Protein AF-A0A7I8WAC3-F1 (afdb_monomer_lite)

Organism: NCBI:txid2664684

Secondary structure (DSSP, 8-state):
-EEEE---TT----TT--SSHHHHHHHHHHHHHHHHHHHHHHHHHHHHTTS---S-------TTSPP-EEEEEE-TTEEE-TTS-EEEE--SSS-EEEEEEEEE-SS-EEEEEEEE-SSSEEEEEEE-TTS-SSTTSSTTEEEEETTTEEEETTEEEE-S----TT-EEEEEEETTTTEEEEEETTEEEEEEEEPPGGGTTSPEEEEEEEESEEEEEESSSS--SS---TT-EEGGGS-TTSEEE-S--S---S---S--S--SEEEE-SSHHHHHHHHHHHHHHHTT--SSPP-EEEE-TTS-HHHHHHHHHH--SEEEE-HHHHHHHHHTTSS--TT--EEEESSHHHHHHTT-HHHHHHHHHHS-SB-TTSPBPEEEEEES-TTSHHHHHHHHHH-SSPEEEETTS---

Radius of gyration: 24.22 Å; chains: 1; bounding box: 54×56×74 Å

Sequence (412 aa):
MAFLSILPTNAFFPEQAAETGSGKTGAFCLPIIQIVQETLRNVRENKGNKGGGGSGASGGTSKNSKWKMNPFDRGDKLAIDSDGTLCQSRDAKIWQGTRSNKGVVGKGKYYYEAKVTDEGLCRVGWSTAKASLDLGTDKEGYGFGGTGKKSFGRQFDTYGEAFGINDVIGCYLDLDSYSVKWSKNGVDFGKAYDIPAHLQNETFYAAVCLKNAEMKFNFGHQKFAYEPKENFKGLNTADSSNIVVSKISGGSTGPVTKRPNAPYSIIIEPSRELAEQTYNQIIKFKKYLKDPKIRELLIIGGASAKEQVDALNSGIDIVVGTPGRLEDLISSNKLELSACRFFVLDEADGLLSAGYGHLIERLHRSIPKVTSDGNKLQMVVCSATLHSFDVKKMAEKLMHFPTWIDLKGQVT

pLDDT: mean 82.81, std 19.4, range [26.38, 98.88]

Structure (mmCIF, N/CA/C/O backbone):
data_AF-A0A7I8WAC3-F1
#
_entry.id   AF-A0A7I8WAC3-F1
#
loop_
_atom_site.group_PDB
_atom_site.id
_atom_site.type_symbol
_atom_site.label_atom_id
_atom_site.label_alt_id
_atom_site.label_comp_id
_atom_site.label_asym_id
_atom_site.label_entity_id
_atom_site.label_seq_id
_atom_site.pdbx_PDB_ins_code
_atom_site.Cartn_x
_atom_site.Cartn_y
_atom_site.Cartn_z
_atom_site.occupancy
_atom_site.B_iso_or_equiv
_atom_site.auth_seq_id
_atom_site.auth_comp_id
_atom_site.auth_asym_id
_atom_site.auth_atom_id
_atom_site.pdbx_PDB_model_num
ATOM 1 N N . MET A 1 1 ? 3.184 -3.767 -36.374 1.00 44.12 1 MET A N 1
ATOM 2 C CA . MET A 1 1 ? 3.886 -3.425 -35.118 1.00 44.12 1 MET A CA 1
ATOM 3 C C . MET A 1 1 ? 2.773 -3.206 -34.156 1.00 44.12 1 MET A C 1
ATOM 5 O O . MET A 1 1 ? 1.962 -2.344 -34.457 1.00 44.12 1 MET A O 1
ATOM 9 N N . ALA A 1 2 ? 2.682 -4.003 -33.101 1.00 42.44 2 ALA A N 1
ATOM 10 C CA . ALA A 1 2 ? 1.568 -3.845 -32.195 1.00 42.44 2 ALA A CA 1
ATOM 11 C C . ALA A 1 2 ? 1.872 -2.872 -31.036 1.00 42.44 2 ALA A C 1
ATOM 13 O O . ALA A 1 2 ? 3.031 -2.667 -30.673 1.00 42.44 2 ALA A O 1
ATOM 14 N N . PHE A 1 3 ? 0.847 -2.246 -30.474 1.00 49.88 3 PHE A N 1
ATOM 15 C CA . PHE A 1 3 ? 0.928 -1.645 -29.147 1.00 49.88 3 PHE A CA 1
ATOM 16 C C . PHE A 1 3 ? 0.112 -2.484 -28.193 1.00 49.88 3 PHE A C 1
ATOM 18 O O . PHE A 1 3 ? -0.950 -2.992 -28.555 1.00 49.88 3 PHE A O 1
ATOM 25 N N . LEU A 1 4 ? 0.605 -2.599 -26.971 1.00 42.38 4 LEU A N 1
ATOM 26 C CA . LEU A 1 4 ? -0.161 -3.155 -25.882 1.00 42.38 4 LEU A CA 1
ATOM 27 C C . LEU A 1 4 ? -0.390 -2.055 -24.857 1.00 42.38 4 LEU A C 1
ATOM 29 O O . LEU A 1 4 ? 0.563 -1.608 -24.223 1.00 42.38 4 LEU A O 1
ATOM 33 N N . SER A 1 5 ? -1.628 -1.576 -24.741 1.00 45.94 5 SER A N 1
ATOM 34 C CA . SER A 1 5 ? -1.971 -0.500 -23.810 1.00 45.94 5 SER A CA 1
ATOM 35 C C . SER A 1 5 ? -3.219 -0.825 -23.001 1.00 45.94 5 SER A C 1
ATOM 37 O O . SER A 1 5 ? -4.127 -1.532 -23.445 1.00 45.94 5 SER A O 1
ATOM 39 N N . ILE A 1 6 ? -3.249 -0.291 -21.789 1.00 44.34 6 ILE A N 1
ATOM 40 C CA . ILE A 1 6 ? -4.483 0.040 -21.093 1.00 44.34 6 ILE A CA 1
ATOM 41 C C . ILE A 1 6 ? -4.517 1.566 -21.197 1.00 44.34 6 ILE A C 1
ATOM 43 O O . ILE A 1 6 ? -3.543 2.229 -20.854 1.00 44.34 6 ILE A O 1
ATOM 47 N N . LEU A 1 7 ? -5.563 2.144 -21.770 1.00 40.56 7 LEU A N 1
ATOM 48 C CA . LEU A 1 7 ? -5.724 3.594 -21.795 1.00 40.56 7 LEU A CA 1
ATOM 49 C C . LEU A 1 7 ? -7.056 3.959 -21.150 1.00 40.56 7 LEU A C 1
ATOM 51 O O . LEU A 1 7 ? -8.034 3.228 -21.320 1.00 40.56 7 LEU A O 1
ATOM 55 N N . PRO A 1 8 ? -7.144 5.100 -20.447 1.00 36.25 8 PRO A N 1
ATOM 56 C CA . PRO A 1 8 ? -8.430 5.750 -20.270 1.00 36.25 8 PRO A CA 1
ATOM 57 C C . PRO A 1 8 ? -8.980 6.139 -21.651 1.00 36.25 8 PRO A C 1
ATOM 59 O O . PRO A 1 8 ? -8.226 6.529 -22.541 1.00 36.25 8 PRO A O 1
ATOM 62 N N . THR A 1 9 ? -10.299 6.067 -21.815 1.00 37.53 9 THR A N 1
ATOM 63 C CA . THR A 1 9 ? -11.064 6.229 -23.071 1.00 37.53 9 THR A CA 1
ATOM 64 C C . THR A 1 9 ? -10.827 7.524 -23.870 1.00 37.53 9 THR A C 1
ATOM 66 O O . THR A 1 9 ? -11.389 7.663 -24.949 1.00 37.53 9 THR A O 1
ATOM 69 N N . ASN A 1 10 ? -9.993 8.454 -23.390 1.00 33.34 10 ASN A N 1
ATOM 70 C CA . ASN A 1 10 ? -9.753 9.768 -23.999 1.00 33.34 10 ASN A CA 1
ATOM 71 C C . ASN A 1 10 ? -8.315 9.991 -24.515 1.00 33.34 10 ASN A C 1
ATOM 73 O O . ASN A 1 10 ? -8.010 11.091 -24.974 1.00 33.34 10 ASN A O 1
ATOM 77 N N . ALA A 1 11 ? -7.412 9.008 -24.437 1.00 39.34 11 ALA A N 1
ATOM 78 C CA . ALA A 1 11 ? -6.061 9.163 -24.981 1.00 39.34 11 ALA A CA 1
ATOM 79 C C . ALA A 1 11 ? -6.060 8.914 -26.502 1.00 39.34 11 ALA A C 1
ATOM 81 O O . ALA A 1 11 ? -6.256 7.793 -26.965 1.00 39.34 11 ALA A O 1
ATOM 82 N N . PHE A 1 12 ? -5.863 9.984 -27.275 1.00 35.91 12 PHE A N 1
ATOM 83 C CA . PHE A 1 12 ? -5.842 9.950 -28.736 1.00 35.91 12 PHE A CA 1
ATOM 84 C C . PHE A 1 12 ? -4.487 9.416 -29.226 1.00 35.91 12 PHE A C 1
ATOM 86 O O . PHE A 1 12 ? -3.458 10.069 -29.046 1.00 35.91 12 PHE A O 1
ATOM 93 N N . PHE A 1 13 ? -4.475 8.239 -29.853 1.00 40.34 13 PHE A N 1
ATOM 94 C CA . PHE A 1 13 ? -3.329 7.783 -30.639 1.00 40.34 13 PHE A CA 1
ATOM 95 C C . PHE A 1 13 ? -3.500 8.277 -32.082 1.00 40.34 13 PHE A C 1
ATOM 97 O O . PHE A 1 13 ? -4.518 7.974 -32.702 1.00 40.34 13 PHE A O 1
ATOM 104 N N . PRO A 1 14 ? -2.545 9.030 -32.653 1.00 39.00 14 PRO A N 1
ATOM 105 C CA . PRO A 1 14 ? -2.593 9.348 -34.072 1.00 39.00 14 PRO A CA 1
ATOM 106 C C . PRO A 1 14 ? -2.353 8.066 -34.889 1.00 39.00 14 PRO A C 1
ATOM 108 O O . PRO A 1 14 ? -1.245 7.537 -34.912 1.00 39.00 14 PRO A O 1
ATOM 111 N N . GLU A 1 15 ? -3.388 7.593 -35.588 1.00 35.97 15 GLU A N 1
ATOM 112 C CA . GLU A 1 15 ? -3.393 6.400 -36.462 1.00 35.97 15 GLU A CA 1
ATOM 113 C C . GLU A 1 15 ? -2.407 6.460 -37.653 1.00 35.97 15 GLU A C 1
ATOM 115 O O . GLU A 1 15 ? -2.282 5.494 -38.398 1.00 35.97 15 GLU A O 1
ATOM 120 N N . GLN A 1 16 ? -1.672 7.562 -37.847 1.00 32.56 16 GLN A N 1
ATOM 121 C CA . GLN A 1 16 ? -0.852 7.809 -39.046 1.00 32.56 16 GLN A CA 1
ATOM 122 C C . GLN A 1 16 ? 0.670 7.902 -38.823 1.00 32.56 16 GLN A C 1
ATOM 124 O O . GLN A 1 16 ? 1.386 8.422 -39.678 1.00 32.56 16 GLN A O 1
ATOM 129 N N . ALA A 1 17 ? 1.225 7.387 -37.724 1.00 39.06 17 ALA A N 1
ATOM 130 C CA . ALA A 1 17 ? 2.684 7.369 -37.541 1.00 39.06 17 ALA A CA 1
ATOM 131 C C . ALA A 1 17 ? 3.345 6.159 -38.242 1.00 39.06 17 ALA A C 1
ATOM 133 O O . ALA A 1 17 ? 3.842 5.242 -37.589 1.00 39.06 17 ALA A O 1
ATOM 134 N N . ALA A 1 18 ? 3.331 6.143 -39.579 1.00 41.06 18 ALA A N 1
ATOM 135 C CA . ALA A 1 18 ? 3.897 5.068 -40.396 1.00 41.06 18 ALA A CA 1
ATOM 136 C C . ALA A 1 18 ? 5.367 5.307 -40.832 1.00 41.06 18 ALA A C 1
ATOM 138 O O . ALA A 1 18 ? 5.811 6.430 -41.063 1.00 41.06 18 ALA A O 1
ATOM 139 N N . GLU A 1 19 ? 6.084 4.183 -40.964 1.00 37.03 19 GLU A N 1
ATOM 140 C CA . GLU A 1 19 ? 7.254 3.893 -41.823 1.00 37.03 19 GLU A CA 1
ATOM 141 C C . GLU A 1 19 ? 8.699 4.251 -41.434 1.00 37.03 19 GLU A C 1
ATOM 143 O O . GLU A 1 19 ? 9.611 3.672 -42.021 1.00 37.03 19 GLU A O 1
ATOM 148 N N . THR A 1 20 ? 8.993 5.050 -40.406 1.00 39.91 20 THR A N 1
ATOM 149 C CA . THR A 1 20 ? 10.404 5.279 -40.001 1.00 39.91 20 THR A CA 1
ATOM 150 C C . THR A 1 20 ? 10.643 5.059 -38.511 1.00 39.91 20 THR A C 1
ATOM 152 O O . THR A 1 20 ? 9.737 5.221 -37.693 1.00 39.91 20 THR A O 1
ATOM 155 N N . GLY A 1 21 ? 11.876 4.688 -38.134 1.00 47.28 21 GLY A N 1
ATOM 156 C CA . GLY A 1 21 ? 12.291 4.473 -36.738 1.00 47.28 21 GLY A CA 1
ATOM 157 C C . GLY A 1 21 ? 11.861 5.595 -35.782 1.00 47.28 21 GLY A C 1
ATOM 158 O O . GLY A 1 21 ? 11.479 5.319 -34.652 1.00 47.28 21 GLY A O 1
ATOM 159 N N . SER A 1 22 ? 11.802 6.838 -36.275 1.00 50.19 22 SER A N 1
ATOM 160 C CA . SER A 1 22 ? 11.351 8.025 -35.540 1.00 50.19 22 SER A CA 1
ATOM 161 C C . SER A 1 22 ? 9.841 8.115 -35.282 1.00 50.19 22 SER A C 1
ATOM 163 O O . SER A 1 22 ? 9.444 8.766 -34.316 1.00 50.19 22 SER A O 1
ATOM 165 N N . GLY A 1 23 ? 8.994 7.493 -36.110 1.00 53.75 23 GLY A N 1
ATOM 166 C CA . GLY A 1 23 ? 7.534 7.496 -35.932 1.00 53.75 23 GLY A CA 1
ATOM 167 C C . GLY A 1 23 ? 7.079 6.625 -34.756 1.00 53.75 23 GLY A C 1
ATOM 168 O O . GLY A 1 23 ? 6.188 7.014 -34.002 1.00 53.75 23 GLY A O 1
ATOM 169 N N . LYS A 1 24 ? 7.776 5.500 -34.537 1.00 59.94 24 LYS A N 1
ATOM 170 C CA . LYS A 1 24 ? 7.530 4.535 -33.449 1.00 59.94 24 LYS A CA 1
ATOM 171 C C . LYS A 1 24 ? 7.713 5.168 -32.070 1.00 59.94 24 LYS A C 1
ATOM 173 O O . LYS A 1 24 ? 6.815 5.130 -31.235 1.00 59.94 24 LYS A O 1
ATOM 178 N N . THR A 1 25 ? 8.849 5.834 -31.881 1.00 63.81 25 THR A N 1
ATOM 179 C CA . THR A 1 25 ? 9.189 6.536 -30.641 1.00 63.81 25 THR A CA 1
ATOM 180 C C . THR A 1 25 ? 8.257 7.722 -30.379 1.00 63.81 25 THR A C 1
ATOM 182 O O . THR A 1 25 ? 7.932 8.018 -29.233 1.00 63.81 25 THR A O 1
ATOM 185 N N . GLY A 1 26 ? 7.775 8.396 -31.430 1.00 63.94 26 GLY A N 1
ATOM 186 C CA . GLY A 1 26 ? 6.786 9.471 -31.307 1.00 63.94 26 GLY A CA 1
ATOM 187 C C . GLY A 1 26 ? 5.434 9.005 -30.763 1.00 63.94 26 GLY A C 1
ATOM 188 O O . GLY A 1 26 ? 4.838 9.708 -29.944 1.00 63.94 26 GLY A O 1
ATOM 189 N N . ALA A 1 27 ? 4.987 7.813 -31.171 1.00 66.56 27 ALA A N 1
ATOM 190 C CA . ALA A 1 27 ? 3.672 7.277 -30.833 1.00 66.56 27 ALA A CA 1
ATOM 191 C C . ALA A 1 27 ? 3.475 7.063 -29.326 1.00 66.56 27 ALA A C 1
ATOM 193 O O . ALA A 1 27 ? 2.394 7.352 -28.825 1.00 66.56 27 ALA A O 1
ATOM 194 N N . PHE A 1 28 ? 4.502 6.623 -28.589 1.00 73.44 28 PHE A N 1
ATOM 195 C CA . PHE A 1 28 ? 4.402 6.470 -27.132 1.00 73.44 28 PHE A CA 1
ATOM 196 C C . PHE A 1 28 ? 4.953 7.672 -26.352 1.00 73.44 28 PHE A C 1
ATOM 198 O O . PHE A 1 28 ? 4.414 8.001 -25.294 1.00 73.44 28 PHE A O 1
ATOM 205 N N . CYS A 1 29 ? 5.977 8.375 -26.858 1.00 81.62 29 CYS A N 1
ATOM 206 C CA . CYS A 1 29 ? 6.545 9.523 -26.147 1.00 81.62 29 CYS A CA 1
ATOM 207 C C . CYS A 1 29 ? 5.523 10.644 -25.944 1.00 81.62 29 CYS A C 1
ATOM 209 O O . CYS A 1 29 ? 5.451 11.193 -24.848 1.00 81.62 29 CYS A O 1
ATOM 211 N N . LEU A 1 30 ? 4.726 10.992 -26.959 1.00 81.94 30 LEU A N 1
ATOM 212 C CA . LEU A 1 30 ? 3.749 12.081 -26.845 1.00 81.94 30 LEU A CA 1
ATOM 213 C C . LEU A 1 30 ? 2.684 11.810 -25.762 1.00 81.94 30 LEU A C 1
ATOM 215 O O . LEU A 1 30 ? 2.567 12.647 -24.862 1.00 81.94 30 LEU A O 1
ATOM 219 N N . PRO A 1 31 ? 1.983 10.655 -25.758 1.00 77.12 31 PRO A N 1
ATOM 220 C CA . PRO A 1 31 ? 1.054 10.308 -24.685 1.00 77.12 31 PRO A CA 1
ATOM 221 C C . PRO A 1 31 ? 1.700 10.308 -23.298 1.00 77.12 31 PRO A C 1
ATOM 223 O O . PRO A 1 31 ? 1.147 10.889 -22.370 1.00 77.12 31 PRO A O 1
ATOM 226 N N . ILE A 1 32 ? 2.892 9.720 -23.136 1.00 82.62 32 ILE A N 1
ATOM 227 C CA . ILE A 1 32 ? 3.576 9.684 -21.831 1.00 82.62 32 ILE A CA 1
ATOM 228 C C . ILE A 1 32 ? 3.873 11.094 -21.338 1.00 82.62 32 ILE A C 1
ATOM 230 O O . ILE A 1 32 ? 3.601 11.424 -20.186 1.00 82.62 32 ILE A O 1
ATOM 234 N N . ILE A 1 33 ? 4.441 11.933 -22.201 1.00 86.25 33 ILE A N 1
ATOM 235 C CA . ILE A 1 33 ? 4.808 13.302 -21.851 1.00 86.25 33 ILE A CA 1
ATOM 236 C C . ILE A 1 33 ? 3.548 14.091 -21.476 1.00 86.25 33 ILE A C 1
ATOM 238 O O . ILE A 1 33 ? 3.560 14.780 -20.453 1.00 86.25 33 ILE A O 1
ATOM 242 N N . GLN A 1 34 ? 2.470 13.972 -22.256 1.00 82.50 34 GLN A N 1
ATOM 243 C CA . GLN A 1 34 ? 1.196 14.622 -21.958 1.00 82.50 34 GLN A CA 1
ATOM 244 C C . GLN A 1 34 ? 0.658 14.179 -20.595 1.00 82.50 34 GLN A C 1
ATOM 246 O O . GLN A 1 34 ? 0.370 15.021 -19.746 1.00 82.50 34 GLN A O 1
ATOM 251 N N . ILE A 1 35 ? 0.587 12.873 -20.339 1.00 75.88 35 ILE A N 1
ATOM 252 C CA . ILE A 1 35 ? -0.011 12.375 -19.100 1.00 75.88 35 ILE A CA 1
ATOM 253 C C . ILE A 1 35 ? 0.865 12.708 -17.885 1.00 75.88 35 ILE A C 1
ATOM 255 O O . ILE A 1 35 ? 0.351 13.071 -16.825 1.00 75.88 35 ILE A O 1
ATOM 259 N N . VAL A 1 36 ? 2.195 12.654 -18.012 1.00 84.62 36 VAL A N 1
ATOM 260 C CA . VAL A 1 36 ? 3.106 13.109 -16.948 1.00 84.62 36 VAL A CA 1
ATOM 261 C C . VAL A 1 36 ? 2.919 14.605 -16.688 1.00 84.62 36 VAL A C 1
ATOM 263 O O . VAL A 1 36 ? 2.900 15.026 -15.529 1.00 84.62 36 VAL A O 1
ATOM 266 N N . GLN A 1 37 ? 2.725 15.418 -17.729 1.00 85.44 37 GLN A N 1
ATOM 267 C CA . GLN A 1 37 ? 2.434 16.841 -17.573 1.00 85.44 37 GLN A CA 1
ATOM 268 C C . GLN A 1 37 ? 1.107 17.079 -16.845 1.00 85.44 37 GLN A C 1
ATOM 270 O O . GLN A 1 37 ? 1.066 17.880 -15.911 1.00 85.44 37 GLN A O 1
ATOM 275 N N . GLU A 1 38 ? 0.039 16.393 -17.246 1.00 80.81 38 GLU A N 1
ATOM 276 C CA . GLU A 1 38 ? -1.278 16.469 -16.607 1.00 80.81 38 GLU A CA 1
ATOM 277 C C . GLU A 1 38 ? -1.203 16.013 -15.148 1.00 80.81 38 GLU A C 1
ATOM 279 O O . GLU A 1 38 ? -1.700 16.695 -14.256 1.00 80.81 38 GLU A O 1
ATOM 284 N N . THR A 1 39 ? -0.469 14.935 -14.868 1.00 77.56 39 THR A N 1
ATOM 285 C CA . THR A 1 39 ? -0.206 14.465 -13.500 1.00 77.56 39 THR A CA 1
ATOM 286 C C . THR A 1 39 ? 0.489 15.550 -12.676 1.00 77.56 39 THR A C 1
ATOM 288 O O . THR A 1 39 ? 0.077 15.856 -11.555 1.00 77.56 39 THR A O 1
ATOM 291 N N . LEU A 1 40 ? 1.515 16.198 -13.234 1.00 82.12 40 LEU A N 1
ATOM 292 C CA . LEU A 1 40 ? 2.202 17.314 -12.584 1.00 82.12 40 LEU A CA 1
ATOM 293 C C . LEU A 1 40 ? 1.286 18.538 -12.392 1.00 82.12 40 LEU A C 1
ATOM 295 O O . LEU A 1 40 ? 1.416 19.211 -11.365 1.00 82.12 40 LEU A O 1
ATOM 299 N N . ARG A 1 41 ? 0.373 18.834 -13.334 1.00 82.44 41 ARG A N 1
ATOM 300 C CA . ARG A 1 41 ? -0.646 19.894 -13.191 1.00 82.44 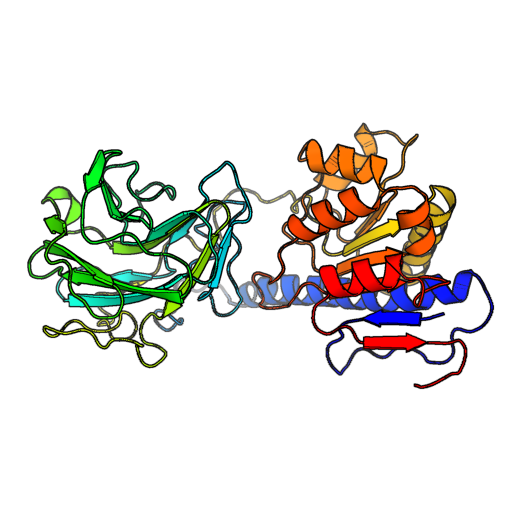41 ARG A CA 1
ATOM 301 C C . ARG A 1 41 ? -1.588 19.575 -12.050 1.00 82.44 41 ARG A C 1
ATOM 303 O O . ARG A 1 41 ? -1.678 20.378 -11.134 1.00 82.44 41 ARG A O 1
ATOM 310 N N . ASN A 1 42 ? -2.155 18.375 -12.021 1.00 73.38 42 ASN A N 1
ATOM 311 C CA . ASN A 1 42 ? -3.070 17.932 -10.971 1.00 73.38 42 ASN A CA 1
ATOM 312 C C . ASN A 1 42 ? -2.408 17.990 -9.585 1.00 73.38 42 ASN A C 1
ATOM 314 O O . ASN A 1 42 ? -3.008 18.446 -8.612 1.00 73.38 42 ASN A O 1
ATOM 318 N N . VAL A 1 43 ? -1.133 17.594 -9.476 1.00 70.19 43 VAL A N 1
ATOM 319 C CA . VAL A 1 43 ? -0.359 17.715 -8.226 1.00 70.19 43 VAL A CA 1
ATOM 320 C C . VAL A 1 43 ? -0.134 19.181 -7.833 1.00 70.19 43 VAL A C 1
ATOM 322 O O . VAL A 1 43 ? -0.134 19.498 -6.641 1.00 70.19 43 VAL A O 1
ATOM 325 N N . ARG A 1 44 ? 0.066 20.086 -8.799 1.00 72.19 44 ARG A N 1
ATOM 326 C CA . ARG A 1 44 ? 0.201 21.530 -8.547 1.00 72.19 44 ARG A CA 1
ATOM 327 C C . ARG A 1 44 ? -1.126 22.194 -8.209 1.00 72.19 44 ARG A C 1
ATOM 329 O O . ARG A 1 44 ? -1.146 22.974 -7.270 1.00 72.19 44 ARG A O 1
ATOM 336 N N . GLU A 1 45 ? -2.213 21.882 -8.897 1.00 66.38 45 GLU A N 1
ATOM 337 C CA . GLU A 1 45 ? -3.552 22.430 -8.651 1.00 66.38 45 GLU A CA 1
ATOM 338 C C . GLU A 1 45 ? -4.086 21.982 -7.289 1.00 66.38 45 GLU A C 1
ATOM 340 O O . GLU A 1 45 ? -4.544 22.811 -6.505 1.00 66.38 45 GLU A O 1
ATOM 345 N N . ASN A 1 46 ? -3.868 20.719 -6.912 1.00 54.75 46 ASN A N 1
ATOM 346 C CA . ASN A 1 46 ? -4.152 20.231 -5.559 1.00 54.75 46 ASN A CA 1
ATOM 347 C C . ASN A 1 46 ? -3.298 20.915 -4.470 1.00 54.75 46 ASN A C 1
ATOM 349 O O . ASN A 1 46 ? -3.681 20.925 -3.297 1.00 54.75 46 ASN A O 1
ATOM 353 N N . LYS A 1 47 ? -2.148 21.504 -4.832 1.00 49.84 47 LYS A N 1
ATOM 354 C CA . LYS A 1 47 ? -1.351 22.379 -3.952 1.00 49.84 47 LYS A CA 1
ATOM 355 C C . LYS A 1 47 ? -1.791 23.850 -4.026 1.00 49.84 47 LYS A C 1
ATOM 357 O O . LYS A 1 47 ? -1.738 24.530 -3.008 1.00 49.84 47 LYS A O 1
ATOM 362 N N . GLY A 1 48 ? -2.238 24.332 -5.185 1.00 37.03 48 GLY A N 1
ATOM 363 C CA . GLY A 1 48 ? -2.666 25.710 -5.456 1.00 37.03 48 GLY A CA 1
ATOM 364 C C . GLY A 1 48 ? -4.043 26.049 -4.885 1.00 37.03 48 GLY A C 1
ATOM 365 O O . GLY A 1 48 ? -4.241 27.159 -4.401 1.00 37.03 48 GLY A O 1
ATOM 366 N N . ASN A 1 49 ? -4.944 25.069 -4.783 1.00 38.19 49 ASN A N 1
ATOM 367 C CA . ASN A 1 49 ? -6.227 25.216 -4.083 1.00 38.19 49 ASN A CA 1
ATOM 368 C C . ASN A 1 49 ? -6.078 25.378 -2.553 1.00 38.19 49 ASN A C 1
ATOM 370 O O . ASN A 1 49 ? -7.064 25.566 -1.847 1.00 38.19 49 ASN A O 1
ATOM 374 N N . LYS A 1 50 ? -4.845 25.318 -2.025 1.00 41.00 50 LYS A N 1
ATOM 375 C CA . LYS A 1 50 ? -4.492 25.702 -0.646 1.00 41.00 50 LYS A CA 1
ATOM 376 C C . LYS A 1 50 ? -3.913 27.125 -0.536 1.00 41.00 50 LYS A C 1
ATOM 378 O O . LYS A 1 50 ? -3.539 27.522 0.561 1.00 41.00 50 LYS A O 1
ATOM 383 N N . GLY A 1 51 ? -3.799 27.870 -1.641 1.00 31.61 51 GLY A N 1
ATOM 384 C CA . GLY A 1 51 ? -3.069 29.145 -1.717 1.00 31.61 51 GLY A CA 1
ATOM 385 C C . GLY A 1 51 ? -3.914 30.409 -1.920 1.00 31.61 51 GLY A C 1
ATOM 386 O O . GLY A 1 51 ? -3.343 31.489 -2.012 1.00 31.61 51 GLY A O 1
ATOM 387 N N . GLY A 1 52 ? -5.244 30.306 -1.988 1.00 30.89 52 GLY A N 1
ATOM 388 C CA . GLY A 1 52 ? -6.146 31.444 -2.201 1.00 30.89 52 GLY A CA 1
ATOM 389 C C . GLY A 1 52 ? -7.130 31.630 -1.051 1.00 30.89 52 GLY A C 1
ATOM 390 O O . GLY A 1 52 ? -8.299 31.293 -1.180 1.00 30.89 52 GLY A O 1
ATOM 391 N N . GLY A 1 53 ? -6.660 32.145 0.082 1.00 28.97 53 GLY A N 1
ATOM 392 C CA . GLY A 1 53 ? -7.506 32.510 1.215 1.00 28.97 53 GLY A CA 1
ATOM 393 C C . GLY A 1 53 ? -6.767 33.512 2.083 1.00 28.97 53 GLY A C 1
ATOM 394 O O . GLY A 1 53 ? -5.781 33.161 2.724 1.00 28.97 53 GLY A O 1
ATOM 395 N N . GLY A 1 54 ? -7.204 34.770 2.026 1.00 28.17 54 GLY A N 1
ATOM 396 C CA . GLY A 1 54 ? -6.609 35.871 2.767 1.00 28.17 54 GLY A CA 1
ATOM 397 C C . GLY A 1 54 ? -6.542 35.604 4.268 1.00 28.17 54 GLY A C 1
ATOM 398 O O . GLY A 1 54 ? -7.327 34.846 4.833 1.00 28.17 54 GLY A O 1
ATOM 399 N N . SER A 1 55 ? -5.571 36.266 4.886 1.00 30.83 55 SER A N 1
ATOM 400 C CA . SER A 1 55 ? -5.382 36.461 6.321 1.00 30.83 55 SER A CA 1
ATOM 401 C C . SER A 1 55 ? -6.702 36.535 7.098 1.00 30.83 55 SER A C 1
ATOM 403 O O . SER A 1 55 ? -7.333 37.583 7.201 1.00 30.83 55 SER A O 1
ATOM 405 N N . GLY A 1 56 ? -7.082 35.393 7.658 1.00 26.38 56 GLY A N 1
ATOM 406 C CA . GLY A 1 56 ? -8.192 35.203 8.576 1.00 26.38 56 GLY A CA 1
ATOM 407 C C . GLY A 1 56 ? -7.985 33.860 9.259 1.00 26.38 56 GLY A C 1
ATOM 408 O O . GLY A 1 56 ? -8.164 32.805 8.657 1.00 26.38 56 GLY A O 1
ATOM 409 N N . ALA A 1 57 ? -7.515 33.893 10.500 1.00 38.44 57 ALA A N 1
ATOM 410 C CA . ALA A 1 57 ? -7.276 32.705 11.299 1.00 38.44 57 ALA A CA 1
ATOM 411 C C . ALA A 1 57 ? -8.559 31.860 11.428 1.00 38.44 57 ALA A C 1
ATOM 413 O O . ALA A 1 57 ? -9.506 32.273 12.086 1.00 38.44 57 ALA A O 1
ATOM 414 N N . SER A 1 58 ? -8.586 30.667 10.825 1.00 28.31 58 SER A N 1
ATOM 415 C CA . SER A 1 58 ? -9.389 29.527 11.296 1.00 28.31 58 SER A CA 1
ATOM 416 C C . SER A 1 58 ? -8.922 28.220 10.636 1.00 28.31 58 SER A C 1
ATOM 418 O O . SER A 1 58 ? -9.204 27.921 9.479 1.00 28.31 58 SER A O 1
ATOM 420 N N . GLY A 1 59 ? -8.162 27.417 11.384 1.00 34.12 59 GLY A N 1
ATOM 421 C CA . GLY A 1 59 ? -7.819 26.049 10.999 1.00 34.12 59 GLY A CA 1
ATOM 422 C C . GLY A 1 59 ? -9.045 25.143 11.102 1.00 34.12 59 GLY A C 1
ATOM 423 O O . GLY A 1 59 ? -9.348 24.634 12.177 1.00 34.12 59 GLY A O 1
ATOM 424 N N . GLY A 1 60 ? -9.752 24.945 9.991 1.00 28.56 60 GLY A N 1
ATOM 425 C CA . GLY A 1 60 ? -10.889 24.032 9.889 1.00 28.56 60 GLY A CA 1
ATOM 426 C C . GLY A 1 60 ? -10.546 22.771 9.097 1.00 28.56 60 GLY A C 1
ATOM 427 O O . GLY A 1 60 ? -10.865 22.675 7.915 1.00 28.56 60 GLY A O 1
ATOM 428 N N . THR A 1 61 ? -9.922 21.773 9.726 1.00 38.25 61 THR A N 1
ATOM 429 C CA . THR A 1 61 ? -9.836 20.423 9.146 1.00 38.25 61 THR A CA 1
ATOM 430 C C . THR A 1 61 ? -11.247 19.836 9.129 1.00 38.25 61 THR A C 1
ATOM 432 O O . THR A 1 61 ? -11.805 19.533 10.182 1.00 38.25 61 THR A O 1
ATOM 435 N N . SER A 1 62 ? -11.860 19.718 7.948 1.00 36.28 62 SER A N 1
ATOM 436 C CA . SER A 1 62 ? -13.245 19.254 7.807 1.00 36.28 62 SER A CA 1
ATOM 437 C C . SER A 1 62 ? -13.456 17.891 8.483 1.00 36.28 62 SER A C 1
ATOM 439 O O . SER A 1 62 ? -12.978 16.851 8.012 1.00 36.28 62 SER A O 1
ATOM 441 N N . LYS A 1 63 ? -14.240 17.892 9.572 1.00 48.34 63 LYS A N 1
ATOM 442 C CA . LYS A 1 63 ? -14.751 16.689 10.255 1.00 48.34 63 LYS A CA 1
ATOM 443 C C . LYS A 1 63 ? -15.554 15.770 9.313 1.00 48.34 63 LYS A C 1
ATOM 445 O O . LYS A 1 63 ? -15.765 14.605 9.650 1.00 48.34 63 LYS A O 1
ATOM 450 N N . ASN A 1 64 ? -15.924 16.248 8.120 1.00 51.12 64 ASN A N 1
ATOM 451 C CA . ASN A 1 64 ? -16.814 15.586 7.165 1.00 51.12 64 ASN A CA 1
ATOM 452 C C . ASN A 1 64 ? -16.107 14.716 6.100 1.00 51.12 64 ASN A C 1
ATOM 454 O O . ASN A 1 64 ? -16.738 14.241 5.162 1.00 51.12 64 ASN A O 1
ATOM 458 N N . SER A 1 65 ? -14.790 14.498 6.200 1.00 70.94 65 SER A N 1
ATOM 459 C CA . SER A 1 65 ? -14.075 13.605 5.269 1.00 70.94 65 SER A CA 1
ATOM 460 C C . SER A 1 65 ? -14.445 12.126 5.479 1.00 70.94 65 SER A C 1
ATOM 462 O O . SER A 1 65 ? -14.663 11.691 6.607 1.00 70.94 65 SER A O 1
ATOM 464 N N . LYS A 1 66 ? -14.514 11.319 4.415 1.00 89.88 66 LYS A N 1
ATOM 465 C CA . LYS A 1 66 ? -14.806 9.871 4.501 1.00 89.88 66 LYS A CA 1
ATOM 466 C C . LYS A 1 66 ? -13.775 9.140 5.388 1.00 89.88 66 LYS A C 1
ATOM 468 O O . LYS A 1 66 ? -12.605 9.528 5.422 1.00 89.88 66 LYS A O 1
ATOM 473 N N . TRP A 1 67 ? -14.202 8.089 6.095 1.00 95.25 67 TRP A N 1
ATOM 474 C CA . TRP A 1 67 ? -13.282 7.180 6.799 1.00 95.25 67 TRP A CA 1
ATOM 475 C C . TRP A 1 67 ? -12.465 6.379 5.792 1.00 95.25 67 TRP A C 1
ATOM 477 O O . TRP A 1 67 ? -13.041 5.796 4.872 1.00 95.25 67 TRP A O 1
ATOM 487 N N . LYS A 1 68 ? -11.146 6.365 5.975 1.00 95.94 68 LYS A N 1
ATOM 488 C CA . LYS A 1 68 ? -10.202 5.649 5.118 1.00 95.94 68 LYS A CA 1
ATOM 489 C C . LYS A 1 68 ? -8.866 5.409 5.821 1.00 95.94 68 LYS A C 1
ATOM 491 O O . LYS A 1 68 ? -8.578 6.051 6.830 1.00 95.94 68 LYS A O 1
ATOM 496 N N . MET A 1 69 ? -8.027 4.542 5.271 1.00 97.12 69 MET A N 1
ATOM 497 C CA . MET A 1 69 ? -6.624 4.417 5.668 1.00 97.12 69 MET A CA 1
ATOM 498 C C . MET A 1 69 ? -5.847 5.677 5.275 1.00 97.12 69 MET A C 1
ATOM 500 O O . MET A 1 69 ? -6.153 6.330 4.271 1.00 97.12 69 MET A O 1
ATOM 504 N N . ASN A 1 70 ? -4.898 6.087 6.114 1.00 91.75 70 ASN A N 1
ATOM 505 C CA . ASN A 1 70 ? -4.230 7.373 5.993 1.00 91.75 70 ASN A CA 1
ATOM 506 C C . ASN A 1 70 ? -2.958 7.258 5.135 1.00 91.75 70 ASN A C 1
ATOM 508 O O . ASN A 1 70 ? -1.957 6.713 5.601 1.00 91.75 70 ASN A O 1
ATOM 512 N N . PRO A 1 71 ? -2.926 7.835 3.919 1.00 80.75 71 PRO A N 1
ATOM 513 C CA . PRO A 1 71 ? -1.758 7.752 3.039 1.00 80.75 71 PRO A CA 1
ATOM 514 C C . PRO A 1 71 ? -0.526 8.495 3.569 1.00 80.75 71 PRO A C 1
ATOM 516 O O . PRO A 1 71 ? 0.558 8.316 3.016 1.00 80.75 71 PRO A O 1
ATOM 519 N N . PHE A 1 72 ? -0.689 9.324 4.605 1.00 83.00 72 PHE A N 1
ATOM 520 C CA . PHE A 1 72 ? 0.387 10.086 5.241 1.00 83.00 72 PHE A CA 1
ATOM 521 C C . PHE A 1 72 ? 0.938 9.418 6.504 1.00 83.00 72 PHE A C 1
ATOM 523 O O . PHE A 1 72 ? 1.981 9.828 6.995 1.00 83.00 72 PHE A O 1
ATOM 530 N N . ASP A 1 73 ? 0.247 8.406 7.026 1.00 88.94 73 ASP A N 1
ATOM 531 C CA . ASP A 1 73 ? 0.623 7.680 8.237 1.00 88.94 73 ASP A CA 1
ATOM 532 C C . ASP A 1 73 ? 0.785 6.202 7.891 1.00 88.94 73 ASP A C 1
ATOM 534 O O . ASP A 1 73 ? -0.068 5.362 8.193 1.00 88.94 73 ASP A O 1
ATOM 538 N N . ARG A 1 74 ? 1.840 5.915 7.127 1.00 91.06 74 ARG A N 1
ATOM 539 C CA . ARG A 1 74 ? 2.124 4.592 6.580 1.00 91.06 74 ARG A CA 1
ATOM 540 C C . ARG A 1 74 ? 3.622 4.337 6.478 1.00 91.06 74 ARG A C 1
ATOM 542 O O . ARG A 1 74 ? 4.402 5.277 6.373 1.00 91.06 74 ARG A O 1
ATOM 549 N N . GLY A 1 75 ? 4.003 3.066 6.432 1.00 76.00 75 GLY A N 1
ATOM 550 C CA . GLY A 1 75 ? 5.344 2.660 6.027 1.00 76.00 75 GLY A CA 1
ATOM 551 C C . GLY A 1 75 ? 5.612 3.003 4.559 1.00 76.00 75 GLY A C 1
ATOM 552 O O . GLY A 1 75 ? 4.703 2.962 3.721 1.00 76.00 75 GLY A O 1
ATOM 553 N N . ASP A 1 76 ? 6.867 3.320 4.241 1.00 75.19 76 ASP A N 1
ATOM 554 C CA . ASP A 1 76 ? 7.283 3.837 2.930 1.00 75.19 76 ASP A CA 1
ATOM 555 C C . ASP A 1 76 ? 6.863 2.927 1.769 1.00 75.19 76 ASP A C 1
ATOM 557 O O . ASP A 1 76 ? 6.441 3.405 0.711 1.00 75.19 76 ASP A O 1
ATOM 561 N N . LYS A 1 77 ? 6.898 1.607 1.997 1.00 75.62 77 LYS A N 1
ATOM 562 C CA . LYS A 1 77 ? 6.574 0.578 0.996 1.00 75.62 77 LYS A CA 1
ATOM 563 C C . LYS A 1 77 ? 5.140 0.050 1.078 1.00 75.62 77 LYS A C 1
ATOM 565 O O . LYS A 1 77 ? 4.815 -0.926 0.403 1.00 75.62 77 LYS A O 1
ATOM 570 N N . LEU A 1 78 ? 4.284 0.661 1.896 1.00 83.25 78 LEU A N 1
ATOM 571 C CA . LEU A 1 78 ? 2.861 0.339 1.929 1.00 83.25 78 LEU A CA 1
ATOM 572 C C . LEU A 1 78 ? 2.097 1.170 0.891 1.00 83.25 78 LEU A C 1
ATOM 574 O O . LEU A 1 78 ? 2.100 2.392 0.963 1.00 83.25 78 LEU A O 1
ATOM 578 N N . ALA A 1 79 ? 1.392 0.541 -0.037 1.00 76.81 79 ALA A N 1
ATOM 579 C CA . ALA A 1 79 ? 0.465 1.218 -0.936 1.00 76.81 79 ALA A CA 1
ATOM 580 C C . ALA A 1 79 ? -0.954 1.245 -0.346 1.00 76.81 79 ALA A C 1
ATOM 582 O O . ALA A 1 79 ? -1.366 0.313 0.345 1.00 76.81 79 ALA A O 1
ATOM 583 N N . ILE A 1 80 ? -1.692 2.317 -0.642 1.00 80.00 80 ILE A N 1
ATOM 584 C CA . ILE A 1 80 ? -3.109 2.495 -0.308 1.00 80.00 80 ILE A CA 1
ATOM 585 C C . ILE A 1 80 ? -3.823 2.966 -1.583 1.00 80.00 80 ILE A C 1
ATOM 587 O O . ILE A 1 80 ? -3.302 3.856 -2.261 1.00 80.00 80 ILE A O 1
ATOM 591 N N . ASP A 1 81 ? -4.972 2.376 -1.919 1.00 76.88 81 ASP A N 1
ATOM 592 C CA . ASP A 1 81 ? -5.783 2.780 -3.080 1.00 76.88 81 ASP A CA 1
ATOM 593 C C . ASP A 1 81 ? -6.437 4.172 -2.916 1.00 76.88 81 ASP A C 1
ATOM 595 O O . ASP A 1 81 ? -6.401 4.778 -1.843 1.00 76.88 81 ASP A O 1
ATOM 599 N N . SER A 1 82 ? -7.059 4.703 -3.979 1.00 69.19 82 SER A N 1
ATOM 600 C CA . SER A 1 82 ? -7.753 6.010 -3.942 1.00 69.19 82 SER A CA 1
ATOM 601 C C . SER A 1 82 ? -8.850 6.084 -2.901 1.00 69.19 82 SER A C 1
ATOM 603 O O . SER A 1 82 ? -9.017 7.110 -2.233 1.00 69.19 82 SER A O 1
ATOM 605 N N . ASP A 1 83 ? -9.630 5.010 -2.800 1.00 77.25 83 ASP A N 1
ATOM 606 C CA . ASP A 1 83 ? -10.751 4.931 -1.872 1.00 77.25 83 ASP A CA 1
ATOM 607 C C . ASP A 1 83 ? -10.253 4.918 -0.423 1.00 77.25 83 ASP A C 1
ATOM 609 O O . ASP A 1 83 ? -11.006 5.234 0.505 1.00 77.25 83 ASP A O 1
ATOM 613 N N . GLY A 1 84 ? -8.970 4.600 -0.241 1.00 82.62 84 GLY A N 1
ATOM 614 C CA . GLY A 1 84 ? -8.303 4.393 1.026 1.00 82.62 84 GLY A CA 1
ATOM 615 C C . GLY A 1 84 ? -8.897 3.219 1.790 1.00 82.62 84 GLY A C 1
ATOM 616 O O . GLY A 1 84 ? -8.997 3.249 3.016 1.00 82.62 84 GLY A O 1
ATOM 617 N N . THR A 1 85 ? -9.329 2.201 1.056 1.00 93.69 85 THR A N 1
ATOM 618 C CA . THR A 1 85 ? -9.912 0.975 1.593 1.00 93.69 85 THR A CA 1
ATOM 619 C C . THR A 1 85 ? -9.084 -0.253 1.271 1.00 93.69 85 THR A C 1
ATOM 621 O O . THR A 1 85 ? -9.289 -1.258 1.924 1.00 93.69 85 THR A O 1
ATOM 624 N N . LEU A 1 86 ? -8.137 -0.217 0.338 1.00 93.38 86 LEU A N 1
ATOM 625 C CA . LEU A 1 86 ? -7.240 -1.337 0.058 1.00 93.38 86 LEU A CA 1
ATOM 626 C C . LEU A 1 86 ? -5.813 -0.958 0.447 1.00 93.38 86 LEU A C 1
ATOM 628 O O . LEU A 1 86 ? -5.278 0.024 -0.065 1.00 93.38 86 LEU A O 1
ATOM 632 N N . CYS A 1 87 ? -5.193 -1.746 1.322 1.00 93.31 87 CYS A N 1
ATOM 633 C CA . CYS A 1 87 ? -3.789 -1.605 1.699 1.00 93.31 87 CYS A CA 1
ATOM 634 C C . CYS A 1 87 ? -2.986 -2.794 1.184 1.00 93.31 87 CYS A C 1
ATOM 636 O O . CYS A 1 87 ? -3.410 -3.939 1.335 1.00 93.31 87 CYS A O 1
ATOM 638 N N . GLN A 1 88 ? -1.795 -2.528 0.656 1.00 93.75 88 GLN A N 1
ATOM 639 C CA . GLN A 1 88 ? -0.915 -3.542 0.086 1.00 93.75 88 GLN A CA 1
ATOM 640 C C . GLN A 1 88 ? 0.536 -3.286 0.494 1.00 93.75 88 GLN A C 1
ATOM 642 O O . GLN A 1 88 ? 1.021 -2.161 0.430 1.00 93.75 88 GLN A O 1
ATOM 647 N N . SER A 1 89 ? 1.263 -4.337 0.854 1.00 88.50 89 SER A N 1
ATOM 648 C CA . SER A 1 89 ? 2.724 -4.314 0.950 1.00 88.50 89 SER A CA 1
ATOM 649 C C . SER A 1 89 ? 3.277 -5.475 0.147 1.00 88.50 89 SER A C 1
ATOM 651 O O . SER A 1 89 ? 2.853 -6.608 0.348 1.00 88.50 89 SER A O 1
ATOM 653 N N . ARG A 1 90 ? 4.250 -5.214 -0.728 1.00 84.75 90 ARG A N 1
ATOM 654 C CA . ARG A 1 90 ? 4.968 -6.247 -1.498 1.00 84.75 90 ARG A CA 1
ATOM 655 C C . ARG A 1 90 ? 6.357 -6.554 -0.934 1.00 84.75 90 ARG A C 1
ATOM 657 O O . ARG A 1 90 ? 7.132 -7.289 -1.540 1.00 84.75 90 ARG A O 1
ATOM 664 N N . ASP A 1 91 ? 6.691 -6.000 0.234 1.00 79.75 91 ASP A N 1
ATOM 665 C CA . ASP A 1 91 ? 7.952 -6.305 0.908 1.00 79.75 91 ASP A CA 1
ATOM 666 C C . ASP A 1 91 ? 7.845 -7.650 1.646 1.00 79.75 91 ASP A C 1
ATOM 668 O O . ASP A 1 91 ? 7.087 -7.801 2.605 1.00 79.75 91 ASP A O 1
ATOM 672 N N . ALA A 1 92 ? 8.612 -8.641 1.187 1.00 81.31 92 ALA A N 1
ATOM 673 C CA . ALA A 1 92 ? 8.647 -9.985 1.766 1.00 81.31 92 ALA A CA 1
ATOM 674 C C . ALA A 1 92 ? 9.502 -10.101 3.034 1.00 81.31 92 ALA A C 1
ATOM 676 O O . ALA A 1 92 ? 9.491 -11.145 3.687 1.00 81.31 92 ALA A O 1
ATOM 677 N N . LYS A 1 93 ? 10.251 -9.060 3.410 1.00 80.56 93 LYS A N 1
ATOM 678 C CA . LYS A 1 93 ? 11.168 -9.082 4.559 1.00 80.56 93 LYS A CA 1
ATOM 679 C C . LYS A 1 93 ? 10.669 -8.200 5.698 1.00 80.56 93 LYS A C 1
ATOM 681 O O . LYS A 1 93 ? 10.716 -8.639 6.850 1.00 80.56 93 LYS A O 1
ATOM 686 N N . ILE A 1 94 ? 10.154 -7.018 5.379 1.00 84.06 94 ILE A N 1
ATOM 687 C CA . ILE A 1 94 ? 9.845 -5.958 6.342 1.00 84.06 94 ILE A CA 1
ATOM 688 C C . ILE A 1 94 ? 8.330 -5.769 6.465 1.00 84.06 94 ILE A C 1
ATOM 690 O O . ILE A 1 94 ? 7.622 -5.683 5.465 1.00 84.06 94 ILE A O 1
ATOM 694 N N . TRP A 1 95 ? 7.844 -5.664 7.701 1.00 93.00 95 TRP A N 1
ATOM 695 C CA . TRP A 1 95 ? 6.462 -5.285 7.988 1.00 93.00 95 TRP A CA 1
ATOM 696 C C . TRP A 1 95 ? 6.231 -3.812 7.660 1.00 93.00 95 TRP A C 1
ATOM 698 O O . TRP A 1 95 ? 7.003 -2.946 8.064 1.00 93.00 95 TRP A O 1
ATOM 708 N N . GLN A 1 96 ? 5.157 -3.524 6.936 1.00 94.44 96 GLN A N 1
ATOM 709 C CA . GLN A 1 96 ? 4.745 -2.169 6.588 1.00 94.44 96 GLN A CA 1
ATOM 710 C C . GLN A 1 96 ? 3.342 -1.947 7.137 1.00 94.44 96 GLN A C 1
ATOM 712 O O . GLN A 1 96 ? 2.459 -2.756 6.863 1.00 94.44 96 GLN A O 1
ATOM 717 N N . GLY A 1 97 ? 3.120 -0.887 7.909 1.00 95.94 97 GLY A N 1
ATOM 718 C CA . GLY A 1 97 ? 1.810 -0.622 8.505 1.00 95.94 97 GLY A CA 1
ATOM 719 C C . GLY A 1 97 ? 1.249 0.746 8.186 1.00 95.94 97 GLY A C 1
ATOM 720 O O . GLY A 1 97 ? 1.926 1.573 7.585 1.00 95.94 97 GLY A O 1
ATOM 721 N N . THR A 1 98 ? -0.005 0.963 8.559 1.00 98.06 98 THR A N 1
ATOM 722 C CA . THR A 1 98 ? -0.701 2.252 8.470 1.00 98.06 98 THR A CA 1
ATOM 723 C C . THR A 1 98 ? -1.868 2.296 9.452 1.00 98.06 98 THR A C 1
ATOM 725 O O . THR A 1 98 ? -2.322 1.256 9.943 1.00 98.06 98 THR A O 1
ATOM 728 N N . ARG A 1 99 ? -2.357 3.506 9.732 1.00 98.56 99 ARG A N 1
ATOM 729 C CA . ARG A 1 99 ? -3.550 3.780 10.541 1.00 98.56 99 ARG A CA 1
ATOM 730 C C . ARG A 1 99 ? -4.620 4.500 9.723 1.00 98.56 99 ARG A C 1
ATOM 732 O O . ARG A 1 99 ? -4.340 5.074 8.673 1.00 98.56 99 ARG A O 1
ATOM 739 N N . SER A 1 100 ? -5.859 4.497 10.201 1.00 98.31 100 SER A N 1
ATOM 740 C CA . SER A 1 100 ? -6.955 5.269 9.613 1.00 98.31 100 SER A CA 1
ATOM 741 C C . SER A 1 100 ? -6.758 6.784 9.751 1.00 98.31 100 SER A C 1
ATOM 743 O O . SER A 1 100 ? -6.066 7.284 10.635 1.00 98.31 100 SER A O 1
ATOM 745 N N . ASN A 1 101 ? -7.392 7.557 8.868 1.00 95.25 101 ASN A N 1
ATOM 746 C CA . ASN A 1 101 ? -7.353 9.026 8.873 1.00 95.25 101 ASN A CA 1
ATOM 747 C C . ASN A 1 101 ? -8.118 9.657 10.046 1.00 95.25 101 ASN A C 1
ATOM 749 O O . ASN A 1 101 ? -8.008 10.859 10.291 1.00 95.25 101 ASN A O 1
ATOM 753 N N . LYS A 1 102 ? -8.914 8.854 10.743 1.00 97.12 102 LYS A N 1
ATOM 754 C CA . LYS A 1 102 ? -9.700 9.213 11.915 1.00 97.12 102 LYS A CA 1
ATOM 755 C C . LYS A 1 102 ? -9.572 8.107 12.948 1.00 97.12 102 LYS A C 1
ATOM 757 O O . LYS A 1 102 ? -9.362 6.950 12.585 1.00 97.12 102 LYS A O 1
ATOM 762 N N . GLY A 1 103 ? -9.710 8.469 14.207 1.00 97.69 103 GLY A N 1
ATOM 763 C CA . GLY A 1 103 ? -9.821 7.544 15.318 1.00 97.69 103 GLY A CA 1
ATOM 764 C C . GLY A 1 103 ? -11.035 7.879 16.169 1.00 97.69 103 GLY A C 1
ATOM 765 O O . GLY A 1 103 ? -11.662 8.929 15.992 1.00 97.69 103 GLY A O 1
ATOM 766 N N . VAL A 1 104 ? -11.364 6.969 17.074 1.00 98.12 104 VAL A N 1
ATOM 767 C CA . VAL A 1 104 ? -12.441 7.122 18.051 1.00 98.12 104 VAL A CA 1
ATOM 768 C C . VAL A 1 104 ? -11.880 7.355 19.448 1.00 98.12 104 VAL A C 1
ATOM 770 O O . VAL A 1 104 ? -10.815 6.841 19.794 1.00 98.12 104 VAL A O 1
ATOM 773 N N . VAL A 1 105 ? -12.587 8.156 20.238 1.00 97.00 105 VAL A N 1
ATOM 774 C CA . VAL A 1 105 ? -12.259 8.503 21.626 1.00 97.00 105 VAL A CA 1
ATOM 775 C C . VAL A 1 105 ? -13.547 8.656 22.436 1.00 97.00 105 VAL A C 1
ATOM 777 O O . VAL A 1 105 ? -14.624 8.837 21.868 1.00 97.00 105 VAL A O 1
ATOM 780 N N . GLY A 1 106 ? -13.444 8.626 23.764 1.00 94.06 106 GLY A N 1
ATOM 781 C CA . GLY A 1 106 ? -14.601 8.741 24.650 1.00 94.06 106 GLY A CA 1
ATOM 782 C C . GLY A 1 106 ? -15.397 7.439 24.713 1.00 94.06 106 GLY A C 1
ATOM 783 O O . GLY A 1 106 ? -14.851 6.366 24.493 1.00 94.06 106 GLY A O 1
ATOM 784 N N . LYS A 1 107 ? -16.685 7.525 25.050 1.00 95.44 107 LYS A N 1
ATOM 785 C CA . LYS A 1 107 ? -17.558 6.353 25.215 1.00 95.44 107 LYS A CA 1
ATOM 786 C C . LYS A 1 107 ? -18.085 5.824 23.875 1.00 95.44 107 LYS A C 1
ATOM 788 O O . LYS A 1 107 ? -18.135 6.554 22.884 1.00 95.44 107 LYS A O 1
ATOM 793 N N . GLY A 1 108 ? -18.466 4.551 23.838 1.00 96.88 108 GLY A N 1
ATOM 794 C CA . GLY A 1 108 ? -19.077 3.891 22.685 1.00 96.88 108 GLY A CA 1
ATOM 795 C C . GLY A 1 108 ? -18.410 2.583 22.257 1.00 96.88 108 GLY A C 1
ATOM 796 O O . GLY A 1 108 ? -17.287 2.258 22.644 1.00 96.88 108 GLY A O 1
ATOM 797 N N . LYS A 1 109 ? -19.128 1.850 21.401 1.00 98.50 109 LYS A N 1
ATOM 798 C CA . LYS A 1 109 ? -18.750 0.533 20.876 1.00 98.50 109 LYS A CA 1
ATOM 799 C C . LYS A 1 109 ? -18.607 0.580 19.363 1.00 98.50 109 LYS A C 1
ATOM 801 O O . LYS A 1 109 ? -19.584 0.824 18.657 1.00 98.50 109 LYS A O 1
ATOM 806 N N . TYR A 1 110 ? -17.403 0.350 18.860 1.00 98.62 110 TYR A N 1
ATOM 807 C CA . TYR A 1 110 ? -17.041 0.613 17.470 1.00 98.62 110 TYR A CA 1
ATOM 808 C C . TYR A 1 110 ? -16.581 -0.641 16.739 1.00 98.62 110 TYR A C 1
ATOM 810 O O . TYR A 1 110 ? -15.938 -1.519 17.317 1.00 98.62 110 TYR A O 1
ATOM 818 N N . TYR A 1 111 ? -16.900 -0.696 15.450 1.00 98.88 111 TYR A N 1
ATOM 819 C CA . TYR A 1 111 ? -16.671 -1.849 14.596 1.00 98.88 111 TYR A CA 1
ATOM 820 C C . TYR A 1 111 ? -16.192 -1.458 13.194 1.00 98.88 111 TYR A C 1
ATOM 822 O O . TYR A 1 111 ? -16.607 -0.435 12.635 1.00 98.88 111 TYR A O 1
ATOM 830 N N . TYR A 1 112 ? -15.337 -2.298 12.614 1.00 98.88 112 TYR A N 1
ATOM 831 C CA . TYR A 1 112 ? -15.021 -2.299 11.186 1.00 98.88 112 TYR A CA 1
ATOM 832 C C . TYR A 1 112 ? -14.636 -3.707 10.709 1.00 98.88 112 TYR A C 1
ATOM 834 O O . TYR A 1 112 ? -14.272 -4.560 11.520 1.00 98.88 112 TYR A O 1
ATOM 842 N N . GLU A 1 113 ? -14.674 -3.935 9.396 1.00 98.81 113 GLU A N 1
ATOM 843 C CA . GLU A 1 113 ? -14.214 -5.182 8.773 1.00 98.81 113 GLU A CA 1
ATOM 844 C C . GLU A 1 113 ? -12.902 -4.992 8.016 1.00 98.81 113 GLU A C 1
ATOM 846 O O . GLU A 1 113 ? -12.678 -3.963 7.371 1.00 98.81 113 GLU A O 1
ATOM 851 N N . ALA A 1 114 ? -12.070 -6.030 8.033 1.00 98.69 114 ALA A N 1
ATOM 852 C CA . ALA A 1 114 ? -10.886 -6.160 7.202 1.00 98.69 114 ALA A CA 1
ATOM 853 C C . ALA A 1 114 ? -10.867 -7.538 6.523 1.00 98.69 114 ALA A C 1
ATOM 855 O O . ALA A 1 114 ? -10.746 -8.569 7.181 1.00 98.69 114 ALA A O 1
ATOM 856 N N . LYS A 1 115 ? -10.985 -7.558 5.197 1.00 98.75 115 LYS A N 1
ATOM 857 C CA . LYS A 1 115 ? -10.910 -8.755 4.359 1.00 98.75 115 LYS A CA 1
ATOM 858 C C . LYS A 1 115 ? -9.487 -8.964 3.864 1.00 98.75 115 LYS A C 1
ATOM 860 O O . LYS A 1 115 ? -8.898 -8.043 3.302 1.00 98.75 115 LYS A O 1
ATOM 865 N N . VAL A 1 116 ? -8.961 -10.172 3.995 1.00 97.56 116 VAL A N 1
ATOM 866 C CA . VAL A 1 116 ? -7.674 -10.545 3.395 1.00 97.56 116 VAL A CA 1
ATOM 867 C C . VAL A 1 116 ? -7.874 -10.862 1.913 1.00 97.56 116 VAL A C 1
ATOM 869 O O . VAL A 1 116 ? -8.763 -11.638 1.552 1.00 97.56 116 VAL A O 1
ATOM 872 N N . THR A 1 117 ? -7.061 -10.266 1.041 1.00 93.25 117 THR A N 1
ATOM 873 C CA . THR A 1 117 ? -7.162 -10.446 -0.421 1.00 93.25 117 THR A CA 1
ATOM 874 C C . THR A 1 117 ? -5.913 -11.082 -1.037 1.00 93.25 117 THR A C 1
ATOM 876 O O . THR A 1 117 ? -5.872 -11.272 -2.248 1.00 93.25 117 THR A O 1
ATOM 879 N N . ASP A 1 118 ? -4.925 -11.455 -0.217 1.00 90.56 118 ASP A N 1
ATOM 880 C CA . ASP A 1 118 ? -3.672 -12.093 -0.641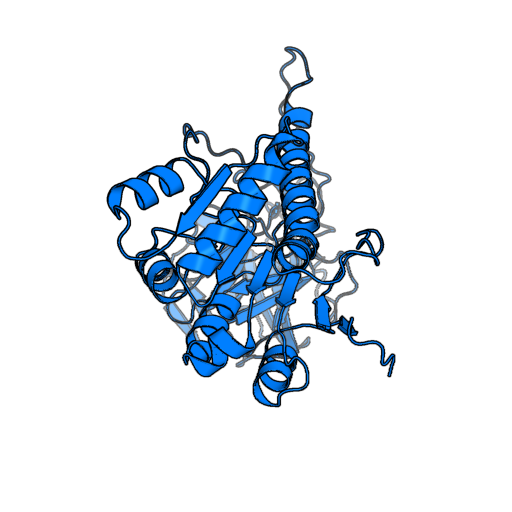 1.00 90.56 118 ASP A CA 1
ATOM 881 C C . ASP A 1 118 ? -3.119 -13.039 0.448 1.00 90.56 118 ASP A C 1
ATOM 883 O O . ASP A 1 118 ? -3.542 -12.975 1.600 1.00 90.56 118 ASP A O 1
ATOM 887 N N . GLU A 1 119 ? -2.164 -13.904 0.113 1.00 89.12 119 GLU A N 1
ATOM 888 C CA . GLU A 1 119 ? -1.652 -14.988 0.977 1.00 89.12 119 GLU A CA 1
ATOM 889 C C . GLU A 1 119 ? -0.565 -14.555 1.979 1.00 89.12 119 GLU A C 1
ATOM 891 O O . GLU A 1 119 ? -0.064 -15.357 2.768 1.00 89.12 119 GLU A O 1
ATOM 896 N N . GLY A 1 120 ? -0.164 -13.286 1.951 1.00 90.62 120 GLY A N 1
ATOM 897 C CA . GLY A 1 120 ? 0.873 -12.768 2.834 1.00 90.62 120 GLY A CA 1
ATOM 898 C C . GLY A 1 120 ? 0.491 -12.689 4.309 1.00 90.62 120 GLY A C 1
ATOM 899 O O . GLY A 1 120 ? -0.662 -12.824 4.717 1.00 90.62 120 GLY A O 1
ATOM 900 N N . LEU A 1 121 ? 1.488 -12.371 5.135 1.00 96.25 121 LEU A N 1
ATOM 901 C CA . LEU A 1 121 ? 1.280 -12.210 6.568 1.00 96.25 121 LEU A CA 1
ATOM 902 C C . LEU A 1 121 ? 0.703 -10.826 6.875 1.00 96.25 121 LEU A C 1
ATOM 904 O O . LEU A 1 121 ? 1.200 -9.801 6.404 1.00 96.25 121 LEU A O 1
ATOM 908 N N . CYS A 1 122 ? -0.314 -10.794 7.727 1.00 98.19 122 CYS A N 1
ATOM 909 C CA . CYS A 1 122 ? -0.966 -9.569 8.163 1.00 98.19 122 CYS A CA 1
ATOM 910 C C . CYS A 1 122 ? -1.244 -9.588 9.671 1.00 98.19 122 CYS A C 1
ATOM 912 O O . CYS A 1 122 ? -1.407 -10.654 10.275 1.00 98.19 122 CYS A O 1
ATOM 914 N N . ARG A 1 123 ? -1.289 -8.395 10.272 1.00 98.69 123 ARG A N 1
ATOM 915 C CA . ARG A 1 123 ? -1.915 -8.129 11.572 1.00 98.69 123 ARG A CA 1
ATOM 916 C C . ARG A 1 123 ? -2.849 -6.938 11.443 1.00 98.69 123 ARG A C 1
ATOM 918 O O . ARG A 1 123 ? -2.466 -5.928 10.857 1.00 98.69 123 ARG A O 1
ATOM 925 N N . VAL A 1 124 ? -4.037 -7.037 12.024 1.00 98.88 124 VAL A N 1
ATOM 926 C CA . VAL A 1 124 ? -5.067 -5.993 11.991 1.00 98.88 124 VAL A CA 1
ATOM 927 C C . VAL A 1 124 ? -5.588 -5.707 13.395 1.00 98.88 124 VAL A C 1
ATOM 929 O O . VAL A 1 124 ? -5.606 -6.596 14.245 1.00 98.88 124 VAL A O 1
ATOM 932 N N . GLY A 1 125 ? -5.992 -4.471 13.671 1.00 98.81 125 GLY A N 1
ATOM 933 C CA . GLY A 1 125 ? -6.506 -4.110 14.986 1.00 98.81 125 GLY A CA 1
ATOM 934 C C . GLY A 1 125 ? -6.597 -2.613 15.225 1.00 98.81 125 GLY A C 1
ATOM 935 O O . GLY A 1 125 ? -7.094 -1.866 14.380 1.00 98.81 125 GLY A O 1
ATOM 936 N N . TRP A 1 126 ? -6.152 -2.187 16.400 1.00 98.88 126 TRP A N 1
ATOM 937 C CA . TRP A 1 126 ? -6.324 -0.823 16.889 1.00 98.88 126 TRP A CA 1
ATOM 938 C C . TRP A 1 126 ? -5.024 -0.308 17.477 1.00 98.88 126 TRP A C 1
ATOM 940 O O . TRP A 1 126 ? -4.326 -1.048 18.168 1.00 98.88 126 TRP A O 1
ATOM 950 N N . SER A 1 127 ? -4.705 0.962 17.261 1.00 98.62 127 SER A N 1
ATOM 951 C CA . SER A 1 127 ? -3.560 1.583 17.924 1.00 98.62 127 SER A CA 1
ATOM 952 C C . SER A 1 127 ? -3.768 3.060 18.210 1.00 98.62 127 SER A C 1
ATOM 954 O O . SER A 1 127 ? -4.592 3.724 17.574 1.00 98.62 127 SER A O 1
ATOM 956 N N . THR A 1 128 ? -3.020 3.577 19.183 1.00 98.00 128 THR A N 1
ATOM 957 C CA . THR A 1 128 ? -2.950 5.017 19.431 1.00 98.00 128 THR A CA 1
ATOM 958 C C . THR A 1 128 ? -2.060 5.703 18.391 1.00 98.00 128 THR A C 1
ATOM 960 O O . THR A 1 128 ? -1.339 5.068 17.610 1.00 98.00 128 THR A O 1
ATOM 963 N N . ALA A 1 129 ? -2.062 7.037 18.386 1.00 92.25 129 ALA A N 1
ATOM 964 C CA . ALA A 1 129 ? -1.150 7.817 17.547 1.00 92.25 129 ALA A CA 1
ATOM 965 C C . ALA A 1 129 ? 0.334 7.663 17.952 1.00 92.25 129 ALA A C 1
ATOM 967 O O . ALA A 1 129 ? 1.215 7.979 17.154 1.00 92.25 129 ALA A O 1
ATOM 968 N N . LYS A 1 130 ? 0.618 7.186 19.173 1.00 90.81 130 LYS A N 1
ATOM 969 C CA . LYS A 1 130 ? 1.982 6.989 19.696 1.00 90.81 130 LYS A CA 1
ATOM 970 C C . LYS A 1 130 ? 2.582 5.645 19.285 1.00 90.81 130 LYS A C 1
ATOM 972 O O . LYS A 1 130 ? 3.798 5.490 19.337 1.00 90.81 130 LYS A O 1
ATOM 977 N N . ALA A 1 131 ? 1.743 4.696 18.873 1.00 94.12 131 ALA A N 1
ATOM 978 C CA . ALA A 1 131 ? 2.188 3.376 18.462 1.00 94.12 131 ALA A CA 1
ATOM 979 C C . ALA A 1 131 ? 3.085 3.419 17.216 1.00 94.12 131 ALA A C 1
ATOM 981 O O . ALA A 1 131 ? 2.881 4.215 16.291 1.00 94.12 131 ALA A O 1
ATOM 982 N N . SER A 1 132 ? 4.027 2.489 17.178 1.00 94.94 132 SER A N 1
ATOM 983 C CA . SER A 1 132 ? 4.688 1.965 15.997 1.00 94.94 132 SER A CA 1
ATOM 984 C C . SER A 1 132 ? 3.659 1.487 14.976 1.00 94.94 132 SER A C 1
ATOM 986 O O . SER A 1 132 ? 2.621 0.910 15.310 1.00 94.94 132 SER A O 1
ATOM 988 N N . LEU A 1 133 ? 3.988 1.673 13.699 1.00 96.00 133 LEU A N 1
ATOM 989 C CA . LEU A 1 133 ? 3.219 1.098 12.598 1.00 96.00 133 LEU A CA 1
ATOM 990 C C . LEU A 1 133 ? 3.433 -0.415 12.461 1.00 96.00 133 LEU A C 1
ATOM 992 O O . LEU A 1 133 ? 2.644 -1.083 11.795 1.00 96.00 133 LEU A O 1
ATOM 996 N N . ASP A 1 134 ? 4.451 -0.981 13.113 1.00 96.56 134 ASP A N 1
ATOM 997 C CA . ASP A 1 134 ? 4.551 -2.426 13.292 1.00 96.56 134 ASP A CA 1
ATOM 998 C C . ASP A 1 134 ? 3.626 -2.878 14.440 1.00 96.56 134 ASP A C 1
ATOM 1000 O O . ASP A 1 134 ? 4.034 -3.015 15.597 1.00 96.56 134 ASP A O 1
ATOM 1004 N N . LEU A 1 135 ? 2.342 -3.038 14.115 1.00 98.50 135 LEU A N 1
ATOM 1005 C CA . LEU A 1 135 ? 1.256 -3.238 15.074 1.00 98.50 135 LEU A CA 1
ATOM 1006 C C . LEU A 1 135 ? 1.520 -4.401 16.047 1.00 98.50 135 LEU A C 1
ATOM 1008 O O . LEU A 1 135 ? 1.818 -5.521 15.623 1.00 98.50 135 LEU A O 1
ATOM 1012 N N . GLY A 1 136 ? 1.358 -4.139 17.349 1.00 96.50 136 GLY A N 1
ATOM 1013 C CA . GLY A 1 136 ? 1.546 -5.120 18.424 1.00 96.50 136 GLY A CA 1
ATOM 1014 C C . GLY A 1 136 ? 2.970 -5.200 18.978 1.00 96.50 136 GLY A C 1
ATOM 1015 O O . GLY A 1 136 ? 3.216 -5.962 19.914 1.00 96.50 136 GLY A O 1
ATOM 1016 N N . THR A 1 137 ? 3.919 -4.429 18.433 1.00 96.62 137 THR A N 1
ATOM 1017 C CA . THR A 1 137 ? 5.334 -4.450 18.861 1.00 96.62 137 THR A CA 1
ATOM 1018 C C . THR A 1 137 ? 5.697 -3.417 19.934 1.00 96.62 137 THR A C 1
ATOM 1020 O O . THR A 1 137 ? 6.865 -3.284 20.309 1.00 96.62 137 THR A O 1
ATOM 1023 N N . ASP A 1 138 ? 4.698 -2.723 20.467 1.00 93.81 138 ASP A N 1
ATOM 1024 C CA . ASP A 1 138 ? 4.787 -1.803 21.596 1.00 93.81 138 ASP A CA 1
ATOM 1025 C C . ASP A 1 138 ? 3.525 -1.905 22.461 1.00 93.81 138 ASP A C 1
ATOM 1027 O O . ASP A 1 138 ? 2.636 -2.715 22.197 1.00 93.81 138 ASP A O 1
ATOM 1031 N N . LYS A 1 139 ? 3.459 -1.100 23.521 1.00 95.75 139 LYS A N 1
ATOM 1032 C CA . LYS A 1 139 ? 2.339 -1.088 24.467 1.00 95.75 139 LYS A CA 1
ATOM 1033 C C . LYS A 1 139 ? 1.237 -0.093 24.084 1.00 95.75 139 LYS A C 1
ATOM 1035 O O . LYS A 1 139 ? 0.461 0.289 24.944 1.00 95.75 139 LYS A O 1
ATOM 1040 N N . GLU A 1 140 ? 1.172 0.324 22.823 1.00 97.62 140 GLU A N 1
ATOM 1041 C CA . GLU A 1 140 ? 0.250 1.348 22.311 1.00 97.62 140 GLU A CA 1
ATOM 1042 C C . GLU A 1 140 ? -0.657 0.808 21.182 1.00 97.62 140 GLU A C 1
ATOM 1044 O O . GLU A 1 140 ? -1.577 1.497 20.732 1.00 97.62 140 GLU A O 1
ATOM 1049 N N . GLY A 1 141 ? -0.426 -0.423 20.706 1.00 97.75 141 GLY A N 1
ATOM 1050 C CA . GLY A 1 141 ? -1.207 -1.053 19.641 1.00 97.75 141 GLY A CA 1
ATOM 1051 C C . GLY A 1 141 ? -1.548 -2.520 19.894 1.00 97.75 141 GLY A C 1
ATOM 1052 O O . GLY A 1 141 ? -0.692 -3.317 20.271 1.00 97.75 141 GLY A O 1
ATOM 1053 N N . TYR A 1 142 ? -2.799 -2.883 19.617 1.00 98.75 142 TYR A N 1
ATOM 1054 C CA . TYR A 1 142 ? -3.337 -4.238 19.695 1.00 98.75 142 TYR A CA 1
ATOM 1055 C C . TYR A 1 142 ? -3.508 -4.811 18.291 1.00 98.75 142 TYR A C 1
ATOM 1057 O O . TYR A 1 142 ? -4.211 -4.230 17.462 1.00 98.75 142 TYR A O 1
ATOM 1065 N N . GLY A 1 143 ? -2.897 -5.962 18.030 1.00 98.69 143 GLY A N 1
ATOM 1066 C CA . GLY A 1 143 ? -3.005 -6.655 16.747 1.00 98.69 143 GLY A CA 1
ATOM 1067 C C . GLY A 1 143 ? -3.579 -8.058 16.885 1.00 98.69 143 GLY A C 1
ATOM 1068 O O . GLY A 1 143 ? -3.359 -8.727 17.890 1.00 98.69 143 GLY A O 1
ATOM 1069 N N . PHE A 1 144 ? -4.260 -8.518 15.844 1.00 98.88 144 PHE A N 1
ATOM 1070 C CA . PHE A 1 144 ? -4.613 -9.913 15.621 1.00 98.88 144 PHE A CA 1
ATOM 1071 C C . PHE A 1 144 ? -4.078 -10.342 14.254 1.00 98.88 144 PHE A C 1
ATOM 1073 O O . PHE A 1 144 ? -4.306 -9.661 13.253 1.00 98.88 144 PHE A O 1
ATOM 1080 N N . GLY A 1 145 ? -3.286 -11.413 14.226 1.00 98.44 145 GLY A N 1
ATOM 1081 C CA . GLY A 1 145 ? -2.541 -11.849 13.049 1.00 98.44 145 GLY A CA 1
ATOM 1082 C C . GLY A 1 145 ? -3.042 -13.146 12.435 1.00 98.44 145 GLY A C 1
ATOM 1083 O O . GLY A 1 145 ? -3.544 -14.017 13.145 1.00 98.44 145 GLY A O 1
ATOM 1084 N N . GLY A 1 146 ? -2.805 -13.300 11.127 1.00 97.31 146 GLY A N 1
ATOM 1085 C CA . GLY A 1 146 ? -3.264 -14.444 10.320 1.00 97.31 146 GLY A CA 1
ATOM 1086 C C . GLY A 1 146 ? -2.817 -15.823 10.819 1.00 97.31 146 GLY A C 1
ATOM 1087 O O . GLY A 1 146 ? -3.396 -16.837 10.457 1.00 97.31 146 GLY A O 1
ATOM 1088 N N . THR A 1 147 ? -1.827 -15.885 11.710 1.00 97.31 147 THR A N 1
ATOM 1089 C CA . THR A 1 147 ? -1.364 -17.126 12.347 1.00 97.31 147 THR A CA 1
ATOM 1090 C C . THR A 1 147 ? -2.157 -17.521 13.601 1.00 97.31 147 THR A C 1
ATOM 1092 O O . THR A 1 147 ? -1.718 -18.411 14.327 1.00 97.31 147 THR A O 1
ATOM 1095 N N . GLY A 1 148 ? -3.293 -16.872 13.886 1.00 98.00 148 GLY A N 1
ATOM 1096 C CA . GLY A 1 148 ? -4.120 -17.172 15.064 1.00 98.00 148 GLY A CA 1
ATOM 1097 C C . GLY A 1 148 ? -3.499 -16.664 16.364 1.00 98.00 148 GLY A C 1
ATOM 1098 O O . GLY A 1 148 ? -3.523 -17.340 17.395 1.00 98.00 148 GLY A O 1
ATOM 1099 N N . LYS A 1 149 ? -2.859 -15.490 16.300 1.00 98.69 149 LYS A N 1
ATOM 1100 C CA . LYS A 1 149 ? -2.186 -14.877 17.449 1.00 98.69 149 LYS A CA 1
ATOM 1101 C C . LYS A 1 149 ? -2.604 -13.433 17.642 1.00 98.69 149 LYS A C 1
ATOM 1103 O O . LYS A 1 149 ? -2.595 -12.650 16.690 1.00 98.69 149 LYS A O 1
ATOM 1108 N N . LYS A 1 150 ? -2.895 -13.070 18.887 1.00 98.69 150 LYS A N 1
ATOM 1109 C CA . LYS A 1 150 ? -3.023 -11.676 19.316 1.00 98.69 150 LYS A CA 1
ATOM 1110 C C . LYS A 1 150 ? -1.656 -11.132 19.731 1.00 98.69 150 LYS A C 1
ATOM 1112 O O . LYS A 1 150 ? -0.813 -11.883 20.221 1.00 98.69 150 LYS A O 1
ATOM 1117 N N . SER A 1 151 ? -1.420 -9.844 19.507 1.00 98.69 151 SER A N 1
ATOM 1118 C CA . SER A 1 151 ? -0.139 -9.189 19.763 1.00 98.69 151 SER A CA 1
ATOM 1119 C C . SER A 1 151 ? -0.280 -7.851 20.482 1.00 98.69 151 SER A C 1
ATOM 1121 O O . SER A 1 151 ? -1.026 -6.985 20.018 1.00 98.69 151 SER A O 1
ATOM 1123 N N . PHE A 1 152 ? 0.489 -7.673 21.557 1.00 98.12 152 PHE A N 1
ATOM 1124 C CA . PHE A 1 152 ? 0.620 -6.433 22.330 1.00 98.12 152 PHE A CA 1
ATOM 1125 C C . PHE A 1 152 ? 1.978 -6.429 23.047 1.00 98.12 152 PHE A C 1
ATOM 1127 O O . PHE A 1 152 ? 2.373 -7.434 23.632 1.00 98.12 152 PHE A O 1
ATOM 1134 N N . GLY A 1 153 ? 2.727 -5.329 23.013 1.00 93.62 153 GLY A N 1
ATOM 1135 C CA . GLY A 1 153 ? 3.999 -5.206 23.735 1.00 93.62 153 GLY A CA 1
ATOM 1136 C C . GLY A 1 153 ? 5.103 -6.169 23.282 1.00 93.62 153 GLY A C 1
ATOM 1137 O O . GLY A 1 153 ? 5.933 -6.545 24.104 1.00 93.62 153 GLY A O 1
ATOM 1138 N N . ARG A 1 154 ? 5.117 -6.578 22.002 1.00 94.38 154 ARG A N 1
ATOM 1139 C CA . ARG A 1 154 ? 5.961 -7.663 21.437 1.00 94.38 154 ARG A CA 1
ATOM 1140 C C . ARG A 1 154 ? 5.662 -9.061 21.980 1.00 94.38 154 ARG A C 1
ATOM 1142 O O . ARG A 1 154 ? 6.404 -9.993 21.674 1.00 94.38 154 ARG A O 1
ATOM 1149 N N . GLN A 1 155 ? 4.592 -9.227 22.745 1.00 96.69 155 GLN A N 1
ATOM 1150 C CA . GLN A 1 155 ? 4.092 -10.533 23.142 1.00 96.69 155 GLN A CA 1
ATOM 1151 C C . GLN A 1 155 ? 3.104 -11.038 22.087 1.00 96.69 155 GLN A C 1
ATOM 1153 O O . GLN A 1 155 ? 2.301 -10.258 21.580 1.00 96.69 155 GLN A O 1
ATOM 1158 N N . PHE A 1 156 ? 3.189 -12.326 21.740 1.00 97.88 156 PHE A N 1
ATOM 1159 C CA . PHE A 1 156 ? 2.367 -12.965 20.709 1.00 97.88 156 PHE A CA 1
ATOM 1160 C C . PHE A 1 156 ? 1.728 -14.237 21.268 1.00 97.88 156 PHE A C 1
ATOM 1162 O O . PHE A 1 156 ? 2.349 -15.303 21.255 1.00 97.88 156 PHE A O 1
ATOM 1169 N N . ASP A 1 157 ? 0.487 -14.121 21.728 1.00 98.06 157 ASP A N 1
ATOM 1170 C CA . ASP A 1 157 ? -0.242 -15.202 22.392 1.00 98.06 157 ASP A CA 1
ATOM 1171 C C . ASP A 1 157 ? -1.270 -15.826 21.448 1.00 98.06 157 ASP A C 1
ATOM 1173 O O . ASP A 1 157 ? -1.858 -15.137 20.611 1.00 98.06 157 ASP A O 1
ATOM 1177 N N . THR A 1 158 ? -1.522 -17.126 21.597 1.00 98.56 158 THR A N 1
ATOM 1178 C CA . THR A 1 158 ? -2.593 -17.815 20.864 1.00 98.56 158 THR A CA 1
ATOM 1179 C C . THR A 1 158 ? -3.948 -17.190 21.195 1.00 98.56 158 THR A C 1
ATOM 1181 O O . THR A 1 158 ? -4.280 -16.985 22.365 1.00 98.56 158 THR A O 1
ATOM 1184 N N . TYR A 1 159 ? -4.726 -16.873 20.164 1.00 98.50 159 TYR A N 1
ATOM 1185 C CA . TYR A 1 159 ? -6.064 -16.302 20.289 1.00 98.50 159 TYR A CA 1
ATOM 1186 C C . TYR A 1 159 ? -6.838 -16.500 18.988 1.00 98.50 159 TYR A C 1
ATOM 1188 O O . TYR A 1 159 ? -6.295 -16.246 17.914 1.00 98.50 159 TYR A O 1
ATOM 1196 N N . GLY A 1 160 ? -8.106 -16.900 19.093 1.00 97.81 160 GLY A N 1
ATOM 1197 C CA . GLY A 1 160 ? -8.938 -17.191 17.929 1.00 97.81 160 GLY A CA 1
ATOM 1198 C C . GLY A 1 160 ? -8.344 -18.301 17.063 1.00 97.81 160 GLY A C 1
ATOM 1199 O O . GLY A 1 160 ? -7.763 -19.260 17.568 1.00 97.81 160 GLY A O 1
ATOM 1200 N N . GLU A 1 161 ? -8.473 -18.144 15.750 1.00 97.75 161 GLU A N 1
ATOM 1201 C CA . GLU A 1 161 ? -7.991 -19.101 14.753 1.00 97.75 161 GLU A CA 1
ATOM 1202 C C . GLU A 1 161 ? -7.121 -18.419 13.693 1.00 97.75 161 GLU A C 1
ATOM 1204 O O . GLU A 1 161 ? -7.193 -17.206 13.487 1.00 97.75 161 GLU A O 1
ATOM 1209 N N . ALA A 1 162 ? -6.317 -19.211 12.979 1.00 98.06 162 ALA A N 1
ATOM 1210 C CA . ALA A 1 162 ? -5.605 -18.732 11.801 1.00 98.06 162 ALA A CA 1
ATOM 1211 C C . ALA A 1 162 ? -6.586 -18.268 10.710 1.00 98.06 162 ALA A C 1
ATOM 1213 O O . ALA A 1 162 ? -7.679 -18.822 10.558 1.00 98.06 162 ALA A O 1
ATOM 1214 N N . PHE A 1 163 ? -6.191 -17.259 9.941 1.00 98.50 163 PHE A N 1
ATOM 1215 C CA . PHE A 1 163 ? -6.979 -16.701 8.848 1.00 98.50 163 PHE A CA 1
ATOM 1216 C C . PHE A 1 163 ? -6.080 -16.288 7.681 1.00 98.50 163 PHE A C 1
ATOM 1218 O O . PHE A 1 163 ? -4.908 -15.954 7.868 1.00 98.50 163 PHE A O 1
ATOM 1225 N N . GLY A 1 164 ? -6.636 -16.319 6.475 1.00 96.56 164 GLY A N 1
ATOM 1226 C CA . GLY A 1 164 ? -5.907 -16.056 5.238 1.00 96.56 164 GLY A CA 1
ATOM 1227 C C . GLY A 1 164 ? -6.813 -15.493 4.154 1.00 96.56 164 GLY A C 1
ATOM 1228 O O . GLY A 1 164 ? -7.841 -14.888 4.448 1.00 96.56 164 GLY A O 1
ATOM 1229 N N . ILE A 1 165 ? -6.417 -15.671 2.894 1.00 95.69 165 ILE A N 1
ATOM 1230 C CA . ILE A 1 165 ? -7.143 -15.141 1.739 1.00 95.69 165 ILE A CA 1
ATOM 1231 C C . ILE A 1 165 ? -8.646 -15.461 1.806 1.00 95.69 165 ILE A C 1
ATOM 1233 O O . ILE A 1 165 ? -9.048 -16.581 2.106 1.00 95.69 165 ILE A O 1
ATOM 1237 N N . ASN A 1 166 ? -9.471 -14.457 1.503 1.00 94.31 166 ASN A N 1
ATOM 1238 C CA . ASN A 1 166 ? -10.937 -14.459 1.564 1.00 94.31 166 ASN A CA 1
ATOM 1239 C C . ASN A 1 166 ? -11.582 -14.387 2.951 1.00 94.31 166 ASN A C 1
ATOM 1241 O O . ASN A 1 166 ? -12.766 -14.041 3.002 1.00 94.31 166 ASN A O 1
ATOM 1245 N N . ASP A 1 167 ? -10.850 -14.614 4.042 1.00 98.69 167 ASP A N 1
ATOM 1246 C CA . ASP A 1 167 ? -11.402 -14.418 5.381 1.00 98.69 167 ASP A CA 1
ATOM 1247 C C . ASP A 1 167 ? -11.675 -12.934 5.662 1.00 98.69 167 ASP A C 1
ATOM 1249 O O . ASP A 1 167 ? -10.915 -12.039 5.267 1.00 98.69 167 ASP A O 1
ATOM 1253 N N . VAL A 1 168 ? -12.772 -12.676 6.373 1.00 98.81 168 VAL A N 1
ATOM 1254 C CA . VAL A 1 168 ? -13.174 -11.348 6.841 1.00 98.81 168 VAL A CA 1
ATOM 1255 C C . VAL A 1 168 ? -13.032 -11.289 8.351 1.00 98.81 168 VAL A C 1
ATOM 1257 O O . VAL A 1 168 ? -13.655 -12.057 9.088 1.00 98.81 168 VAL A O 1
ATOM 1260 N N . ILE A 1 169 ? -12.221 -10.346 8.809 1.00 98.88 169 ILE A N 1
ATOM 1261 C CA . ILE A 1 169 ? -11.970 -10.100 10.220 1.00 98.88 169 ILE A CA 1
ATOM 1262 C C . ILE A 1 169 ? -12.802 -8.907 10.671 1.00 98.88 169 ILE A C 1
ATOM 1264 O O . ILE A 1 169 ? -12.634 -7.797 10.171 1.00 98.88 169 ILE A O 1
ATOM 1268 N N . GLY A 1 170 ? -13.693 -9.147 11.626 1.00 98.81 170 GLY A N 1
ATOM 1269 C CA . GLY A 1 170 ? -14.423 -8.102 12.331 1.00 98.81 170 GLY A CA 1
ATOM 1270 C C . GLY A 1 170 ? -13.601 -7.607 13.513 1.00 98.81 170 GLY A C 1
ATOM 1271 O O . GLY A 1 170 ? -13.197 -8.407 14.355 1.00 98.81 170 GLY A O 1
ATOM 1272 N N . CYS A 1 171 ? -13.348 -6.306 13.582 1.00 98.88 171 CYS A N 1
ATOM 1273 C CA . CYS A 1 171 ? -12.538 -5.671 14.617 1.00 98.88 171 CYS A CA 1
ATOM 1274 C C . CYS A 1 171 ? -13.440 -4.864 15.552 1.00 98.88 171 CYS A C 1
ATOM 1276 O O . CYS A 1 171 ? -14.046 -3.884 15.121 1.00 98.88 171 CYS A O 1
ATOM 1278 N N . TYR A 1 172 ? -13.501 -5.240 16.828 1.00 98.88 172 TYR A N 1
ATOM 1279 C CA . TYR A 1 172 ? -14.386 -4.632 17.824 1.00 98.88 172 TYR A CA 1
ATOM 1280 C C . TYR A 1 172 ? -13.576 -3.861 18.867 1.00 98.88 172 TYR A C 1
ATOM 1282 O O . TYR A 1 172 ? -12.576 -4.366 19.387 1.00 98.88 172 TYR A O 1
ATOM 1290 N N . LEU A 1 173 ? -14.036 -2.658 19.197 1.00 98.75 173 LEU A N 1
ATOM 1291 C CA . LEU A 1 173 ? -13.482 -1.807 20.248 1.00 98.75 173 LEU A CA 1
ATOM 1292 C C . LEU A 1 173 ? -14.610 -1.295 21.142 1.00 98.75 173 LEU A C 1
ATOM 1294 O O . LEU A 1 173 ? -15.460 -0.530 20.690 1.00 98.75 173 LEU A O 1
ATOM 1298 N N . ASP A 1 174 ? -14.615 -1.711 22.403 1.00 98.44 174 ASP A N 1
ATOM 1299 C CA . ASP A 1 174 ? -15.574 -1.265 23.413 1.00 98.44 174 ASP A CA 1
ATOM 1300 C C . ASP A 1 174 ? -14.886 -0.262 24.345 1.00 98.44 174 ASP A C 1
ATOM 1302 O O . ASP A 1 174 ? -14.075 -0.646 25.187 1.00 98.44 174 ASP A O 1
ATOM 1306 N N . LEU A 1 175 ? -15.181 1.029 24.194 1.00 97.88 175 LEU A N 1
ATOM 1307 C CA . LEU A 1 175 ? -14.659 2.082 25.073 1.00 97.88 175 LEU A CA 1
ATOM 1308 C C . LEU A 1 175 ? -15.572 2.345 26.285 1.00 97.88 175 LEU A C 1
ATOM 1310 O O . LEU A 1 175 ? -15.224 3.119 27.186 1.00 97.88 175 LEU A O 1
ATOM 1314 N N . ASP A 1 176 ? -16.724 1.675 26.361 1.00 97.00 176 ASP A N 1
ATOM 1315 C CA . ASP A 1 176 ? -17.572 1.693 27.551 1.00 97.00 176 ASP A CA 1
ATOM 1316 C C . ASP A 1 176 ? -16.963 0.805 28.629 1.00 97.00 176 ASP A C 1
ATOM 1318 O O . ASP A 1 176 ? -16.767 1.270 29.757 1.00 97.00 176 ASP A O 1
ATOM 1322 N N . SER A 1 177 ? -16.599 -0.422 28.245 1.00 97.25 177 SER A N 1
ATOM 1323 C CA . SER A 1 177 ? -15.990 -1.437 29.106 1.00 97.25 177 SER A CA 1
ATOM 1324 C C . SER A 1 177 ? -14.470 -1.549 28.964 1.00 97.25 177 SER A C 1
ATOM 1326 O O . SER A 1 177 ? -13.874 -2.400 29.619 1.00 97.25 177 SER A O 1
ATOM 1328 N N . TYR A 1 178 ? -13.854 -0.746 28.092 1.00 98.19 178 TYR A N 1
ATOM 1329 C CA . TYR A 1 178 ? -12.414 -0.745 27.821 1.00 98.19 178 TYR A CA 1
ATOM 1330 C C . TYR A 1 178 ? -11.882 -2.114 27.375 1.00 98.19 178 TYR A C 1
ATOM 1332 O O . TYR A 1 178 ? -10.983 -2.669 27.999 1.00 98.19 178 TYR A O 1
ATOM 1340 N N . SER A 1 179 ? -12.423 -2.672 26.290 1.00 98.38 179 SER A N 1
ATOM 1341 C CA . SER A 1 179 ? -12.005 -3.980 25.772 1.00 98.38 179 SER A CA 1
ATOM 1342 C C . SER A 1 179 ? -11.858 -4.032 24.250 1.00 98.38 179 SER A C 1
ATOM 1344 O O . SER A 1 179 ? -12.453 -3.244 23.514 1.00 98.38 179 SER A O 1
ATOM 1346 N N . VAL A 1 180 ? -11.044 -4.979 23.777 1.00 98.69 180 VAL A N 1
ATOM 1347 C CA . VAL A 1 180 ? -10.814 -5.255 22.349 1.00 98.69 180 VAL A CA 1
ATOM 1348 C C . VAL A 1 180 ? -11.107 -6.728 22.068 1.00 98.69 180 VAL A C 1
ATOM 1350 O O . VAL A 1 180 ? -10.678 -7.602 22.832 1.00 98.69 180 VAL A O 1
ATOM 1353 N N . LYS A 1 181 ? -11.814 -7.016 20.970 1.00 98.69 181 LYS A N 1
ATOM 1354 C CA . LYS A 1 181 ? -12.060 -8.382 20.476 1.00 98.69 181 LYS A CA 1
ATOM 1355 C C . LYS A 1 181 ? -12.096 -8.445 18.949 1.00 98.69 181 LYS A C 1
ATOM 1357 O O . LYS A 1 181 ? -12.216 -7.417 18.280 1.00 98.69 181 LYS A O 1
ATOM 1362 N N . TRP A 1 182 ? -12.016 -9.657 18.410 1.00 98.81 182 TRP A N 1
ATOM 1363 C CA . TRP A 1 182 ? -12.140 -9.919 16.980 1.00 98.81 182 TRP A CA 1
ATOM 1364 C C . TRP A 1 182 ? -13.126 -11.050 16.693 1.00 98.81 182 TRP A C 1
ATOM 1366 O O . TRP A 1 182 ? -13.354 -11.924 17.527 1.00 98.81 182 TRP A O 1
ATOM 1376 N N . SER A 1 183 ? -13.670 -11.048 15.478 1.00 98.75 183 SER A N 1
ATOM 1377 C CA . SER A 1 183 ? -14.400 -12.177 14.901 1.00 98.75 183 SER A CA 1
ATOM 1378 C C . SER A 1 183 ? -13.792 -12.581 13.564 1.00 98.75 183 SER A C 1
ATOM 1380 O O . SER A 1 183 ? -13.333 -11.709 12.826 1.00 98.75 183 SER A O 1
ATOM 1382 N N . LYS A 1 184 ? -13.882 -13.855 13.191 1.00 98.69 184 LYS A N 1
ATOM 1383 C CA . LYS A 1 184 ? -13.561 -14.339 11.840 1.00 98.69 184 LYS A CA 1
ATOM 1384 C C . LYS A 1 184 ? -14.836 -14.830 11.175 1.00 98.69 184 LYS A C 1
ATOM 1386 O O . LYS A 1 184 ? -15.510 -15.695 11.723 1.00 98.69 184 LYS A O 1
ATOM 1391 N N . ASN A 1 185 ? -15.170 -14.290 10.008 1.00 98.50 185 ASN A N 1
ATOM 1392 C CA . ASN A 1 185 ? -16.353 -14.686 9.239 1.00 98.50 185 ASN A CA 1
ATOM 1393 C C . ASN A 1 185 ? -17.641 -14.722 10.094 1.00 98.50 185 ASN A C 1
ATOM 1395 O O . ASN A 1 185 ? -18.423 -15.668 10.040 1.00 98.50 185 ASN A O 1
ATOM 1399 N N . GLY A 1 186 ? -17.814 -13.716 10.960 1.00 97.69 186 GLY A N 1
ATOM 1400 C CA . GLY A 1 186 ? -18.954 -13.601 11.879 1.00 97.69 186 GLY A CA 1
ATOM 1401 C C . GLY A 1 186 ? -18.891 -14.462 13.151 1.00 97.69 186 GLY A C 1
ATOM 1402 O O . GLY A 1 186 ? -19.754 -14.306 14.019 1.00 97.69 186 GLY A O 1
ATOM 1403 N N . VAL A 1 187 ? -17.884 -15.329 13.304 1.00 98.19 187 VAL A N 1
ATOM 1404 C CA . VAL A 1 187 ? -17.646 -16.124 14.520 1.00 98.19 187 VAL A CA 1
ATOM 1405 C C . VAL A 1 187 ? -16.835 -15.299 15.519 1.00 98.19 187 VAL A C 1
ATOM 1407 O O . VAL A 1 187 ? -15.691 -14.942 15.243 1.00 98.19 187 VAL A O 1
ATOM 1410 N N . ASP A 1 188 ? -17.439 -14.963 16.660 1.00 97.94 188 ASP A N 1
ATOM 1411 C CA . ASP A 1 188 ? -16.813 -14.184 17.739 1.00 97.94 188 ASP A CA 1
ATOM 1412 C C . ASP A 1 188 ? -15.796 -15.040 18.515 1.00 97.94 188 ASP A C 1
ATOM 1414 O O . ASP A 1 188 ? -16.123 -16.139 18.963 1.00 97.94 188 ASP A O 1
ATOM 1418 N N . PHE A 1 189 ? -14.573 -14.533 18.692 1.00 98.25 189 PHE A N 1
ATOM 1419 C CA . PHE A 1 189 ? -13.517 -15.193 19.469 1.00 98.25 189 PHE A CA 1
ATOM 1420 C C . PHE A 1 189 ? -13.489 -14.782 20.946 1.00 98.25 189 PHE A C 1
ATOM 1422 O O . PHE A 1 189 ? -12.640 -15.248 21.709 1.00 98.25 189 PHE A O 1
ATOM 1429 N N . GLY A 1 190 ? -14.398 -13.904 21.368 1.00 97.50 190 GLY A N 1
ATOM 1430 C CA . GLY A 1 190 ? -14.450 -13.377 22.723 1.00 97.50 190 GLY A CA 1
ATOM 1431 C C . GLY A 1 190 ? -13.361 -12.340 23.000 1.00 97.50 190 GLY A C 1
ATOM 1432 O O . GLY A 1 190 ? -12.534 -12.001 22.150 1.00 97.50 190 GLY A O 1
ATOM 1433 N N . LYS A 1 191 ? -13.374 -11.793 24.220 1.00 98.19 191 LYS A N 1
ATOM 1434 C CA . LYS A 1 191 ? -12.480 -10.702 24.632 1.00 98.19 191 LYS A CA 1
ATOM 1435 C C . LYS A 1 191 ? -11.005 -11.095 24.496 1.00 98.19 191 LYS A C 1
ATOM 1437 O O . LYS A 1 191 ? -10.560 -12.077 25.083 1.00 98.19 191 LYS A O 1
ATOM 1442 N N . ALA A 1 192 ? -10.236 -10.284 23.774 1.00 98.38 192 ALA A N 1
ATOM 1443 C CA . ALA A 1 192 ? -8.802 -10.486 23.599 1.00 98.38 192 ALA A CA 1
ATOM 1444 C C . ALA A 1 192 ? -7.969 -9.707 24.621 1.00 98.38 192 ALA A C 1
ATOM 1446 O O . ALA A 1 192 ? -7.001 -10.250 25.160 1.00 98.38 192 ALA A O 1
ATOM 1447 N N . TYR A 1 193 ? -8.340 -8.449 24.873 1.00 98.56 193 TYR A N 1
ATOM 1448 C CA . TYR A 1 193 ? -7.620 -7.537 25.760 1.00 98.56 193 TYR A CA 1
ATOM 1449 C C . TYR A 1 193 ? -8.575 -6.667 26.574 1.00 98.56 193 TYR A C 1
ATOM 1451 O O . TYR A 1 193 ? -9.639 -6.278 26.088 1.00 98.56 193 TYR A O 1
ATOM 1459 N N . ASP A 1 194 ? -8.133 -6.322 27.781 1.00 98.38 194 ASP A N 1
ATOM 1460 C CA . ASP A 1 194 ? -8.611 -5.173 28.546 1.00 98.38 194 ASP A CA 1
ATOM 1461 C C . ASP A 1 194 ? -7.668 -3.988 28.285 1.00 98.38 194 ASP A C 1
ATOM 1463 O O . ASP A 1 194 ? -6.444 -4.145 28.302 1.00 98.38 194 ASP A O 1
ATOM 1467 N N . ILE A 1 195 ? -8.224 -2.804 28.026 1.00 98.12 195 ILE A N 1
ATOM 1468 C CA . ILE A 1 195 ? -7.457 -1.584 27.767 1.00 98.12 195 ILE A CA 1
ATOM 1469 C C . ILE A 1 195 ? -6.991 -1.020 29.123 1.00 98.12 195 ILE A C 1
ATOM 1471 O O . ILE A 1 195 ? -7.821 -0.659 29.969 1.00 98.12 195 ILE A O 1
ATOM 1475 N N . PRO A 1 196 ? -5.670 -0.921 29.357 1.00 95.19 196 PRO A N 1
ATOM 1476 C CA . PRO A 1 196 ? -5.119 -0.485 30.628 1.00 95.19 196 PRO A CA 1
ATOM 1477 C C . PRO A 1 196 ? -5.416 0.996 30.866 1.00 95.19 196 PRO A C 1
ATOM 1479 O O . PRO A 1 196 ? -5.495 1.781 29.922 1.00 95.19 196 PRO A O 1
ATOM 1482 N N . ALA A 1 197 ? -5.504 1.392 32.139 1.00 94.38 197 ALA A N 1
ATOM 1483 C CA . ALA A 1 197 ? -5.920 2.735 32.562 1.00 94.38 197 ALA A CA 1
ATOM 1484 C C . ALA A 1 197 ? -5.207 3.886 31.825 1.00 94.38 197 ALA A C 1
ATOM 1486 O O . ALA A 1 197 ? -5.842 4.871 31.461 1.00 94.38 197 ALA A O 1
ATOM 1487 N N . HIS A 1 198 ? -3.908 3.744 31.540 1.00 91.50 198 HIS A N 1
ATOM 1488 C CA . HIS A 1 198 ? -3.125 4.774 30.849 1.00 91.50 198 HIS A CA 1
ATOM 1489 C C . HIS A 1 198 ? -3.533 5.010 29.382 1.00 91.50 198 HIS A C 1
ATOM 1491 O O . HIS A 1 198 ? -3.217 6.067 28.846 1.00 91.50 198 HIS A O 1
ATOM 1497 N N . LEU A 1 199 ? -4.246 4.072 28.747 1.00 93.81 199 LEU A N 1
ATOM 1498 C CA . LEU A 1 199 ? -4.731 4.190 27.365 1.00 93.81 199 LEU A CA 1
ATOM 1499 C C . LEU A 1 199 ? -6.234 4.475 27.269 1.00 93.81 199 LEU A C 1
ATOM 1501 O O . LEU A 1 199 ? -6.739 4.705 26.176 1.00 93.81 199 LEU A O 1
ATOM 1505 N N . GLN A 1 200 ? -6.974 4.468 28.380 1.00 92.31 200 GLN A N 1
ATOM 1506 C CA . GLN A 1 200 ? -8.439 4.600 28.357 1.00 92.31 200 GLN A CA 1
ATOM 1507 C C . GLN A 1 200 ? -8.929 5.958 27.828 1.00 92.31 200 GLN A C 1
ATOM 1509 O O . GLN A 1 200 ? -10.039 6.046 27.312 1.00 92.31 200 GLN A O 1
ATOM 1514 N N . ASN A 1 201 ? -8.092 6.996 27.914 1.00 89.94 201 ASN A N 1
ATOM 1515 C CA . ASN A 1 201 ? -8.378 8.336 27.391 1.00 89.94 201 ASN A CA 1
ATOM 1516 C C . ASN A 1 201 ? -7.699 8.620 26.040 1.00 89.94 201 ASN A C 1
ATOM 1518 O O . ASN A 1 201 ? -7.789 9.735 25.526 1.00 89.94 201 ASN A O 1
ATOM 1522 N N . GLU A 1 202 ? -6.983 7.645 25.476 1.00 96.62 202 GLU A N 1
ATOM 1523 C CA . GLU A 1 202 ? -6.321 7.802 24.185 1.00 96.62 202 GLU A CA 1
ATOM 1524 C C . GLU A 1 202 ? -7.313 7.655 23.027 1.00 96.62 202 GLU A C 1
ATOM 1526 O O . GLU A 1 202 ? -8.399 7.087 23.144 1.00 96.62 202 GLU A O 1
ATOM 1531 N N . THR A 1 203 ? -6.923 8.186 21.871 1.00 98.25 203 THR A N 1
ATOM 1532 C CA . THR A 1 203 ? -7.662 7.977 20.622 1.00 98.25 203 THR A CA 1
ATOM 1533 C C . THR A 1 203 ? -7.189 6.695 19.951 1.00 98.25 203 THR A C 1
ATOM 1535 O O . THR A 1 203 ? -5.993 6.551 19.692 1.00 98.25 203 THR A O 1
ATOM 1538 N N . PHE A 1 204 ? -8.122 5.825 19.573 1.00 98.69 204 PHE A N 1
ATOM 1539 C CA . PHE A 1 204 ? -7.834 4.590 18.848 1.00 98.69 204 PHE A CA 1
ATOM 1540 C C . PHE A 1 204 ? -8.150 4.713 17.360 1.00 98.69 204 PHE A C 1
ATOM 1542 O O . PHE A 1 204 ? -9.261 5.062 16.963 1.00 98.69 204 PHE A O 1
ATOM 1549 N N . TYR A 1 205 ? -7.165 4.383 16.534 1.00 98.75 205 TYR A N 1
ATOM 1550 C CA . TYR A 1 205 ? -7.259 4.335 15.080 1.00 98.75 205 TYR A CA 1
ATOM 1551 C C . TYR A 1 205 ? -7.328 2.877 14.629 1.00 98.75 205 TYR A C 1
ATOM 1553 O O . TYR A 1 205 ? -6.666 2.019 15.217 1.00 98.75 205 TYR A O 1
ATOM 1561 N N . ALA A 1 206 ? -8.094 2.592 13.574 1.00 98.75 206 ALA A N 1
ATOM 1562 C CA . ALA A 1 206 ? -8.004 1.303 12.900 1.00 98.75 206 ALA A CA 1
ATOM 1563 C C . ALA A 1 206 ? -6.598 1.171 12.302 1.00 98.75 206 ALA A C 1
ATOM 1565 O O . ALA A 1 206 ? -6.101 2.111 11.679 1.00 98.75 206 ALA A O 1
ATOM 1566 N N . ALA A 1 207 ? -5.945 0.035 12.516 1.00 98.81 207 ALA A N 1
ATOM 1567 C CA . ALA A 1 207 ? -4.540 -0.154 12.186 1.00 98.81 207 ALA A CA 1
ATOM 1568 C C . ALA A 1 207 ? -4.298 -1.506 11.519 1.00 98.81 207 ALA A C 1
ATOM 1570 O O . ALA A 1 207 ? -4.962 -2.499 11.821 1.00 98.81 207 ALA A O 1
ATOM 1571 N N . VAL A 1 208 ? -3.306 -1.546 10.635 1.00 98.75 208 VAL A N 1
ATOM 1572 C CA . VAL A 1 208 ? -2.855 -2.773 9.974 1.00 98.75 208 VAL A CA 1
ATOM 1573 C C . VAL A 1 208 ? -1.346 -2.749 9.787 1.00 98.75 208 VAL A C 1
ATOM 1575 O O . VAL A 1 208 ? -0.781 -1.685 9.535 1.00 98.75 208 VAL A O 1
ATOM 1578 N N . CYS A 1 209 ? -0.700 -3.912 9.849 1.00 97.94 209 CYS A N 1
ATOM 1579 C CA . CYS A 1 209 ? 0.617 -4.121 9.259 1.00 97.94 209 CYS A CA 1
ATOM 1580 C C . CYS A 1 209 ? 0.645 -5.372 8.371 1.00 97.94 209 CYS A C 1
ATOM 1582 O O . CYS A 1 209 ? 0.018 -6.390 8.664 1.00 97.94 209 CYS A O 1
ATOM 1584 N N . LEU A 1 210 ? 1.352 -5.264 7.248 1.00 97.81 210 LEU A N 1
ATOM 1585 C CA . LEU A 1 210 ? 1.364 -6.207 6.136 1.00 97.81 210 LEU A CA 1
ATOM 1586 C C . LEU A 1 210 ? 2.804 -6.570 5.771 1.00 97.81 210 LEU A C 1
ATOM 1588 O O . LEU A 1 210 ? 3.684 -5.703 5.716 1.00 97.81 210 LEU A O 1
ATOM 1592 N N . LYS A 1 211 ? 3.032 -7.842 5.458 1.00 95.19 211 LYS A N 1
ATOM 1593 C CA . LYS A 1 211 ? 4.295 -8.368 4.939 1.00 95.19 211 LYS A CA 1
ATOM 1594 C C . LYS A 1 211 ? 3.997 -9.276 3.749 1.00 95.19 211 LYS A C 1
ATOM 1596 O O . LYS A 1 211 ? 3.479 -10.378 3.921 1.00 95.19 211 LYS A O 1
ATOM 1601 N N . ASN A 1 212 ? 4.318 -8.778 2.555 1.00 91.00 212 ASN A N 1
ATOM 1602 C CA . ASN A 1 212 ? 3.942 -9.363 1.264 1.00 91.00 212 ASN A CA 1
ATOM 1603 C C . ASN A 1 212 ? 2.446 -9.723 1.165 1.00 91.00 212 ASN A C 1
ATOM 1605 O O . ASN A 1 212 ? 2.112 -10.817 0.729 1.00 91.00 212 ASN A O 1
ATOM 1609 N N . ALA A 1 213 ? 1.565 -8.835 1.634 1.00 94.38 213 ALA A N 1
ATOM 1610 C CA . ALA A 1 213 ? 0.140 -9.091 1.840 1.00 94.38 213 ALA A CA 1
ATOM 1611 C C . ALA A 1 213 ? -0.735 -7.929 1.349 1.00 94.38 213 ALA A C 1
ATOM 1613 O O . ALA A 1 213 ? -0.252 -6.816 1.114 1.00 94.38 213 ALA A O 1
ATOM 1614 N N . GLU A 1 214 ? -2.039 -8.180 1.257 1.00 97.25 214 GLU A N 1
ATOM 1615 C CA . GLU A 1 214 ? -3.059 -7.195 0.905 1.00 97.25 214 GLU A CA 1
ATOM 1616 C C . GLU A 1 214 ? -4.326 -7.404 1.748 1.00 97.25 214 GLU A C 1
ATOM 1618 O O . GLU A 1 214 ? -4.748 -8.540 1.986 1.00 97.25 214 GLU A O 1
ATOM 1623 N N . MET A 1 215 ? -4.918 -6.306 2.223 1.00 98.44 215 MET A N 1
ATOM 1624 C CA . MET A 1 215 ? -6.189 -6.318 2.949 1.00 98.44 215 MET A CA 1
ATOM 1625 C C . MET A 1 215 ? -7.092 -5.165 2.513 1.00 98.44 215 MET A C 1
ATOM 1627 O O . MET A 1 215 ? -6.628 -4.039 2.313 1.00 98.44 215 MET A O 1
ATOM 1631 N N . LYS A 1 216 ? -8.396 -5.440 2.427 1.00 98.25 216 LYS A N 1
ATOM 1632 C CA . LYS A 1 216 ? -9.455 -4.474 2.127 1.00 98.25 216 LYS A CA 1
ATOM 1633 C C . LYS A 1 216 ? -10.294 -4.166 3.366 1.00 98.25 216 LYS A C 1
ATOM 1635 O O . LYS A 1 216 ? -10.717 -5.076 4.062 1.00 98.25 216 LYS A O 1
ATOM 1640 N N . PHE A 1 217 ? -10.595 -2.900 3.602 1.00 98.75 217 PHE A N 1
ATOM 1641 C CA . PHE A 1 217 ? -11.259 -2.378 4.787 1.00 98.75 217 PHE A CA 1
ATOM 1642 C C . PHE A 1 217 ? -12.657 -1.868 4.463 1.00 98.75 217 PHE A C 1
ATOM 1644 O O . PHE A 1 217 ? -12.872 -1.180 3.464 1.00 98.75 217 PHE A O 1
ATOM 1651 N N . ASN A 1 218 ? -13.596 -2.135 5.361 1.00 98.44 218 ASN A N 1
ATOM 1652 C CA . ASN A 1 218 ? -14.905 -1.507 5.372 1.00 98.44 218 ASN A CA 1
ATOM 1653 C C . ASN A 1 218 ? -15.135 -0.867 6.744 1.00 98.44 218 ASN A C 1
ATOM 1655 O O . ASN A 1 218 ? -15.220 -1.556 7.753 1.00 98.44 218 ASN A O 1
ATOM 1659 N N . PHE A 1 219 ? -15.253 0.461 6.775 1.00 98.38 219 PHE A N 1
ATOM 1660 C CA . PHE A 1 219 ? -15.528 1.236 7.994 1.00 98.38 219 PHE A CA 1
ATOM 1661 C C . PHE A 1 219 ? -17.031 1.460 8.241 1.00 98.38 219 PHE A C 1
ATOM 1663 O O . PHE A 1 219 ? -17.390 2.256 9.106 1.00 98.38 219 PHE A O 1
ATOM 1670 N N . GLY A 1 220 ? -17.895 0.810 7.452 1.00 96.75 220 GLY A N 1
ATOM 1671 C CA . GLY A 1 220 ? -19.360 0.911 7.490 1.00 96.75 220 GLY A CA 1
ATOM 1672 C C . GLY A 1 220 ? -19.976 1.769 6.379 1.00 96.75 220 GLY A C 1
ATOM 1673 O O . GLY A 1 220 ? -21.181 2.000 6.370 1.00 96.75 220 GLY A O 1
ATOM 1674 N N . HIS A 1 221 ? -19.170 2.243 5.417 1.00 91.69 221 HIS A N 1
ATOM 1675 C CA . HIS A 1 221 ? -19.676 2.942 4.216 1.00 91.69 221 HIS A CA 1
ATOM 1676 C C . HIS A 1 221 ? -20.321 1.990 3.204 1.00 91.69 221 HIS A C 1
ATOM 1678 O O . HIS A 1 221 ? -21.052 2.431 2.323 1.00 91.69 221 HIS A O 1
ATOM 1684 N N . GLN A 1 222 ? -20.018 0.699 3.309 1.00 92.88 222 GLN A N 1
ATOM 1685 C CA . GLN A 1 222 ? -20.673 -0.383 2.583 1.00 92.88 222 GLN A CA 1
ATOM 1686 C C . GLN A 1 222 ? -21.314 -1.320 3.606 1.00 92.88 222 GLN A C 1
ATOM 1688 O O . GLN A 1 222 ? -20.879 -1.361 4.759 1.00 92.88 222 GLN A O 1
ATOM 1693 N N . LYS A 1 223 ? -22.314 -2.098 3.181 1.00 96.44 223 LYS A N 1
ATOM 1694 C CA . LYS A 1 223 ? -22.891 -3.156 4.017 1.00 96.44 223 LYS A CA 1
ATOM 1695 C C . LYS A 1 223 ? -21.781 -4.100 4.493 1.00 96.44 223 LYS A C 1
ATOM 1697 O O . LYS A 1 223 ? -20.940 -4.497 3.683 1.00 96.44 223 LYS A O 1
ATOM 1702 N N . PHE A 1 224 ? -21.768 -4.428 5.781 1.00 98.44 224 PHE A N 1
ATOM 1703 C CA . PHE A 1 224 ? -20.811 -5.389 6.319 1.00 98.44 224 PHE A CA 1
ATOM 1704 C C . PHE A 1 224 ? -21.120 -6.794 5.793 1.00 98.44 224 PHE A C 1
ATOM 1706 O O . PHE A 1 224 ? -22.282 -7.147 5.571 1.00 98.44 224 PHE A O 1
ATOM 1713 N N . ALA A 1 225 ? -20.082 -7.599 5.570 1.00 97.94 225 ALA A N 1
ATOM 1714 C CA . ALA A 1 225 ? -20.264 -9.011 5.249 1.00 97.94 225 ALA A CA 1
ATOM 1715 C C . ALA A 1 225 ? -20.870 -9.753 6.451 1.00 97.94 225 ALA A C 1
ATOM 1717 O O . ALA A 1 225 ? -21.743 -10.605 6.277 1.00 97.94 225 ALA A O 1
ATOM 1718 N N . TYR A 1 226 ? -20.457 -9.369 7.660 1.00 98.25 226 TYR A N 1
ATOM 1719 C CA . TYR A 1 226 ? -20.934 -9.890 8.932 1.00 98.25 226 TYR A CA 1
ATOM 1720 C C . TYR A 1 226 ? -21.297 -8.727 9.858 1.00 98.25 226 TYR A C 1
ATOM 1722 O O . TYR A 1 226 ? -20.430 -8.081 10.438 1.00 98.25 226 TYR A O 1
ATOM 1730 N N . GLU A 1 227 ? -22.594 -8.454 9.999 1.00 97.00 227 GLU A N 1
ATOM 1731 C CA . GLU A 1 227 ? -23.070 -7.332 10.815 1.00 97.00 227 GLU A CA 1
ATOM 1732 C C . GLU A 1 227 ? -22.636 -7.467 12.291 1.00 97.00 227 GLU A C 1
ATOM 1734 O O . GLU A 1 227 ? -22.724 -8.563 12.867 1.00 97.00 227 GLU A O 1
ATOM 1739 N N . PRO A 1 228 ? -22.185 -6.369 12.927 1.00 94.06 228 PRO A N 1
ATOM 1740 C CA . PRO A 1 228 ? -21.771 -6.390 14.321 1.00 94.06 228 PRO A CA 1
ATOM 1741 C C . PRO A 1 228 ? -22.948 -6.682 15.262 1.00 94.06 228 PRO A C 1
ATOM 1743 O O . PRO A 1 228 ? -24.056 -6.172 15.098 1.00 94.06 228 PRO A O 1
ATOM 1746 N N . LYS A 1 229 ? -22.690 -7.493 16.293 1.00 88.25 229 LYS A N 1
ATOM 1747 C CA . LYS A 1 229 ? -23.646 -7.798 17.374 1.00 88.25 229 LYS A CA 1
ATOM 1748 C C . LYS A 1 229 ? -23.467 -6.824 18.549 1.00 88.25 229 LYS A C 1
ATOM 1750 O O . LYS A 1 229 ? -22.592 -5.968 18.517 1.00 88.25 229 LYS A O 1
ATOM 1755 N N . GLU A 1 230 ? -24.278 -6.957 19.603 1.00 88.50 230 GLU A N 1
ATOM 1756 C CA . GLU A 1 230 ? -24.075 -6.285 20.908 1.00 88.50 230 GLU A CA 1
ATOM 1757 C C . GLU A 1 230 ? -24.016 -4.741 20.860 1.00 88.50 230 GLU A C 1
ATOM 1759 O O . GLU A 1 230 ? -23.282 -4.112 21.625 1.00 88.50 230 GLU A O 1
ATOM 1764 N N . ASN A 1 231 ? -24.805 -4.121 19.975 1.00 93.25 231 ASN A N 1
ATOM 1765 C CA . ASN A 1 231 ? -24.880 -2.663 19.780 1.00 93.25 231 ASN A CA 1
ATOM 1766 C C . ASN A 1 231 ? -23.568 -2.001 19.321 1.00 93.25 231 ASN A C 1
ATOM 1768 O O . ASN A 1 231 ? -23.434 -0.778 19.397 1.00 93.25 231 ASN A O 1
ATOM 1772 N N . PHE A 1 232 ? -22.600 -2.777 18.832 1.00 97.75 232 PHE A N 1
ATOM 1773 C CA . PHE A 1 232 ? -21.442 -2.210 18.154 1.00 97.75 232 PHE A CA 1
ATOM 1774 C C . PHE A 1 232 ? -21.877 -1.554 16.845 1.00 97.75 232 PHE A C 1
ATOM 1776 O O . PHE A 1 232 ? -22.682 -2.105 16.096 1.00 97.75 232 PHE A O 1
ATOM 1783 N N . LYS A 1 233 ? -21.325 -0.375 16.561 1.00 96.56 233 LYS A N 1
ATOM 1784 C CA . LYS A 1 233 ? -21.656 0.400 15.364 1.00 96.56 233 LYS A CA 1
ATOM 1785 C C . LYS A 1 233 ? -20.450 0.585 14.454 1.00 96.56 233 LYS A C 1
ATOM 1787 O O . LYS A 1 233 ? -19.312 0.669 14.917 1.00 96.56 233 LYS A O 1
ATOM 1792 N N . GLY A 1 234 ? -20.703 0.676 13.150 1.00 97.88 234 GLY A N 1
ATOM 1793 C CA . GLY A 1 234 ? -19.666 0.973 12.164 1.00 97.88 234 GLY A CA 1
ATOM 1794 C C . GLY A 1 234 ? -18.976 2.304 12.465 1.00 97.88 234 GLY A C 1
ATOM 1795 O O . GLY A 1 234 ? -19.638 3.275 12.842 1.00 97.88 234 GLY A O 1
ATOM 1796 N N . LEU A 1 235 ? -17.655 2.376 12.286 1.00 97.56 235 LEU A N 1
ATOM 1797 C CA . LEU A 1 235 ? -16.870 3.596 12.532 1.00 97.56 235 LEU A CA 1
ATOM 1798 C C . LEU A 1 235 ? -17.422 4.840 11.810 1.00 97.56 235 LEU A C 1
ATOM 1800 O O . LEU A 1 235 ? -17.366 5.946 12.348 1.00 97.56 235 LEU A O 1
ATOM 1804 N N . ASN A 1 236 ? -18.015 4.682 10.625 1.00 94.94 236 ASN A N 1
ATOM 1805 C CA . ASN A 1 236 ? -18.660 5.774 9.892 1.00 94.94 236 ASN A CA 1
ATOM 1806 C C . ASN A 1 236 ? -19.857 6.415 10.614 1.00 94.94 236 ASN A C 1
ATOM 1808 O O . ASN A 1 236 ? -20.176 7.563 10.314 1.00 94.94 236 ASN A O 1
ATOM 1812 N N . THR A 1 237 ? -20.478 5.704 11.553 1.00 95.12 237 THR A N 1
ATOM 1813 C CA . THR A 1 237 ? -21.629 6.158 12.356 1.00 95.12 237 THR A CA 1
ATOM 1814 C C . THR A 1 237 ? -21.239 6.632 13.761 1.00 95.12 237 THR A C 1
ATOM 1816 O O . THR A 1 237 ? -22.100 6.887 14.605 1.00 95.12 237 THR A O 1
ATOM 1819 N N . ALA A 1 238 ? -19.937 6.733 14.048 1.00 94.44 238 ALA A N 1
ATOM 1820 C CA . ALA A 1 238 ? -19.457 7.291 15.304 1.00 94.44 238 ALA A CA 1
ATOM 1821 C C . ALA A 1 238 ? -19.937 8.742 15.486 1.00 94.44 238 ALA A C 1
ATOM 1823 O O . ALA A 1 238 ? -19.979 9.524 14.533 1.00 94.44 238 ALA A O 1
ATOM 1824 N N . ASP A 1 239 ? -20.280 9.106 16.722 1.00 92.81 239 ASP A N 1
ATOM 1825 C CA . ASP A 1 239 ? -20.728 10.460 17.035 1.00 92.81 239 ASP A CA 1
ATOM 1826 C C . ASP A 1 239 ? -19.603 11.456 16.772 1.00 92.81 239 ASP A C 1
ATOM 1828 O O . ASP A 1 239 ? -18.446 11.213 17.111 1.00 92.81 239 ASP A O 1
ATOM 1832 N N . SER A 1 240 ? -19.928 12.609 16.191 1.00 90.38 240 SER A N 1
ATOM 1833 C CA . SER A 1 240 ? -18.914 13.595 15.789 1.00 90.38 240 SER A CA 1
ATOM 1834 C C . SER A 1 240 ? -18.072 14.153 16.953 1.00 90.38 240 SER A C 1
ATOM 1836 O O . SER A 1 240 ? -16.982 14.681 16.713 1.00 90.38 240 SER A O 1
ATOM 1838 N N . SER A 1 241 ? -18.555 14.034 18.197 1.00 93.06 241 SER A N 1
ATOM 1839 C CA . SER A 1 241 ? -17.820 14.342 19.434 1.00 93.06 241 SER A CA 1
ATOM 1840 C C . SER A 1 241 ? -16.759 13.298 19.779 1.00 93.06 241 SER A C 1
ATOM 1842 O O . SER A 1 241 ? -15.761 13.630 20.408 1.00 93.06 241 SER A O 1
ATOM 1844 N N . ASN A 1 242 ? -16.962 12.058 19.338 1.00 95.50 242 ASN A N 1
ATOM 1845 C CA . ASN A 1 242 ? -16.108 10.908 19.621 1.00 95.50 242 ASN A CA 1
ATOM 1846 C C . ASN A 1 242 ? -15.124 10.631 18.480 1.00 95.50 242 ASN A C 1
ATOM 1848 O O . ASN A 1 242 ? -14.361 9.675 18.545 1.00 95.50 242 ASN A O 1
ATOM 1852 N N . ILE A 1 243 ? -15.133 11.449 17.424 1.00 95.88 243 ILE A N 1
ATOM 1853 C CA . ILE A 1 243 ? -14.227 11.329 16.283 1.00 95.88 243 ILE A CA 1
ATOM 1854 C C . ILE A 1 243 ? -13.079 12.324 16.426 1.00 95.88 243 ILE A C 1
ATOM 1856 O O . ILE A 1 243 ? -13.285 13.538 16.500 1.00 95.88 243 ILE A O 1
ATOM 1860 N N . VAL A 1 244 ? -11.857 11.812 16.328 1.00 93.75 244 VAL A N 1
ATOM 1861 C CA . VAL A 1 244 ? -10.635 12.613 16.236 1.00 93.75 244 VAL A CA 1
ATOM 1862 C C . VAL A 1 244 ? -10.015 12.399 14.863 1.00 93.75 244 VAL A C 1
ATOM 1864 O O . VAL A 1 244 ? -9.745 11.274 14.451 1.00 93.75 244 VAL A O 1
ATOM 1867 N N . VAL A 1 245 ? -9.791 13.485 14.126 1.00 91.44 245 VAL A N 1
ATOM 1868 C CA . VAL A 1 245 ? -9.075 13.433 12.845 1.00 91.44 245 VAL A CA 1
ATOM 1869 C C . VAL A 1 245 ? -7.578 13.308 13.122 1.00 91.44 245 VAL A C 1
ATOM 1871 O O . VAL A 1 245 ? -7.047 14.028 13.970 1.00 91.44 245 VAL A O 1
ATOM 1874 N N . SER A 1 246 ? -6.896 12.413 12.402 1.00 88.12 246 SER A N 1
ATOM 1875 C CA . SER A 1 246 ? -5.449 12.242 12.532 1.00 88.12 246 SER A CA 1
ATOM 1876 C C . SER A 1 246 ? -4.728 13.564 12.273 1.00 88.12 246 SER A C 1
ATOM 1878 O O . SER A 1 246 ? -4.997 14.266 11.296 1.00 88.12 246 SER A O 1
ATOM 1880 N N . LYS A 1 247 ? -3.782 13.895 13.156 1.00 84.19 247 LYS A N 1
ATOM 1881 C CA . LYS A 1 247 ? -2.908 15.067 13.001 1.00 84.19 247 LYS A CA 1
ATOM 1882 C C . LYS A 1 247 ? -1.864 14.853 11.905 1.00 84.19 247 LYS A C 1
ATOM 1884 O O . LYS A 1 247 ? -1.350 15.826 11.355 1.00 84.19 247 LYS A O 1
ATOM 1889 N N . ILE A 1 248 ? -1.580 13.593 11.569 1.00 75.50 248 ILE A N 1
ATOM 1890 C CA . ILE A 1 248 ? -0.688 13.222 10.474 1.00 75.50 248 ILE A CA 1
ATOM 1891 C C . ILE A 1 248 ? -1.466 13.418 9.176 1.00 75.50 248 ILE A C 1
ATOM 1893 O O . ILE A 1 248 ? -2.158 12.538 8.669 1.00 75.50 248 ILE A O 1
ATOM 1897 N N . SER A 1 249 ? -1.395 14.638 8.674 1.00 71.88 249 SER A N 1
ATOM 1898 C CA . SER A 1 249 ? -1.873 15.024 7.354 1.00 71.88 249 SER A CA 1
ATOM 1899 C C . SER A 1 249 ? -0.660 15.340 6.483 1.00 71.88 249 SER A C 1
ATOM 1901 O O . SER A 1 249 ? 0.447 15.458 7.004 1.00 71.88 249 SER A O 1
ATOM 1903 N N . GLY A 1 250 ? -0.835 15.452 5.163 1.00 52.75 250 GLY A N 1
ATOM 1904 C CA . GLY A 1 250 ? 0.235 15.722 4.188 1.00 52.75 250 GLY A CA 1
ATOM 1905 C C . GLY A 1 250 ? 0.896 17.105 4.300 1.00 52.75 250 GLY A C 1
ATOM 1906 O O . GLY A 1 250 ? 1.003 17.820 3.306 1.00 52.75 250 GLY A O 1
ATOM 1907 N N . GLY A 1 251 ? 1.303 17.486 5.507 1.00 41.78 251 GLY A N 1
ATOM 1908 C CA . GLY A 1 251 ? 1.948 18.725 5.903 1.00 41.78 251 GLY A CA 1
ATOM 1909 C C . GLY A 1 251 ? 2.722 18.523 7.207 1.00 41.78 251 GLY A C 1
ATOM 1910 O O . GLY A 1 251 ? 2.429 19.174 8.202 1.00 41.78 251 GLY A O 1
ATOM 1911 N N . SER A 1 252 ? 3.705 17.620 7.221 1.00 31.33 252 SER A N 1
ATOM 1912 C CA . SER A 1 252 ? 4.776 17.687 8.216 1.00 31.33 252 SER A CA 1
ATOM 1913 C C . SER A 1 252 ? 5.788 18.740 7.773 1.00 31.33 252 SER A C 1
ATOM 1915 O O . SER A 1 252 ? 6.443 18.618 6.736 1.00 31.33 252 SER A O 1
ATOM 1917 N N . THR A 1 253 ? 5.870 19.786 8.584 1.00 37.47 253 THR A N 1
ATOM 1918 C CA . THR A 1 253 ? 6.818 20.895 8.558 1.00 37.47 253 THR A CA 1
ATOM 1919 C C . THR A 1 253 ? 8.255 20.402 8.729 1.00 37.47 253 THR A C 1
ATOM 1921 O O . THR A 1 253 ? 8.777 20.293 9.833 1.00 37.47 253 THR A O 1
ATOM 1924 N N . GLY A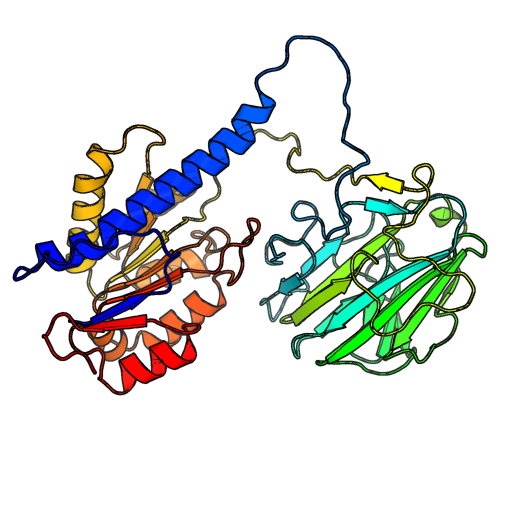 1 254 ? 8.894 20.134 7.603 1.00 33.06 254 GLY A N 1
ATOM 1925 C CA . GLY A 1 254 ? 10.320 20.322 7.372 1.00 33.06 254 GLY A CA 1
ATOM 1926 C C . GLY A 1 254 ? 10.454 20.918 5.969 1.00 33.06 254 GLY A C 1
ATOM 1927 O O . GLY A 1 254 ? 9.533 20.744 5.164 1.00 33.06 254 GLY A O 1
ATOM 1928 N N . PRO A 1 255 ? 11.521 21.658 5.638 1.00 29.30 255 PRO A N 1
ATOM 1929 C CA . PRO A 1 255 ? 11.685 22.177 4.289 1.00 29.30 255 PRO A CA 1
ATOM 1930 C C . PRO A 1 255 ? 11.816 20.995 3.315 1.00 29.30 255 PRO A C 1
ATOM 1932 O O . PRO A 1 255 ? 12.892 20.433 3.140 1.00 29.30 255 PRO A O 1
ATOM 1935 N N . VAL A 1 256 ? 10.713 20.598 2.669 1.00 39.44 256 VAL A N 1
ATOM 1936 C CA . VAL A 1 256 ? 10.733 19.700 1.508 1.00 39.44 256 VAL A CA 1
ATOM 1937 C C . VAL A 1 256 ? 11.228 20.527 0.329 1.00 39.44 256 VAL A C 1
ATOM 1939 O O . VAL A 1 256 ? 10.461 20.989 -0.513 1.00 39.44 256 VAL A O 1
ATOM 1942 N N . THR A 1 257 ? 12.533 20.765 0.298 1.00 37.22 257 THR A N 1
ATOM 1943 C CA . THR A 1 257 ? 13.215 21.345 -0.862 1.00 37.22 257 THR A CA 1
ATOM 1944 C C . THR A 1 257 ? 13.647 20.276 -1.862 1.00 37.22 257 THR A C 1
ATOM 1946 O O . THR A 1 257 ? 14.025 20.623 -2.978 1.00 37.22 257 THR A O 1
ATOM 1949 N N . LYS A 1 258 ? 13.532 18.979 -1.537 1.00 44.53 258 LYS A N 1
ATOM 1950 C CA . LYS A 1 258 ? 13.797 17.891 -2.488 1.00 44.53 258 LYS A CA 1
ATOM 1951 C C . LYS A 1 258 ? 12.507 17.211 -2.925 1.00 44.53 258 LYS A C 1
ATOM 1953 O O . LYS A 1 258 ? 11.772 16.651 -2.117 1.00 44.53 258 LYS A O 1
ATOM 1958 N N . ARG A 1 259 ? 12.231 17.272 -4.231 1.00 57.00 259 ARG A N 1
ATOM 1959 C CA . ARG A 1 259 ? 11.249 16.383 -4.861 1.00 57.00 259 ARG A CA 1
ATOM 1960 C C . ARG A 1 259 ? 11.752 14.936 -4.699 1.00 57.00 259 ARG A C 1
ATOM 1962 O O . ARG A 1 259 ? 12.956 14.733 -4.845 1.00 57.00 259 ARG A O 1
ATOM 1969 N N . PRO A 1 260 ? 10.877 13.960 -4.405 1.00 64.19 260 PRO A N 1
ATOM 1970 C CA . PRO A 1 260 ? 11.281 12.561 -4.282 1.00 64.19 260 PRO A CA 1
ATOM 1971 C C . PRO A 1 260 ? 11.971 12.077 -5.566 1.00 64.19 260 PRO A C 1
ATOM 1973 O O . PRO A 1 260 ? 11.598 12.483 -6.670 1.00 64.19 260 PRO A O 1
ATOM 1976 N N . ASN A 1 261 ? 12.968 11.205 -5.424 1.00 80.00 261 ASN A N 1
ATOM 1977 C CA . ASN A 1 261 ? 13.712 10.540 -6.505 1.00 80.00 261 ASN A CA 1
ATOM 1978 C C . ASN A 1 261 ? 12.894 9.397 -7.146 1.00 80.00 261 ASN A C 1
ATOM 1980 O O . ASN A 1 261 ? 13.424 8.328 -7.451 1.00 80.00 261 ASN A O 1
ATOM 1984 N N . ALA A 1 262 ? 11.597 9.635 -7.335 1.00 85.69 262 ALA A N 1
ATOM 1985 C CA . ALA A 1 262 ? 10.628 8.680 -7.842 1.00 85.69 262 ALA A CA 1
ATOM 1986 C C . ALA A 1 262 ? 9.957 9.263 -9.102 1.00 85.69 262 ALA A C 1
ATOM 1988 O O . ALA A 1 262 ? 9.091 10.133 -8.972 1.00 85.69 262 ALA A O 1
ATOM 1989 N N . PRO A 1 263 ? 10.357 8.848 -10.319 1.00 91.94 263 PRO A N 1
ATOM 1990 C CA . PRO A 1 263 ? 9.759 9.339 -11.554 1.00 91.94 263 PRO A CA 1
ATOM 1991 C C . PRO A 1 263 ? 8.346 8.786 -11.753 1.00 91.94 263 PRO A C 1
ATOM 1993 O O . PRO A 1 263 ? 8.011 7.694 -11.293 1.00 91.94 263 PRO A O 1
ATOM 1996 N N . TYR A 1 264 ? 7.525 9.523 -12.501 1.00 89.88 264 TYR A N 1
ATOM 1997 C CA . TYR A 1 264 ? 6.185 9.086 -12.898 1.00 89.88 264 TYR A CA 1
ATOM 1998 C C . TYR A 1 264 ? 6.225 8.085 -14.052 1.00 89.88 264 TYR A C 1
ATOM 2000 O O . TYR A 1 264 ? 5.337 7.240 -14.154 1.00 89.88 264 TYR A O 1
ATOM 2008 N N . SER A 1 265 ? 7.250 8.151 -14.902 1.00 92.62 265 SER A N 1
ATOM 2009 C CA . SER A 1 265 ? 7.424 7.237 -16.031 1.00 92.62 265 SER A CA 1
ATOM 2010 C C . SER A 1 265 ? 8.827 6.655 -16.063 1.00 92.62 265 SER A C 1
ATOM 2012 O O . SER A 1 265 ? 9.805 7.384 -15.891 1.00 92.62 265 SER A O 1
ATOM 2014 N N . ILE A 1 266 ? 8.914 5.357 -16.342 1.00 95.00 266 ILE A N 1
ATOM 2015 C CA . ILE A 1 266 ? 10.164 4.665 -16.653 1.00 95.00 266 ILE A CA 1
ATOM 2016 C C . ILE A 1 266 ? 10.030 3.969 -18.009 1.00 95.00 266 ILE A C 1
ATOM 2018 O O . ILE A 1 266 ? 9.093 3.201 -18.230 1.00 95.00 266 ILE A O 1
ATOM 2022 N N . ILE A 1 267 ? 10.955 4.280 -18.914 1.00 95.25 267 ILE A N 1
ATOM 2023 C CA . ILE A 1 267 ? 11.048 3.715 -20.260 1.00 95.25 267 ILE A CA 1
ATOM 2024 C C . ILE A 1 267 ? 12.333 2.898 -20.336 1.00 95.25 267 ILE A C 1
ATOM 2026 O O . ILE A 1 267 ? 13.418 3.415 -20.053 1.00 95.25 267 ILE A O 1
ATOM 2030 N N . ILE A 1 268 ? 12.190 1.616 -20.663 1.00 96.00 268 ILE A N 1
ATOM 2031 C CA . ILE A 1 268 ? 13.294 0.665 -20.745 1.00 96.00 268 ILE A CA 1
ATOM 2032 C C . ILE A 1 268 ? 13.562 0.328 -22.202 1.00 96.00 268 ILE A C 1
ATOM 2034 O O . ILE A 1 268 ? 12.651 -0.063 -22.925 1.00 96.00 268 ILE A O 1
ATOM 2038 N N . GLU A 1 269 ? 14.832 0.446 -22.568 1.00 94.94 269 GLU A N 1
ATOM 2039 C CA . GLU A 1 269 ? 15.350 0.250 -23.920 1.00 94.94 269 GLU A CA 1
ATOM 2040 C C . GLU A 1 269 ? 16.489 -0.781 -23.876 1.00 94.94 269 GLU A C 1
ATOM 2042 O O . GLU A 1 269 ? 17.279 -0.768 -22.921 1.00 94.94 269 GLU A O 1
ATOM 2047 N N . PRO A 1 270 ? 16.619 -1.685 -24.863 1.00 93.56 270 PRO A N 1
ATOM 2048 C CA . PRO A 1 270 ? 17.594 -2.775 -24.798 1.00 93.56 270 PRO A CA 1
ATOM 2049 C C . PRO A 1 270 ? 19.041 -2.312 -24.996 1.00 93.56 270 PRO A C 1
ATOM 2051 O O . PRO A 1 270 ? 19.959 -2.972 -24.506 1.00 93.56 270 PRO A O 1
ATOM 2054 N N . SER A 1 271 ? 19.264 -1.178 -25.671 1.00 92.94 271 SER A N 1
ATOM 2055 C CA . SER A 1 271 ? 20.599 -0.648 -25.966 1.00 92.94 271 SER A CA 1
ATOM 2056 C C . SER A 1 271 ? 20.760 0.818 -25.555 1.00 92.94 271 SER A C 1
ATOM 2058 O O . SER A 1 271 ? 19.789 1.543 -25.322 1.00 92.94 271 SER A O 1
ATOM 2060 N N . ARG A 1 272 ? 22.017 1.268 -25.451 1.00 93.69 272 ARG A N 1
ATOM 2061 C CA . ARG A 1 272 ? 22.348 2.657 -25.092 1.00 93.69 272 ARG A CA 1
ATOM 2062 C C . ARG A 1 272 ? 21.906 3.625 -26.181 1.00 93.69 272 ARG A C 1
ATOM 2064 O O . ARG A 1 272 ? 21.360 4.679 -25.882 1.00 93.69 272 ARG A O 1
ATOM 2071 N N . GLU A 1 273 ? 22.119 3.235 -27.427 1.00 92.50 273 GLU A N 1
ATOM 2072 C CA . GLU A 1 273 ? 21.821 4.015 -28.621 1.00 92.50 273 GLU A CA 1
ATOM 2073 C C . GLU A 1 273 ? 20.310 4.238 -28.751 1.00 92.50 273 GLU A C 1
ATOM 2075 O O . GLU A 1 273 ? 19.874 5.349 -29.046 1.00 92.50 273 GLU A O 1
ATOM 2080 N N . LEU A 1 274 ? 19.503 3.211 -28.465 1.00 91.38 274 LEU A N 1
ATOM 2081 C CA . LEU A 1 274 ? 18.041 3.313 -28.453 1.00 91.38 274 LEU A CA 1
ATOM 2082 C C . LEU A 1 274 ? 17.547 4.182 -27.293 1.00 91.38 274 LEU A C 1
ATOM 2084 O O . LEU A 1 274 ? 16.748 5.095 -27.503 1.00 91.38 274 LEU A O 1
ATOM 2088 N N . ALA A 1 275 ? 18.113 4.004 -26.094 1.00 93.50 275 ALA A N 1
ATOM 2089 C CA . ALA A 1 275 ? 17.825 4.869 -24.952 1.00 93.50 275 ALA A CA 1
ATOM 2090 C C . ALA A 1 275 ? 18.126 6.347 -25.242 1.00 93.50 275 ALA A C 1
ATOM 2092 O O . ALA A 1 275 ? 17.324 7.223 -24.910 1.00 93.50 275 ALA A O 1
ATOM 2093 N N . GLU A 1 276 ? 19.246 6.640 -25.902 1.00 93.31 276 GLU A N 1
ATOM 2094 C CA . GLU A 1 276 ? 19.605 7.990 -26.341 1.00 93.31 276 GLU A CA 1
ATOM 2095 C C . GLU A 1 276 ? 18.630 8.538 -27.388 1.00 93.31 276 GLU A C 1
ATOM 2097 O O . GLU A 1 276 ? 18.230 9.704 -27.308 1.00 93.31 276 GLU A O 1
ATOM 2102 N N . GLN A 1 277 ? 18.205 7.720 -28.354 1.00 90.62 277 GLN A N 1
ATOM 2103 C CA . GLN A 1 277 ? 17.211 8.121 -29.351 1.00 90.62 277 GLN A CA 1
ATOM 2104 C C . GLN A 1 277 ? 15.874 8.481 -28.695 1.00 90.62 277 GLN A C 1
ATOM 2106 O O . GLN A 1 277 ? 15.366 9.585 -28.925 1.00 90.62 277 GLN A O 1
ATOM 2111 N N . THR A 1 278 ? 15.346 7.615 -27.830 1.00 91.62 278 THR A N 1
ATOM 2112 C CA . THR A 1 278 ? 14.093 7.844 -27.099 1.00 91.62 278 THR A CA 1
ATOM 2113 C C . THR A 1 278 ? 14.182 9.065 -26.192 1.00 91.62 278 THR A C 1
ATOM 2115 O O . THR A 1 278 ? 13.326 9.953 -26.249 1.00 91.62 278 THR A O 1
ATOM 2118 N N . TYR A 1 279 ? 15.271 9.207 -25.440 1.00 94.31 279 TYR A N 1
ATOM 2119 C CA . TYR A 1 279 ? 15.530 10.388 -24.617 1.00 94.31 279 TYR A CA 1
ATOM 2120 C C . TYR A 1 279 ? 15.555 11.691 -25.431 1.00 94.31 279 TYR A C 1
ATOM 2122 O O . TYR A 1 279 ? 14.922 12.684 -25.057 1.00 94.31 279 TYR A O 1
ATOM 2130 N N . ASN A 1 280 ? 16.215 11.690 -26.590 1.00 92.06 280 ASN A N 1
ATOM 2131 C CA . ASN A 1 280 ? 16.256 12.852 -27.476 1.00 92.06 280 ASN A CA 1
ATOM 2132 C C . ASN A 1 280 ? 14.877 13.201 -28.051 1.00 92.06 280 ASN A C 1
ATOM 2134 O O . ASN A 1 280 ? 14.576 14.384 -28.238 1.00 92.06 280 ASN A O 1
ATOM 2138 N N . GLN A 1 281 ? 14.017 12.212 -28.308 1.00 90.56 281 GLN A N 1
ATOM 2139 C CA . GLN A 1 281 ? 12.627 12.468 -28.700 1.00 90.56 281 GLN A CA 1
ATOM 2140 C C . GLN A 1 281 ? 11.837 13.127 -27.567 1.00 90.56 281 GLN A C 1
ATOM 2142 O O . GLN A 1 281 ? 11.151 14.123 -27.803 1.00 90.56 281 GLN A O 1
ATOM 2147 N N . ILE A 1 282 ? 12.009 12.673 -26.324 1.00 90.88 282 ILE A N 1
ATOM 2148 C CA . ILE A 1 282 ? 11.382 13.311 -25.157 1.00 90.88 282 ILE A CA 1
ATOM 2149 C C . ILE A 1 282 ? 11.823 14.770 -25.029 1.00 90.88 282 ILE A C 1
ATOM 2151 O O . ILE A 1 282 ? 10.979 15.653 -24.853 1.00 90.88 282 ILE A O 1
ATOM 2155 N N . ILE A 1 283 ? 13.118 15.055 -25.207 1.00 91.31 283 ILE A N 1
ATOM 2156 C CA . ILE A 1 283 ? 13.643 16.428 -25.231 1.00 91.31 283 ILE A CA 1
ATOM 2157 C C . ILE A 1 283 ? 12.997 17.261 -26.340 1.00 91.31 283 ILE A C 1
ATOM 2159 O O . ILE A 1 283 ? 12.692 18.435 -26.118 1.00 91.31 283 ILE A O 1
ATOM 2163 N N . LYS A 1 284 ? 12.810 16.700 -27.539 1.00 90.06 284 LYS A N 1
ATOM 2164 C CA . LYS A 1 284 ? 12.185 17.410 -28.663 1.00 90.06 284 LYS A CA 1
ATOM 2165 C C . LYS A 1 284 ? 10.728 17.749 -28.362 1.00 90.06 284 LYS A C 1
ATOM 2167 O O . LYS A 1 284 ? 10.347 18.909 -28.510 1.00 90.06 284 LYS A O 1
ATOM 2172 N N . PHE A 1 285 ? 9.941 16.780 -27.901 1.00 87.25 285 PHE A N 1
ATOM 2173 C CA . PHE A 1 285 ? 8.509 16.965 -27.663 1.00 87.25 285 PHE A CA 1
ATOM 2174 C C . PHE A 1 285 ? 8.215 17.839 -26.442 1.00 87.25 285 PHE A C 1
ATOM 2176 O O . PHE A 1 285 ? 7.356 18.720 -26.513 1.00 87.25 285 PHE A O 1
ATOM 2183 N N . LYS A 1 286 ? 8.968 17.698 -25.341 1.00 87.25 286 LYS A N 1
ATOM 2184 C CA . LYS A 1 286 ? 8.713 18.490 -24.125 1.00 87.25 286 LYS A CA 1
ATOM 2185 C C . LYS A 1 286 ? 8.889 20.000 -24.328 1.00 87.25 286 LYS A C 1
ATOM 2187 O O . LYS A 1 286 ? 8.369 20.774 -23.534 1.00 87.25 286 LYS A O 1
ATOM 2192 N N . LYS A 1 287 ? 9.619 20.449 -25.363 1.00 86.88 287 LYS A N 1
ATOM 2193 C CA . LYS A 1 287 ? 9.822 21.885 -25.659 1.00 86.88 287 LYS A CA 1
ATOM 2194 C C . LYS A 1 287 ? 8.505 22.634 -25.874 1.00 86.88 287 LYS A C 1
ATOM 2196 O O . LYS A 1 287 ? 8.439 23.832 -25.598 1.00 86.88 287 LYS A O 1
ATOM 2201 N N . TYR A 1 288 ? 7.469 21.933 -26.327 1.00 85.25 288 TYR A N 1
ATOM 2202 C CA . TYR A 1 288 ? 6.137 22.496 -26.541 1.00 85.25 288 TYR A CA 1
ATOM 2203 C C . TYR A 1 288 ? 5.299 22.561 -25.253 1.00 85.25 288 TYR A C 1
ATOM 2205 O O . TYR A 1 288 ? 4.270 23.229 -25.216 1.00 85.25 288 TYR A O 1
ATOM 2213 N N . LEU A 1 289 ? 5.769 21.942 -24.166 1.00 82.00 289 LEU A N 1
ATOM 2214 C CA . LEU A 1 289 ? 5.078 21.842 -22.885 1.00 82.00 289 LEU A CA 1
ATOM 2215 C C . LEU A 1 289 ? 5.799 22.679 -21.827 1.00 82.00 289 LEU A C 1
ATOM 2217 O O . LEU A 1 289 ? 6.722 22.233 -21.145 1.00 82.00 289 LEU A O 1
ATOM 2221 N N . LYS A 1 290 ? 5.389 23.944 -21.717 1.00 77.06 290 LYS A N 1
ATOM 2222 C CA . LYS A 1 290 ? 6.104 24.939 -20.903 1.00 77.06 290 LYS A CA 1
ATOM 2223 C C . LYS A 1 290 ? 5.731 24.907 -19.421 1.00 77.06 290 LYS A C 1
ATOM 2225 O O . LYS A 1 290 ? 6.591 25.177 -18.586 1.00 77.06 290 LYS A O 1
ATOM 2230 N N . ASP A 1 291 ? 4.486 24.558 -19.092 1.00 78.81 291 ASP A N 1
ATOM 2231 C CA . ASP A 1 291 ? 4.014 24.564 -17.708 1.00 78.81 291 ASP A CA 1
ATOM 2232 C C . ASP A 1 291 ? 3.049 23.408 -17.396 1.00 78.81 291 ASP A C 1
ATOM 2234 O O . ASP A 1 291 ? 2.007 23.289 -18.054 1.00 78.81 291 ASP A O 1
ATOM 2238 N N . PRO A 1 292 ? 3.359 22.543 -16.410 1.00 81.69 292 PRO A N 1
ATOM 2239 C CA . PRO A 1 292 ? 4.608 22.396 -15.658 1.00 81.69 292 PRO A CA 1
ATOM 2240 C C . PRO A 1 292 ? 5.765 21.887 -16.524 1.00 81.69 292 PRO A C 1
ATOM 2242 O O . PRO A 1 292 ? 5.581 21.035 -17.388 1.00 81.69 292 PRO A O 1
ATOM 2245 N N . LYS A 1 293 ? 6.982 22.372 -16.238 1.00 86.50 293 LYS A N 1
ATOM 2246 C CA . LYS A 1 293 ? 8.211 21.870 -16.865 1.00 86.50 293 LYS A CA 1
ATOM 2247 C C . LYS A 1 293 ? 8.488 20.429 -16.428 1.00 86.50 293 LYS A C 1
ATOM 2249 O O . LYS A 1 293 ? 8.671 20.175 -15.235 1.00 86.50 293 LYS A O 1
ATOM 2254 N N . ILE A 1 294 ? 8.575 19.540 -17.411 1.00 90.38 294 ILE A N 1
ATOM 2255 C CA . ILE A 1 294 ? 8.975 18.140 -17.250 1.00 90.38 294 ILE A CA 1
ATOM 2256 C C . ILE A 1 294 ? 10.500 18.056 -17.162 1.00 90.38 294 ILE A C 1
ATOM 2258 O O . ILE A 1 294 ? 11.216 18.753 -17.895 1.00 90.38 294 ILE A O 1
ATOM 2262 N N . ARG A 1 295 ? 10.989 17.212 -16.254 1.00 92.31 295 ARG A N 1
ATOM 2263 C CA . ARG A 1 295 ? 12.403 16.861 -16.123 1.00 92.31 295 ARG A CA 1
ATOM 2264 C C . ARG A 1 295 ? 12.594 15.388 -16.419 1.00 92.31 295 ARG A C 1
ATOM 2266 O O . ARG A 1 295 ? 11.927 14.533 -15.843 1.00 92.31 295 ARG A O 1
ATOM 2273 N N . GLU A 1 296 ? 13.544 15.116 -17.279 1.00 94.31 296 GLU A N 1
ATOM 2274 C CA . GLU A 1 296 ? 13.875 13.799 -17.776 1.00 94.31 296 GLU A CA 1
ATOM 2275 C C . GLU A 1 296 ? 15.339 13.471 -17.488 1.00 94.31 296 GLU A C 1
ATOM 2277 O O . GLU A 1 296 ? 16.168 14.374 -17.364 1.00 94.31 296 GLU A O 1
ATOM 2282 N N . LEU A 1 297 ? 15.654 12.184 -17.369 1.00 96.00 297 LEU A N 1
ATOM 2283 C CA . LEU A 1 297 ? 17.020 11.709 -17.175 1.00 96.00 297 LEU A CA 1
ATOM 2284 C C . LEU A 1 297 ? 17.275 10.454 -18.002 1.00 96.00 297 LEU A C 1
ATOM 2286 O O . LEU A 1 297 ? 16.469 9.522 -17.993 1.00 96.00 297 LEU A O 1
ATOM 2290 N N . LEU A 1 298 ? 18.433 10.434 -18.659 1.00 96.75 298 LEU A N 1
ATOM 2291 C CA . LEU A 1 298 ? 18.971 9.263 -19.334 1.00 96.75 298 LEU A CA 1
ATOM 2292 C C . LEU A 1 298 ? 19.844 8.450 -18.367 1.00 96.75 298 LEU A C 1
ATOM 2294 O O . LEU A 1 298 ? 20.834 8.948 -17.823 1.00 96.75 298 LEU A O 1
ATOM 2298 N N . ILE A 1 299 ? 19.490 7.185 -18.170 1.00 95.81 299 ILE A N 1
ATOM 2299 C CA . ILE A 1 299 ? 20.167 6.251 -17.272 1.00 95.81 299 ILE A CA 1
ATOM 2300 C C . ILE A 1 299 ? 20.766 5.109 -18.092 1.00 95.81 299 ILE A C 1
ATOM 2302 O O . ILE A 1 299 ? 20.138 4.084 -18.339 1.00 95.81 299 ILE A O 1
ATOM 2306 N N . ILE A 1 300 ? 22.018 5.287 -18.501 1.00 94.75 300 ILE A N 1
ATOM 2307 C CA . ILE A 1 300 ? 22.796 4.291 -19.244 1.00 94.75 300 ILE A CA 1
ATOM 2308 C C . ILE A 1 300 ? 24.164 4.073 -18.594 1.00 94.75 300 ILE A C 1
ATOM 2310 O O . ILE A 1 300 ? 24.651 4.924 -17.841 1.00 94.75 300 ILE A O 1
ATOM 2314 N N . GLY A 1 301 ? 24.775 2.915 -18.857 1.00 85.56 301 GLY A N 1
ATOM 2315 C CA . GLY A 1 301 ? 26.157 2.633 -18.458 1.00 85.56 301 GLY A CA 1
ATOM 2316 C C . GLY A 1 301 ? 27.153 3.560 -19.164 1.00 85.56 301 GLY A C 1
ATOM 2317 O O . GLY A 1 301 ? 26.846 4.117 -20.210 1.00 85.56 301 GLY A O 1
ATOM 2318 N N . GLY A 1 302 ? 28.343 3.754 -18.589 1.00 80.25 302 GLY A N 1
ATOM 2319 C CA . GLY A 1 302 ? 29.390 4.623 -19.150 1.00 80.25 302 GLY A CA 1
ATOM 2320 C C . GLY A 1 302 ? 29.199 6.131 -18.922 1.00 80.25 302 GLY A C 1
ATOM 2321 O O . GLY A 1 302 ? 30.120 6.891 -19.195 1.00 80.25 302 GLY A O 1
ATOM 2322 N N . ALA A 1 303 ? 28.051 6.564 -18.394 1.00 80.12 303 ALA A N 1
ATOM 2323 C CA . ALA A 1 303 ? 27.830 7.932 -17.921 1.00 80.12 303 ALA A CA 1
ATOM 2324 C C . ALA A 1 303 ? 28.226 8.090 -16.439 1.00 80.12 303 ALA A C 1
ATOM 2326 O O . ALA A 1 303 ? 28.249 7.116 -15.679 1.00 80.12 303 ALA A O 1
ATOM 2327 N N . SER A 1 304 ? 28.516 9.324 -16.010 1.00 83.94 304 SER A N 1
ATOM 2328 C CA . SER A 1 304 ? 28.921 9.624 -14.631 1.00 83.94 304 SER A CA 1
ATOM 2329 C C . SER A 1 304 ? 27.834 9.224 -13.632 1.00 83.94 304 SER A C 1
ATOM 2331 O O . SER A 1 304 ? 26.732 9.778 -13.600 1.00 83.94 304 SER A O 1
ATOM 2333 N N . ALA A 1 305 ? 28.159 8.264 -12.762 1.00 82.38 305 ALA A N 1
ATOM 2334 C CA . ALA A 1 305 ? 27.237 7.801 -11.733 1.00 82.38 305 ALA A CA 1
ATOM 2335 C C . ALA A 1 305 ? 26.849 8.914 -10.754 1.00 82.38 305 ALA A C 1
ATOM 2337 O O . ALA A 1 305 ? 25.728 8.919 -10.252 1.00 82.38 305 ALA A O 1
ATOM 2338 N N . LYS A 1 306 ? 27.766 9.849 -10.491 1.00 83.50 306 LYS A N 1
ATOM 2339 C CA . LYS A 1 306 ? 27.525 10.982 -9.601 1.00 83.50 306 LYS A CA 1
ATOM 2340 C C . LYS A 1 306 ? 26.496 11.942 -10.197 1.00 83.50 306 LYS A C 1
ATOM 2342 O O . LYS A 1 306 ? 25.531 12.274 -9.523 1.00 83.50 306 LYS A O 1
ATOM 2347 N N . GLU A 1 307 ? 26.639 12.289 -11.473 1.00 87.25 307 GLU A N 1
ATOM 2348 C CA . GLU A 1 307 ? 25.712 13.196 -12.165 1.00 87.25 307 GLU A CA 1
ATOM 2349 C C . GLU A 1 307 ? 24.293 12.627 -12.240 1.00 87.25 307 GLU A C 1
ATOM 2351 O O . GLU A 1 307 ? 23.330 13.341 -11.970 1.00 87.25 307 GLU A O 1
ATOM 2356 N N . GLN A 1 308 ? 24.151 11.328 -12.531 1.00 87.38 308 GLN A N 1
ATOM 2357 C CA . GLN A 1 308 ? 22.843 10.662 -12.528 1.00 87.38 308 GLN A CA 1
ATOM 2358 C C . GLN A 1 308 ? 22.178 10.730 -11.148 1.00 87.38 308 GLN A C 1
ATOM 2360 O O . GLN A 1 308 ? 20.984 10.997 -11.044 1.00 87.38 308 GLN A O 1
ATOM 2365 N N . VAL A 1 309 ? 22.947 10.518 -10.079 1.00 86.50 309 VAL A N 1
ATOM 2366 C CA . VAL A 1 309 ? 22.438 10.569 -8.702 1.00 86.50 309 VAL A CA 1
ATOM 2367 C C . VAL A 1 309 ? 22.083 11.993 -8.291 1.00 86.50 309 VAL A C 1
ATOM 2369 O O . VAL A 1 309 ? 21.034 12.206 -7.688 1.00 86.50 309 VAL A O 1
ATOM 2372 N N . ASP A 1 310 ? 22.902 12.978 -8.647 1.00 84.44 310 ASP A N 1
ATOM 2373 C CA . ASP A 1 310 ? 22.638 14.389 -8.362 1.00 84.44 310 ASP A CA 1
ATOM 2374 C C . ASP A 1 310 ? 21.394 14.893 -9.116 1.00 84.44 310 ASP A C 1
ATOM 2376 O O . ASP A 1 310 ? 20.563 15.616 -8.552 1.00 84.44 310 ASP A O 1
ATOM 2380 N N . ALA A 1 311 ? 21.198 14.438 -10.357 1.00 87.12 311 ALA A N 1
ATOM 2381 C CA . ALA A 1 311 ? 19.986 14.697 -11.128 1.00 87.12 311 ALA A CA 1
ATOM 2382 C C . ALA A 1 311 ? 18.749 14.052 -10.481 1.00 87.12 311 ALA A C 1
ATOM 2384 O O . ALA A 1 311 ? 17.744 14.734 -10.268 1.00 87.12 311 ALA A O 1
ATOM 2385 N N . LEU A 1 312 ? 18.828 12.775 -10.087 1.00 87.00 312 LEU A N 1
ATOM 2386 C CA . LEU A 1 312 ? 17.750 12.084 -9.366 1.00 87.00 312 LEU A CA 1
ATOM 2387 C C . LEU A 1 312 ? 17.404 12.775 -8.041 1.00 87.00 312 LEU A C 1
ATOM 2389 O O . LEU A 1 312 ? 16.227 12.972 -7.746 1.00 87.00 312 LEU A O 1
ATOM 2393 N N . ASN A 1 313 ? 18.410 13.220 -7.286 1.00 81.50 313 ASN A N 1
ATOM 2394 C CA . ASN A 1 313 ? 18.253 13.970 -6.034 1.00 81.50 313 ASN A CA 1
ATOM 2395 C C . ASN A 1 313 ? 17.618 15.351 -6.229 1.00 81.50 313 ASN A C 1
ATOM 2397 O O . ASN A 1 313 ? 17.007 15.892 -5.304 1.00 81.50 313 ASN A O 1
ATOM 2401 N N . SER A 1 314 ? 17.775 15.932 -7.417 1.00 81.69 314 SER A N 1
ATOM 2402 C CA . SER A 1 314 ? 17.085 17.159 -7.815 1.00 81.69 314 SER A CA 1
ATOM 2403 C C . SER A 1 314 ? 15.624 16.885 -8.190 1.00 81.69 314 SER A C 1
ATOM 2405 O O . SER A 1 314 ? 14.820 17.812 -8.287 1.00 81.69 314 SER A O 1
ATOM 2407 N N . GLY A 1 315 ? 15.256 15.613 -8.346 1.00 85.69 315 GLY A N 1
ATOM 2408 C CA . GLY A 1 315 ? 13.965 15.105 -8.777 1.00 85.69 315 GLY A CA 1
ATOM 2409 C C . GLY A 1 315 ? 13.902 14.974 -10.296 1.00 85.69 315 GLY A C 1
ATOM 2410 O O . GLY A 1 315 ? 14.240 15.907 -11.023 1.00 85.69 315 GLY A O 1
ATOM 2411 N N . ILE A 1 316 ? 13.369 13.853 -10.765 1.00 93.06 316 ILE A N 1
ATOM 2412 C CA . ILE A 1 316 ? 13.153 13.549 -12.181 1.00 93.06 316 ILE A CA 1
ATOM 2413 C C . ILE A 1 316 ? 11.728 13.034 -12.342 1.00 93.06 316 ILE A C 1
ATOM 2415 O O . ILE A 1 316 ? 11.228 12.326 -11.475 1.00 93.06 316 ILE A O 1
ATOM 2419 N N . ASP A 1 317 ? 11.072 13.427 -13.428 1.00 92.12 317 ASP A N 1
ATOM 2420 C CA . ASP A 1 317 ? 9.676 13.101 -13.702 1.00 92.12 317 ASP A CA 1
ATOM 2421 C C . ASP A 1 317 ? 9.574 11.938 -14.719 1.00 92.12 317 ASP A C 1
ATOM 2423 O O . ASP A 1 317 ? 8.675 11.105 -14.602 1.00 92.12 317 ASP A O 1
ATOM 2427 N N . ILE A 1 318 ? 10.527 11.834 -15.660 1.00 94.81 318 ILE A N 1
ATOM 2428 C CA . ILE A 1 318 ? 10.631 10.749 -16.654 1.00 94.81 318 ILE A CA 1
ATOM 2429 C C . ILE A 1 318 ? 12.051 10.172 -16.683 1.00 94.81 318 ILE A C 1
ATOM 2431 O O . ILE A 1 318 ? 13.024 10.906 -16.839 1.00 94.81 318 ILE A O 1
ATOM 2435 N N . VAL A 1 319 ? 12.183 8.855 -16.594 1.00 96.38 319 VAL A N 1
ATOM 2436 C CA . VAL A 1 319 ? 13.458 8.153 -16.780 1.00 96.38 319 VAL A CA 1
ATOM 2437 C C . VAL A 1 319 ? 13.418 7.345 -18.070 1.00 96.38 319 VAL A C 1
ATOM 2439 O O . VAL A 1 319 ? 12.465 6.604 -18.302 1.00 96.38 319 VAL A O 1
ATOM 2442 N N . VAL A 1 320 ? 14.473 7.456 -18.874 1.00 96.81 320 VAL A N 1
ATOM 2443 C CA . VAL A 1 320 ? 14.768 6.550 -19.994 1.00 96.81 320 VAL A CA 1
ATOM 2444 C C . VAL A 1 320 ? 16.069 5.845 -19.666 1.00 96.81 320 VAL A C 1
ATOM 2446 O O . VAL A 1 320 ? 17.027 6.511 -19.272 1.00 96.81 320 VAL A O 1
ATOM 2449 N N . GLY A 1 321 ? 16.150 4.527 -19.796 1.00 96.38 321 GLY A N 1
ATOM 2450 C CA . GLY A 1 321 ? 17.400 3.855 -19.470 1.00 96.38 321 GLY A CA 1
ATOM 2451 C C . GLY A 1 321 ? 17.506 2.409 -19.902 1.00 96.38 321 GLY A C 1
ATOM 2452 O O . GLY A 1 321 ? 16.536 1.788 -20.330 1.00 96.38 321 GLY A O 1
ATOM 2453 N N . THR A 1 322 ? 18.716 1.879 -19.748 1.00 96.12 322 THR A N 1
ATOM 2454 C CA . THR A 1 322 ? 19.010 0.475 -20.029 1.00 96.12 322 THR A CA 1
ATOM 2455 C C . THR A 1 322 ? 18.886 -0.383 -18.765 1.00 96.12 322 THR A C 1
ATOM 2457 O O . THR A 1 322 ? 19.200 0.089 -17.663 1.00 96.12 322 THR A O 1
ATOM 2460 N N . PRO A 1 323 ? 18.459 -1.655 -18.889 1.00 94.12 323 PRO A N 1
ATOM 2461 C CA . PRO A 1 323 ? 18.084 -2.488 -17.750 1.00 94.12 323 PRO A CA 1
ATOM 2462 C C . PRO A 1 323 ? 19.161 -2.597 -16.662 1.00 94.12 323 PRO A C 1
ATOM 2464 O O . PRO A 1 323 ? 18.870 -2.341 -15.497 1.00 94.12 323 PRO A O 1
ATOM 2467 N N . GLY A 1 324 ? 20.412 -2.896 -17.032 1.00 90.38 324 GLY A N 1
ATOM 2468 C CA . GLY A 1 324 ? 21.494 -3.080 -16.055 1.00 90.38 324 GLY A CA 1
ATOM 2469 C C . GLY A 1 324 ? 21.748 -1.836 -15.200 1.00 90.38 324 GLY A C 1
ATOM 2470 O O . GLY A 1 324 ? 21.822 -1.917 -13.977 1.00 90.38 324 GLY A O 1
ATOM 2471 N N . ARG A 1 325 ? 21.790 -0.648 -15.820 1.00 93.12 325 ARG A N 1
ATOM 2472 C CA . ARG A 1 325 ? 22.039 0.594 -15.078 1.00 93.12 325 ARG A CA 1
ATOM 2473 C C . ARG A 1 325 ? 20.848 1.002 -14.208 1.00 93.12 325 ARG A C 1
ATOM 2475 O O . ARG A 1 325 ? 21.040 1.545 -13.118 1.00 93.12 325 ARG A O 1
ATOM 2482 N N . LEU A 1 326 ? 19.629 0.750 -14.681 1.00 93.75 326 LEU A N 1
ATOM 2483 C CA . LEU A 1 326 ? 18.416 0.954 -13.892 1.00 93.75 326 LEU A CA 1
ATOM 2484 C C . LEU A 1 326 ? 18.404 0.038 -12.664 1.00 93.75 326 LEU A C 1
ATOM 2486 O O . LEU A 1 326 ? 18.136 0.511 -11.560 1.00 93.75 326 LEU A O 1
ATOM 2490 N N . GLU A 1 327 ? 18.749 -1.240 -12.833 1.00 90.8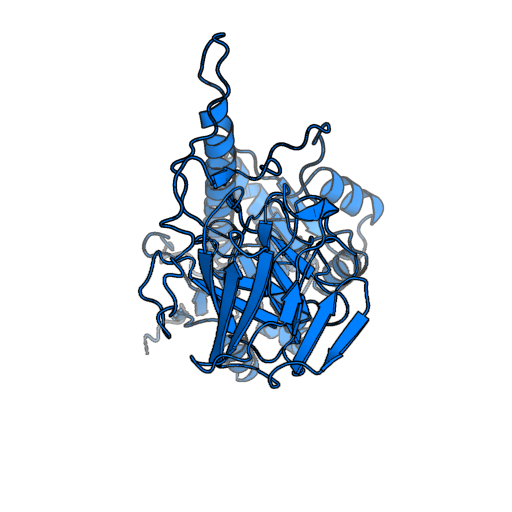8 327 GLU A N 1
ATOM 2491 C CA . GLU A 1 327 ? 18.827 -2.203 -11.732 1.00 90.88 327 GLU A CA 1
ATOM 2492 C C . GLU A 1 327 ? 19.824 -1.761 -10.652 1.00 90.88 327 GLU A C 1
ATOM 2494 O O . GLU A 1 327 ? 19.480 -1.790 -9.467 1.00 90.88 327 GLU A O 1
ATOM 2499 N N . ASP A 1 328 ? 21.005 -1.265 -11.029 1.00 88.94 328 ASP A N 1
ATOM 2500 C CA . ASP A 1 328 ? 22.002 -0.747 -10.080 1.00 88.94 328 ASP A CA 1
ATOM 2501 C C . ASP A 1 328 ? 21.452 0.403 -9.221 1.00 88.94 328 ASP A C 1
ATOM 2503 O O . ASP A 1 328 ? 21.630 0.442 -8.000 1.00 88.94 328 ASP A O 1
ATOM 2507 N N . LEU A 1 329 ? 20.787 1.378 -9.847 1.00 87.75 329 LEU A N 1
ATOM 2508 C CA . LEU A 1 329 ? 20.270 2.553 -9.140 1.00 87.75 329 LEU A CA 1
ATOM 2509 C C . LEU A 1 329 ? 19.056 2.219 -8.270 1.00 87.75 329 LEU A C 1
ATOM 2511 O O . LEU A 1 329 ? 18.901 2.802 -7.198 1.00 87.75 329 LEU A O 1
ATOM 2515 N N . ILE A 1 330 ? 18.230 1.264 -8.689 1.00 86.31 330 ILE A N 1
ATOM 2516 C CA . ILE A 1 330 ? 17.060 0.822 -7.923 1.00 86.31 330 ILE A CA 1
ATOM 2517 C C . ILE A 1 330 ? 17.493 -0.034 -6.734 1.00 86.31 330 ILE A C 1
ATOM 2519 O O . ILE A 1 330 ? 17.075 0.214 -5.605 1.00 86.31 330 ILE A O 1
ATOM 2523 N N . SER A 1 331 ? 18.379 -1.007 -6.953 1.00 80.62 331 SER A N 1
ATOM 2524 C CA . SER A 1 331 ? 18.897 -1.880 -5.891 1.00 80.62 331 SER A CA 1
ATOM 2525 C C . SER A 1 331 ? 19.703 -1.122 -4.831 1.00 80.62 331 SER A C 1
ATOM 2527 O O . SER A 1 331 ? 19.687 -1.506 -3.662 1.00 80.62 331 SER A O 1
ATOM 2529 N N . SER A 1 332 ? 20.347 -0.012 -5.206 1.00 77.06 332 SER A N 1
ATOM 2530 C CA . SER A 1 332 ? 21.045 0.886 -4.276 1.00 77.06 332 SER A CA 1
ATOM 2531 C C . SER A 1 332 ? 20.160 1.979 -3.658 1.00 77.06 332 SER A C 1
ATOM 2533 O O . SER A 1 332 ? 20.691 2.878 -3.005 1.00 77.06 332 SER A O 1
ATOM 2535 N N . ASN A 1 333 ? 18.830 1.912 -3.829 1.00 77.81 333 ASN A N 1
ATOM 2536 C CA . ASN A 1 333 ? 17.845 2.895 -3.343 1.00 77.81 333 ASN A CA 1
ATOM 2537 C C . ASN A 1 333 ? 18.101 4.343 -3.815 1.00 77.81 333 ASN A C 1
ATOM 2539 O O . ASN A 1 333 ? 17.712 5.304 -3.154 1.00 77.81 333 ASN A O 1
ATOM 2543 N N . LYS A 1 334 ? 18.769 4.524 -4.958 1.00 83.31 334 LYS A N 1
ATOM 2544 C CA . LYS A 1 334 ? 19.036 5.846 -5.552 1.00 83.31 334 LYS A CA 1
ATOM 2545 C C . LYS A 1 334 ? 17.932 6.276 -6.515 1.00 83.31 334 LYS A C 1
ATOM 2547 O O . LYS A 1 334 ? 17.738 7.474 -6.710 1.00 83.31 334 LYS A O 1
ATOM 2552 N N . LEU A 1 335 ? 17.212 5.309 -7.082 1.00 87.25 335 LEU A N 1
ATOM 2553 C CA . LEU A 1 335 ? 16.015 5.489 -7.898 1.00 87.25 335 LEU A CA 1
ATOM 2554 C C . LEU A 1 335 ? 14.855 4.715 -7.264 1.00 87.25 335 LEU A C 1
ATOM 2556 O O . LEU A 1 335 ? 14.918 3.493 -7.136 1.00 87.25 335 LEU A O 1
ATOM 2560 N N . GLU A 1 336 ? 13.792 5.416 -6.890 1.00 83.94 336 GLU A N 1
ATOM 2561 C CA . GLU A 1 336 ? 12.583 4.807 -6.340 1.00 83.94 336 GLU A CA 1
ATOM 2562 C C . GLU A 1 336 ? 11.509 4.616 -7.414 1.00 83.94 336 GLU A C 1
ATOM 2564 O O . GLU A 1 336 ? 11.406 5.392 -8.356 1.00 83.94 336 GLU A O 1
ATOM 2569 N N . LEU A 1 337 ? 10.653 3.605 -7.252 1.00 86.19 337 LEU A N 1
ATOM 2570 C CA . LEU A 1 337 ? 9.540 3.331 -8.174 1.00 86.19 337 LEU A CA 1
ATOM 2571 C C . LEU A 1 337 ? 8.159 3.617 -7.557 1.00 86.19 337 LEU A C 1
ATOM 2573 O O . LEU A 1 337 ? 7.130 3.346 -8.172 1.00 86.19 337 LEU A O 1
ATOM 2577 N N . SER A 1 338 ? 8.121 4.190 -6.350 1.00 80.06 338 SER A N 1
ATOM 2578 C CA . SER A 1 338 ? 6.905 4.436 -5.557 1.00 80.06 338 SER A CA 1
ATOM 2579 C C . SER A 1 338 ? 5.912 5.400 -6.235 1.00 80.06 338 SER A C 1
ATOM 2581 O O . SER A 1 338 ? 4.690 5.261 -6.110 1.00 80.06 338 SER A O 1
ATOM 2583 N N . ALA A 1 339 ? 6.421 6.362 -7.005 1.00 80.75 339 ALA A N 1
ATOM 2584 C CA . ALA A 1 339 ? 5.617 7.309 -7.776 1.00 80.75 339 ALA A CA 1
ATOM 2585 C C . ALA A 1 339 ? 5.393 6.884 -9.235 1.00 80.75 339 ALA A C 1
ATOM 2587 O O . ALA A 1 339 ? 4.669 7.576 -9.944 1.00 80.75 339 ALA A O 1
ATOM 2588 N N . CYS A 1 340 ? 5.960 5.757 -9.678 1.00 86.88 340 CYS A N 1
ATOM 2589 C CA . CYS A 1 340 ? 5.838 5.318 -11.062 1.00 86.88 340 CYS A CA 1
ATOM 2590 C C . CYS A 1 340 ? 4.375 4.977 -11.391 1.00 86.88 340 CYS A C 1
ATOM 2592 O O . CYS A 1 340 ? 3.667 4.332 -10.611 1.00 86.88 340 CYS A O 1
ATOM 2594 N N . ARG A 1 341 ? 3.906 5.498 -12.523 1.00 83.06 341 ARG A N 1
ATOM 2595 C CA . ARG A 1 341 ? 2.545 5.375 -13.070 1.00 83.06 341 ARG A CA 1
ATOM 2596 C C . ARG A 1 341 ? 2.553 4.790 -14.475 1.00 83.06 341 ARG A C 1
ATOM 2598 O O . ARG A 1 341 ? 1.561 4.191 -14.872 1.00 83.06 341 ARG A O 1
ATOM 2605 N N . PHE A 1 342 ? 3.671 4.949 -15.182 1.00 87.38 342 PHE A N 1
ATOM 2606 C CA . PHE A 1 342 ? 3.882 4.470 -16.539 1.00 87.38 342 PHE A CA 1
ATOM 2607 C C . PHE A 1 342 ? 5.116 3.584 -16.582 1.00 87.38 342 PHE A C 1
ATOM 2609 O O . PHE A 1 342 ? 6.223 4.031 -16.270 1.00 87.38 342 PHE A O 1
ATOM 2616 N N . PHE A 1 343 ? 4.907 2.331 -16.972 1.00 92.19 343 PHE A N 1
ATOM 2617 C CA . PHE A 1 343 ? 5.969 1.365 -17.183 1.00 92.19 343 PHE A CA 1
ATOM 2618 C C . PHE A 1 343 ? 6.033 0.979 -18.655 1.00 92.19 343 PHE A C 1
ATOM 2620 O O . PHE A 1 343 ? 5.107 0.360 -19.174 1.00 92.19 343 PHE A O 1
ATOM 2627 N N . VAL A 1 344 ? 7.112 1.363 -19.330 1.00 92.69 344 VAL A N 1
ATOM 2628 C CA . VAL A 1 344 ? 7.228 1.225 -20.781 1.00 92.69 344 VAL A CA 1
ATOM 2629 C C . VAL A 1 344 ? 8.396 0.321 -21.123 1.00 92.69 344 VAL A C 1
ATOM 2631 O O . VAL A 1 344 ? 9.511 0.529 -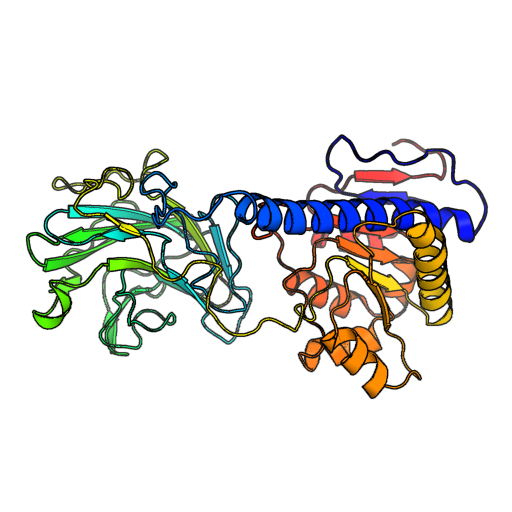20.643 1.00 92.69 344 VAL A O 1
ATOM 2634 N N . LEU A 1 345 ? 8.119 -0.675 -21.953 1.00 93.50 345 LEU A N 1
ATOM 2635 C CA . LEU A 1 345 ? 9.108 -1.566 -22.541 1.00 93.50 345 LEU A CA 1
ATOM 2636 C C . LEU A 1 345 ? 9.112 -1.312 -24.044 1.00 93.50 345 LEU A C 1
ATOM 2638 O O . LEU A 1 345 ? 8.147 -1.689 -24.714 1.00 93.50 345 LEU A O 1
ATOM 2642 N N . ASP A 1 346 ? 10.159 -0.669 -24.555 1.00 90.56 346 ASP A N 1
ATOM 2643 C CA . ASP A 1 346 ? 10.374 -0.572 -25.998 1.00 90.56 346 ASP A CA 1
ATOM 2644 C C . ASP A 1 346 ? 11.324 -1.677 -26.466 1.00 90.56 346 ASP A C 1
ATOM 2646 O O . ASP A 1 346 ? 12.133 -2.198 -25.693 1.00 90.56 346 ASP A O 1
ATOM 2650 N N . GLU A 1 347 ? 11.130 -2.110 -27.709 1.00 89.62 347 GLU A N 1
ATOM 2651 C CA . GLU A 1 347 ? 11.770 -3.295 -28.287 1.00 89.62 347 GLU A CA 1
ATOM 2652 C C . GLU A 1 347 ? 11.737 -4.513 -27.343 1.00 89.62 347 GLU A C 1
ATOM 2654 O O . GLU A 1 347 ? 12.755 -5.147 -27.045 1.00 89.62 347 GLU A O 1
ATOM 2659 N N . ALA A 1 348 ? 10.545 -4.847 -26.835 1.00 91.12 348 ALA A N 1
ATOM 2660 C CA . ALA A 1 348 ? 10.389 -5.866 -25.797 1.00 91.12 348 ALA A CA 1
ATOM 2661 C C . ALA A 1 348 ? 10.919 -7.253 -26.201 1.00 91.12 348 ALA A C 1
ATOM 2663 O O . ALA A 1 348 ? 11.427 -7.988 -25.360 1.00 91.12 348 ALA A O 1
ATOM 2664 N N . ASP A 1 349 ? 10.864 -7.605 -27.481 1.00 89.62 349 ASP A N 1
ATOM 2665 C CA . ASP A 1 349 ? 11.495 -8.806 -28.030 1.00 89.62 349 ASP A CA 1
ATOM 2666 C C . ASP A 1 349 ? 13.024 -8.764 -27.941 1.00 89.62 349 ASP A C 1
ATOM 2668 O O . ASP A 1 349 ? 13.641 -9.767 -27.575 1.00 89.62 349 ASP A O 1
ATOM 2672 N N . GLY A 1 350 ? 13.636 -7.604 -28.183 1.00 90.81 350 GLY A N 1
ATOM 2673 C CA . GLY A 1 350 ? 15.062 -7.378 -27.950 1.00 90.81 350 GLY A CA 1
ATOM 2674 C C . GLY A 1 350 ? 15.429 -7.498 -26.469 1.00 90.81 350 GLY A C 1
ATOM 2675 O O . GLY A 1 350 ? 16.383 -8.196 -26.122 1.00 90.81 350 GLY A O 1
ATOM 2676 N N . LEU A 1 351 ? 14.630 -6.902 -25.576 1.00 94.00 351 LEU A N 1
ATOM 2677 C CA . LEU A 1 351 ? 14.824 -7.007 -24.124 1.00 94.00 351 LEU A CA 1
ATOM 2678 C C . LEU A 1 351 ? 14.747 -8.457 -23.623 1.00 94.00 351 LEU A C 1
ATOM 2680 O O . LEU A 1 351 ? 15.563 -8.876 -22.797 1.00 94.00 351 LEU A O 1
ATOM 2684 N N . LEU A 1 352 ? 13.775 -9.228 -24.113 1.00 94.12 352 LEU A N 1
ATOM 2685 C CA . LEU A 1 352 ? 13.608 -10.634 -23.746 1.00 94.12 352 LEU A CA 1
ATOM 2686 C C . LEU A 1 352 ? 14.731 -11.503 -24.318 1.00 94.12 352 LEU A C 1
ATOM 2688 O O . LEU A 1 352 ? 15.300 -12.304 -23.577 1.00 94.12 352 LEU A O 1
ATOM 2692 N N . SER A 1 353 ? 15.107 -11.290 -25.582 1.00 91.62 353 SER A N 1
ATOM 2693 C CA . SER A 1 353 ? 16.206 -12.014 -26.238 1.00 91.62 353 SER A CA 1
ATOM 2694 C C . SER A 1 353 ? 17.556 -11.762 -25.559 1.00 91.62 353 SER A C 1
ATOM 2696 O O . SER A 1 353 ? 18.386 -12.662 -25.476 1.00 91.62 353 SER A O 1
ATOM 2698 N N . ALA A 1 354 ? 17.760 -10.561 -25.010 1.00 90.69 354 ALA A N 1
ATOM 2699 C CA . ALA A 1 354 ? 18.935 -10.207 -24.213 1.00 90.69 354 ALA A CA 1
ATOM 2700 C C . ALA A 1 354 ? 18.899 -10.754 -22.768 1.00 90.69 354 ALA A C 1
ATOM 2702 O O . ALA A 1 354 ? 19.821 -10.509 -21.990 1.00 90.69 354 ALA A O 1
ATOM 2703 N N . GLY A 1 355 ? 17.852 -11.494 -22.386 1.00 92.44 355 GLY A N 1
ATOM 2704 C CA . GLY A 1 355 ? 17.745 -12.155 -21.083 1.00 92.44 355 GLY A CA 1
ATOM 2705 C C . GLY A 1 355 ? 17.186 -11.285 -19.952 1.00 92.44 355 GLY A C 1
ATOM 2706 O O . GLY A 1 355 ? 17.244 -11.686 -18.788 1.00 92.44 355 GLY A O 1
ATOM 2707 N N . TYR A 1 356 ? 16.597 -10.119 -20.241 1.00 94.50 356 TYR A N 1
ATOM 2708 C CA . TYR A 1 356 ? 16.117 -9.191 -19.205 1.00 94.50 356 TYR A CA 1
ATOM 2709 C C . TYR A 1 356 ? 14.713 -9.493 -18.653 1.00 94.50 356 TYR A C 1
ATOM 2711 O O . TYR A 1 356 ? 14.210 -8.741 -17.814 1.00 94.50 356 TYR A O 1
ATOM 2719 N N . GLY A 1 357 ? 14.081 -10.605 -19.042 1.00 92.44 357 GLY A N 1
ATOM 2720 C CA . GLY A 1 357 ? 12.727 -10.967 -18.594 1.00 92.44 357 GLY A CA 1
ATOM 2721 C C . GLY A 1 357 ? 12.562 -10.974 -17.067 1.00 92.44 357 GLY A C 1
ATOM 2722 O O . GLY A 1 357 ? 11.656 -10.337 -16.532 1.00 92.44 357 GLY A O 1
ATOM 2723 N N . HIS A 1 358 ? 13.485 -11.600 -16.330 1.00 89.50 358 HIS A N 1
ATOM 2724 C CA . HIS A 1 358 ? 13.422 -11.634 -14.861 1.00 89.50 358 HIS A CA 1
ATOM 2725 C C . HIS A 1 358 ? 13.571 -10.257 -14.202 1.00 89.50 358 HIS A C 1
ATOM 2727 O O . HIS A 1 358 ? 12.989 -10.012 -13.139 1.00 89.50 358 HIS A O 1
ATOM 2733 N N . LEU A 1 359 ? 14.352 -9.363 -14.808 1.00 90.06 359 LEU A N 1
ATOM 2734 C CA . LEU A 1 359 ? 14.501 -7.993 -14.334 1.00 90.06 359 LEU A CA 1
ATOM 2735 C C . LEU A 1 359 ? 13.202 -7.215 -14.554 1.00 90.06 359 LEU A C 1
ATOM 2737 O O . LEU A 1 359 ? 12.701 -6.609 -13.610 1.00 90.06 359 LEU A O 1
ATOM 2741 N N . ILE A 1 360 ? 12.600 -7.318 -15.741 1.00 94.31 360 ILE A N 1
ATOM 2742 C CA . ILE A 1 360 ? 11.297 -6.715 -16.055 1.00 94.31 360 ILE A CA 1
ATOM 2743 C C . ILE A 1 360 ? 10.234 -7.162 -15.044 1.00 94.31 360 ILE A C 1
ATOM 2745 O O . ILE A 1 360 ? 9.533 -6.326 -14.475 1.00 94.31 360 ILE A O 1
ATOM 2749 N N . GLU A 1 361 ? 10.153 -8.459 -14.738 1.00 88.56 361 GLU A N 1
ATOM 2750 C CA . GLU A 1 361 ? 9.213 -8.988 -13.741 1.00 88.56 361 GLU A CA 1
ATOM 2751 C C . GLU A 1 361 ? 9.457 -8.431 -12.333 1.00 88.56 361 GLU A C 1
ATOM 2753 O O . GLU A 1 361 ? 8.522 -8.212 -11.556 1.00 88.56 361 GLU A O 1
ATOM 2758 N N . ARG A 1 362 ? 10.722 -8.226 -11.962 1.00 84.56 362 ARG A N 1
ATOM 2759 C CA . ARG A 1 362 ? 11.098 -7.660 -10.663 1.00 84.56 362 ARG A CA 1
ATOM 2760 C C . ARG A 1 362 ? 10.744 -6.181 -10.584 1.00 84.56 362 ARG A C 1
ATOM 2762 O O . ARG A 1 362 ? 10.139 -5.772 -9.599 1.00 84.56 362 ARG A O 1
ATOM 2769 N N . LEU A 1 363 ? 11.071 -5.410 -11.618 1.00 87.50 363 LEU A N 1
ATOM 2770 C CA . LEU A 1 363 ? 10.707 -3.999 -11.728 1.00 87.50 363 LEU A CA 1
ATOM 2771 C C . LEU A 1 363 ? 9.194 -3.837 -11.681 1.00 87.50 363 LEU A C 1
ATOM 2773 O O . LEU A 1 363 ? 8.692 -3.085 -10.852 1.00 87.50 363 LEU A O 1
ATOM 2777 N N . HIS A 1 364 ? 8.470 -4.631 -12.473 1.00 89.00 364 HIS A N 1
ATOM 2778 C CA . HIS A 1 364 ? 7.018 -4.669 -12.438 1.00 89.00 364 HIS A CA 1
ATOM 2779 C C . HIS A 1 364 ? 6.513 -4.903 -11.011 1.00 89.00 364 HIS A C 1
ATOM 2781 O O . HIS A 1 364 ? 5.708 -4.116 -10.528 1.00 89.00 364 HIS A O 1
ATOM 2787 N N . ARG A 1 365 ? 6.989 -5.928 -10.294 1.00 79.94 365 ARG A N 1
ATOM 2788 C CA . ARG A 1 365 ? 6.555 -6.194 -8.907 1.00 79.94 365 ARG A CA 1
ATOM 2789 C C . ARG A 1 365 ? 6.852 -5.053 -7.930 1.00 79.94 365 ARG A C 1
ATOM 2791 O O . ARG A 1 365 ? 6.084 -4.863 -6.992 1.00 79.94 365 ARG A O 1
ATOM 2798 N N . SER A 1 366 ? 7.930 -4.306 -8.149 1.00 77.81 366 SER A N 1
ATOM 2799 C CA . SER A 1 366 ? 8.325 -3.170 -7.310 1.00 77.81 366 SER A CA 1
ATOM 2800 C C . SER A 1 366 ? 7.527 -1.888 -7.581 1.00 77.81 366 SER A C 1
ATOM 2802 O O . SER A 1 366 ? 7.569 -0.972 -6.761 1.00 77.81 366 SER A O 1
ATOM 2804 N N . ILE A 1 367 ? 6.810 -1.799 -8.707 1.00 83.50 367 ILE A N 1
ATOM 2805 C CA . ILE A 1 367 ? 5.971 -0.642 -9.049 1.00 83.50 367 ILE A CA 1
ATOM 2806 C C . ILE A 1 367 ? 4.558 -0.832 -8.467 1.00 83.50 367 ILE A C 1
ATOM 2808 O O . ILE A 1 367 ? 3.926 -1.861 -8.748 1.00 83.50 367 ILE A O 1
ATOM 2812 N N . PRO A 1 368 ? 4.013 0.153 -7.720 1.00 76.19 368 PRO A N 1
ATOM 2813 C CA . PRO A 1 368 ? 2.636 0.108 -7.231 1.00 76.19 368 PRO A CA 1
ATOM 2814 C C . PRO A 1 368 ? 1.626 -0.094 -8.365 1.00 76.19 368 PRO A C 1
ATOM 2816 O O . PRO A 1 368 ? 1.664 0.608 -9.372 1.00 76.19 368 PRO A O 1
ATOM 2819 N N . LYS A 1 369 ? 0.702 -1.049 -8.201 1.00 79.31 369 LYS A N 1
ATOM 2820 C CA . LYS A 1 369 ? -0.339 -1.352 -9.207 1.00 79.31 369 LYS A CA 1
ATOM 2821 C C . LYS A 1 369 ? -1.518 -0.404 -9.167 1.00 79.31 369 LYS A C 1
ATOM 2823 O O . LYS A 1 369 ? -2.177 -0.217 -10.184 1.00 79.31 369 LYS A O 1
ATOM 2828 N N . VAL A 1 370 ? -1.757 0.174 -7.999 1.00 68.44 370 VAL A N 1
ATOM 2829 C CA . VAL A 1 370 ? -2.747 1.214 -7.762 1.00 68.44 370 VAL A CA 1
ATOM 2830 C C . VAL A 1 370 ? -2.064 2.297 -6.955 1.00 68.44 370 VAL A C 1
ATOM 2832 O O . VAL A 1 370 ? -1.233 2.032 -6.082 1.00 68.44 370 VAL A O 1
ATOM 2835 N N . THR A 1 371 ? -2.371 3.523 -7.313 1.00 59.69 371 THR A N 1
ATOM 2836 C CA . THR A 1 371 ? -1.640 4.694 -6.879 1.00 59.69 371 THR A CA 1
ATOM 2837 C C . THR A 1 371 ? -2.464 5.434 -5.832 1.00 59.69 371 THR A C 1
ATOM 2839 O O . THR A 1 371 ? -3.658 5.186 -5.688 1.00 59.69 371 THR A O 1
ATOM 2842 N N . SER A 1 372 ? -1.853 6.350 -5.077 1.00 51.91 372 SER A N 1
ATOM 2843 C CA . SER A 1 372 ? -2.550 7.105 -4.017 1.00 51.91 372 SER A CA 1
ATOM 2844 C C . SER A 1 372 ? -3.743 7.935 -4.518 1.00 51.91 372 SER A C 1
ATOM 2846 O O . SER A 1 372 ? -4.593 8.349 -3.737 1.00 51.91 372 SER A O 1
ATOM 2848 N N . ASP A 1 373 ? -3.766 8.221 -5.817 1.00 55.34 373 ASP A N 1
ATOM 2849 C CA . ASP A 1 373 ? -4.814 8.903 -6.573 1.00 55.34 373 ASP A CA 1
ATOM 2850 C C . ASP A 1 373 ? -5.795 7.935 -7.268 1.00 55.34 373 ASP A C 1
ATOM 2852 O O . ASP A 1 373 ? -6.716 8.390 -7.935 1.00 55.34 373 ASP A O 1
ATOM 2856 N N . GLY A 1 374 ? -5.648 6.616 -7.085 1.00 53.25 374 GLY A N 1
ATOM 2857 C CA . GLY A 1 374 ? -6.579 5.584 -7.577 1.00 53.25 374 GLY A CA 1
ATOM 2858 C C . GLY A 1 374 ? -6.330 5.066 -8.971 1.00 53.25 374 GLY A C 1
ATOM 2859 O O . GLY A 1 374 ? -7.000 4.138 -9.422 1.00 53.25 374 GLY A O 1
ATOM 2860 N N . ASN A 1 375 ? -5.359 5.652 -9.653 1.00 65.31 375 ASN A N 1
ATOM 2861 C CA . ASN A 1 375 ? -5.022 5.260 -10.999 1.00 65.31 375 ASN A CA 1
ATOM 2862 C C . ASN A 1 375 ? -4.277 3.925 -10.971 1.00 65.31 375 ASN A C 1
ATOM 2864 O O . ASN A 1 375 ? -3.459 3.646 -10.092 1.00 65.31 375 ASN A O 1
ATOM 2868 N N . LYS A 1 376 ? -4.590 3.062 -11.937 1.00 74.44 376 LYS A N 1
ATOM 2869 C CA . LYS A 1 376 ? -3.836 1.826 -12.138 1.00 74.44 376 LYS A CA 1
ATOM 2870 C C . LYS A 1 376 ? -2.507 2.141 -12.817 1.00 74.44 376 LYS A C 1
ATOM 2872 O O . LYS A 1 376 ? -2.426 3.083 -13.606 1.00 74.44 376 LYS A O 1
ATOM 2877 N N . LEU A 1 377 ? -1.490 1.327 -12.537 1.00 81.69 377 LEU A N 1
ATOM 2878 C CA . LEU A 1 377 ? -0.256 1.313 -13.319 1.00 81.69 377 LEU A CA 1
ATOM 2879 C C . LEU A 1 377 ? -0.603 1.096 -14.792 1.00 81.69 377 LEU A C 1
ATOM 2881 O O . LEU A 1 377 ? -1.212 0.084 -15.141 1.00 81.69 377 LEU A O 1
ATOM 2885 N N . GLN A 1 378 ? -0.177 2.025 -15.636 1.00 84.00 378 GLN A N 1
ATOM 2886 C CA . GLN A 1 378 ? -0.270 1.882 -17.077 1.00 84.00 378 GLN A CA 1
ATOM 2887 C C . GLN A 1 378 ? 1.018 1.252 -17.581 1.00 84.00 378 GLN A C 1
ATOM 2889 O O . GLN A 1 378 ? 2.114 1.752 -17.325 1.00 84.00 378 GLN A O 1
ATOM 2894 N N . MET A 1 379 ? 0.882 0.128 -18.274 1.00 88.44 379 MET A N 1
ATOM 2895 C CA . MET A 1 379 ? 2.003 -0.557 -18.896 1.00 88.44 379 MET A CA 1
ATOM 2896 C C . MET A 1 379 ? 1.862 -0.455 -20.411 1.00 88.44 379 MET A C 1
ATOM 2898 O O . MET A 1 379 ? 0.774 -0.683 -20.941 1.00 88.44 379 MET A O 1
ATOM 2902 N N . VAL A 1 380 ? 2.952 -0.087 -21.084 1.00 88.56 380 VAL A N 1
ATOM 2903 C CA . VAL A 1 380 ? 3.029 -0.002 -22.544 1.00 88.56 380 VAL A CA 1
ATOM 2904 C C . VAL A 1 380 ? 4.142 -0.920 -23.013 1.00 88.56 380 VAL A C 1
ATOM 2906 O O . VAL A 1 380 ? 5.274 -0.816 -22.544 1.00 88.56 380 VAL A O 1
ATOM 2909 N N . VAL A 1 381 ? 3.816 -1.824 -23.929 1.00 89.12 381 VAL A N 1
ATOM 2910 C CA . VAL A 1 381 ? 4.794 -2.730 -24.534 1.00 89.12 381 VAL A CA 1
ATOM 2911 C C . VAL A 1 381 ? 4.813 -2.490 -26.034 1.00 89.12 381 VAL A C 1
ATOM 2913 O O . VAL A 1 381 ? 3.796 -2.668 -26.709 1.00 89.12 381 VAL A O 1
ATOM 2916 N N . CYS A 1 382 ? 5.977 -2.090 -26.535 1.00 87.12 382 CYS A N 1
ATOM 2917 C CA . CYS A 1 382 ? 6.266 -1.891 -27.946 1.00 87.12 382 CYS A CA 1
ATOM 2918 C C . CYS A 1 382 ? 7.226 -2.995 -28.398 1.00 87.12 382 CYS A C 1
ATOM 2920 O O . CYS A 1 382 ? 8.240 -3.264 -27.756 1.00 87.12 382 CYS A O 1
ATOM 2922 N N . SER A 1 383 ? 6.899 -3.679 -29.492 1.00 86.12 383 SER A N 1
ATOM 2923 C CA . SER A 1 383 ? 7.761 -4.728 -30.039 1.00 86.12 383 SER A CA 1
ATOM 2924 C C . SER A 1 383 ? 7.468 -4.979 -31.517 1.00 86.12 383 SER A C 1
ATOM 2926 O O . SER A 1 383 ? 6.343 -4.799 -32.000 1.00 86.12 383 SER A O 1
ATOM 2928 N N . ALA A 1 384 ? 8.498 -5.397 -32.257 1.00 82.06 384 ALA A N 1
ATOM 2929 C CA . ALA A 1 384 ? 8.355 -5.784 -33.656 1.00 82.06 384 ALA A CA 1
ATOM 2930 C C . ALA A 1 384 ? 7.607 -7.121 -33.818 1.00 82.06 384 ALA A C 1
ATOM 2932 O O . ALA A 1 384 ? 6.979 -7.343 -34.859 1.00 82.06 384 ALA A O 1
ATOM 2933 N N . THR A 1 385 ? 7.642 -7.981 -32.793 1.00 82.19 385 THR A N 1
ATOM 2934 C CA . THR A 1 385 ? 7.146 -9.366 -32.810 1.00 82.19 385 THR A CA 1
ATOM 2935 C C . THR A 1 385 ? 6.174 -9.647 -31.656 1.00 82.19 385 THR A C 1
ATOM 2937 O O . THR A 1 385 ? 6.358 -10.557 -30.850 1.00 82.19 385 THR A O 1
ATOM 2940 N N . LEU A 1 386 ? 5.078 -8.890 -31.580 1.00 74.00 386 LEU A N 1
ATOM 2941 C CA . LEU A 1 386 ? 4.119 -9.001 -30.468 1.00 74.00 386 LEU A CA 1
ATOM 2942 C C . LEU A 1 386 ? 3.409 -10.343 -30.324 1.00 74.00 386 LEU A C 1
ATOM 2944 O O . LEU A 1 386 ? 3.042 -10.712 -29.214 1.00 74.00 386 LEU A O 1
ATOM 2948 N N . HIS A 1 387 ? 3.287 -11.104 -31.408 1.00 72.69 387 HIS A N 1
ATOM 2949 C CA . HIS A 1 387 ? 2.751 -12.465 -31.362 1.00 72.69 387 HIS A CA 1
ATOM 2950 C C . HIS A 1 387 ? 3.818 -13.535 -31.100 1.00 72.69 387 HIS A C 1
ATOM 2952 O O . HIS A 1 387 ? 3.499 -14.723 -31.126 1.00 72.69 387 HIS A O 1
ATOM 2958 N N . SER A 1 388 ? 5.074 -13.150 -30.840 1.00 86.19 388 SER A N 1
ATOM 2959 C CA . SER A 1 388 ? 6.062 -14.107 -30.348 1.00 86.19 388 SER A CA 1
ATOM 2960 C C . SER A 1 388 ? 5.602 -14.679 -29.007 1.00 86.19 388 SER A C 1
ATOM 2962 O O . SER A 1 388 ? 4.974 -13.998 -28.190 1.00 86.19 388 SER A O 1
ATOM 2964 N N . PHE A 1 389 ? 5.906 -15.958 -28.790 1.00 87.69 389 PHE A N 1
ATOM 2965 C CA . PHE A 1 389 ? 5.492 -16.673 -27.587 1.00 87.69 389 PHE A CA 1
ATOM 2966 C C . PHE A 1 389 ? 5.952 -15.955 -26.311 1.00 87.69 389 PHE A C 1
ATOM 2968 O O . PHE A 1 389 ? 5.166 -15.795 -25.379 1.00 87.69 389 PHE A O 1
ATOM 2975 N N . ASP A 1 390 ? 7.191 -15.462 -26.291 1.00 89.44 390 ASP A N 1
ATOM 2976 C CA . ASP A 1 390 ? 7.769 -14.836 -25.105 1.00 89.44 390 ASP A CA 1
ATOM 2977 C C . ASP A 1 390 ? 7.154 -13.466 -24.800 1.00 89.44 390 ASP A C 1
ATOM 2979 O O . ASP A 1 390 ? 6.828 -13.192 -23.641 1.00 89.44 390 ASP A O 1
ATOM 2983 N N . VAL A 1 391 ? 6.916 -12.628 -25.819 1.00 89.00 391 VAL A N 1
ATOM 2984 C CA . VAL A 1 391 ? 6.249 -11.329 -25.627 1.00 89.00 391 VAL A CA 1
ATOM 2985 C C . VAL A 1 391 ? 4.810 -11.539 -25.163 1.00 89.00 391 VAL A C 1
ATOM 2987 O O . VAL A 1 391 ? 4.387 -10.897 -24.200 1.00 89.00 391 VAL A O 1
ATOM 2990 N N . LYS A 1 392 ? 4.078 -12.481 -25.771 1.00 87.88 392 LYS A N 1
ATOM 2991 C CA . LYS A 1 392 ? 2.703 -12.809 -25.373 1.00 87.88 392 LYS A CA 1
ATOM 2992 C C . LYS A 1 392 ? 2.621 -13.336 -23.944 1.00 87.88 392 LYS A C 1
ATOM 2994 O O . LYS A 1 392 ? 1.827 -12.835 -23.151 1.00 87.88 392 LYS A O 1
ATOM 2999 N N . LYS A 1 393 ? 3.493 -14.274 -23.583 1.00 88.94 393 LYS A N 1
ATOM 3000 C CA . LYS A 1 393 ? 3.569 -14.831 -22.228 1.00 88.94 393 LYS A CA 1
ATOM 3001 C C . LYS A 1 393 ? 3.893 -13.760 -21.183 1.00 88.94 393 LYS A C 1
ATOM 3003 O O . LYS A 1 393 ? 3.320 -13.758 -20.096 1.00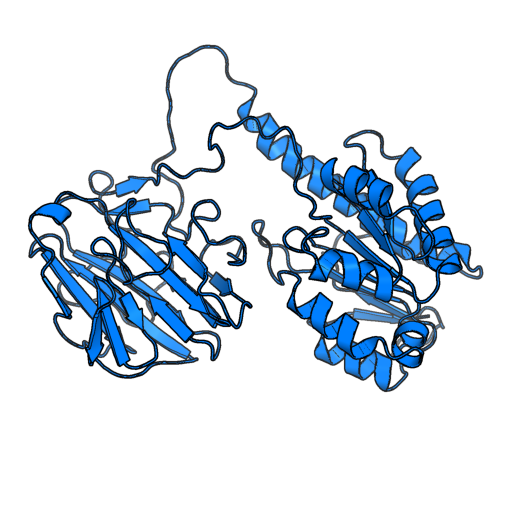 88.94 393 LYS A O 1
ATOM 3008 N N . MET A 1 394 ? 4.808 -12.844 -21.496 1.00 92.62 394 MET A N 1
ATOM 3009 C CA . MET A 1 394 ? 5.171 -11.727 -20.620 1.00 92.62 394 MET A CA 1
ATOM 3010 C C . MET A 1 394 ? 4.019 -10.720 -20.478 1.00 92.62 394 MET A C 1
ATOM 3012 O O . MET A 1 394 ? 3.699 -10.319 -19.358 1.00 92.62 394 MET A O 1
ATOM 3016 N N . ALA A 1 395 ? 3.335 -10.391 -21.574 1.00 88.19 395 ALA A N 1
ATOM 3017 C CA . ALA A 1 395 ? 2.145 -9.544 -21.581 1.00 88.19 395 ALA A CA 1
ATOM 3018 C C . ALA A 1 395 ? 1.008 -10.119 -20.721 1.00 88.19 395 ALA A C 1
ATOM 3020 O O . ALA A 1 395 ? 0.509 -9.429 -19.835 1.00 88.19 395 ALA A O 1
ATOM 3021 N N . GLU A 1 396 ? 0.639 -11.385 -20.925 1.00 85.88 396 GLU A N 1
ATOM 3022 C CA . GLU A 1 396 ? -0.411 -12.074 -20.156 1.00 85.88 396 GLU A CA 1
ATOM 3023 C C . GLU A 1 396 ? -0.080 -12.168 -18.662 1.00 85.88 396 GLU A C 1
ATOM 3025 O O . GLU A 1 396 ? -0.966 -12.093 -17.813 1.00 85.88 396 GLU A O 1
ATOM 3030 N N . LYS A 1 397 ? 1.207 -12.308 -18.328 1.00 86.56 397 LYS A N 1
ATOM 3031 C CA . LYS A 1 397 ? 1.672 -12.401 -16.941 1.00 86.56 397 LYS A CA 1
ATOM 3032 C C . LYS A 1 397 ? 1.684 -11.053 -16.218 1.00 86.56 397 LYS A C 1
ATOM 3034 O O . LYS A 1 397 ? 1.472 -11.016 -15.006 1.00 86.56 397 LYS A O 1
ATOM 3039 N N . LEU A 1 398 ? 2.022 -9.967 -16.912 1.00 85.81 398 LEU A N 1
ATOM 3040 C CA . LEU A 1 398 ? 2.288 -8.672 -16.276 1.00 85.81 398 LEU A CA 1
ATOM 3041 C C . LEU A 1 398 ? 1.141 -7.673 -16.433 1.00 85.81 398 LEU A C 1
ATOM 3043 O O . LEU A 1 398 ? 0.919 -6.862 -15.536 1.00 85.81 398 LEU A O 1
ATOM 3047 N N . MET A 1 399 ? 0.408 -7.719 -17.541 1.00 86.06 399 MET A N 1
ATOM 3048 C CA . MET A 1 399 ? -0.565 -6.691 -17.899 1.00 86.06 399 MET A CA 1
ATOM 3049 C C . MET A 1 399 ? -1.996 -7.116 -17.568 1.00 86.06 399 MET A C 1
ATOM 3051 O O . MET A 1 399 ? -2.356 -8.286 -17.617 1.00 86.06 399 MET A O 1
ATOM 3055 N N . HIS A 1 400 ? -2.837 -6.139 -17.233 1.00 74.81 400 HIS A N 1
ATOM 3056 C CA . HIS A 1 400 ? -4.209 -6.366 -16.781 1.00 74.81 400 HIS A CA 1
ATOM 3057 C C . HIS A 1 400 ? -5.225 -6.004 -17.878 1.00 74.81 400 HIS A C 1
ATOM 3059 O O . HIS A 1 400 ? -5.505 -4.826 -18.075 1.00 74.81 400 HIS A O 1
ATOM 3065 N N . PHE A 1 401 ? -5.820 -6.999 -18.546 1.00 75.31 401 PHE A N 1
ATOM 3066 C CA . PHE A 1 401 ? -6.699 -6.821 -19.724 1.00 75.31 401 PHE A CA 1
ATOM 3067 C C . PHE A 1 401 ? -6.084 -5.919 -20.805 1.00 75.31 401 PHE A C 1
ATOM 3069 O O . PHE A 1 401 ? -6.555 -4.805 -21.041 1.00 75.31 401 PHE A O 1
ATOM 3076 N N . PRO A 1 402 ? -4.990 -6.368 -21.431 1.00 79.12 402 PRO A N 1
ATOM 3077 C CA . PRO A 1 402 ? -4.254 -5.521 -22.345 1.00 79.12 402 PRO A CA 1
ATOM 3078 C C . PRO A 1 402 ? -4.924 -5.427 -23.733 1.00 79.12 402 PRO A C 1
ATOM 3080 O O . PRO A 1 402 ? -5.434 -6.422 -24.247 1.00 79.12 402 PRO A O 1
ATOM 3083 N N . THR A 1 403 ? -4.891 -4.243 -24.356 1.00 81.56 403 THR A N 1
ATOM 3084 C CA . THR A 1 403 ? -5.424 -4.015 -25.716 1.00 81.56 403 THR A CA 1
ATOM 3085 C C . THR A 1 403 ? -4.322 -4.159 -26.751 1.00 81.56 403 THR A C 1
ATOM 3087 O O . THR A 1 403 ? -3.372 -3.379 -26.722 1.00 81.56 403 THR A O 1
ATOM 3090 N N . TRP A 1 404 ? -4.455 -5.126 -27.658 1.00 79.56 404 TRP A N 1
ATOM 3091 C CA . TRP A 1 404 ? -3.509 -5.381 -28.745 1.00 79.56 404 TRP A CA 1
ATOM 3092 C C . TRP A 1 404 ? -3.856 -4.522 -29.961 1.00 79.56 404 TRP A C 1
ATOM 3094 O O . TRP A 1 404 ? -4.985 -4.559 -30.437 1.00 79.56 404 TRP A O 1
ATOM 3104 N N . ILE A 1 405 ? -2.898 -3.756 -30.474 1.00 76.62 405 ILE A N 1
ATOM 3105 C CA . ILE A 1 405 ? -3.117 -2.835 -31.600 1.00 76.62 405 ILE A CA 1
ATOM 3106 C C . ILE A 1 405 ? -2.091 -3.125 -32.685 1.00 76.62 405 ILE A C 1
ATOM 3108 O O . ILE A 1 405 ? -1.044 -2.505 -32.628 1.00 76.62 405 ILE A O 1
ATOM 3112 N N . ASP A 1 406 ? -2.325 -4.019 -33.652 1.00 73.12 406 ASP A N 1
ATOM 3113 C CA . ASP A 1 406 ? -1.331 -4.307 -34.703 1.00 73.12 406 ASP A CA 1
ATOM 3114 C C . ASP A 1 406 ? -1.380 -3.347 -35.902 1.00 73.12 406 ASP A C 1
ATOM 3116 O O . ASP A 1 406 ? -2.252 -3.412 -36.763 1.00 73.12 406 ASP A O 1
ATOM 3120 N N . LEU A 1 407 ? -0.346 -2.514 -36.025 1.00 66.12 407 LEU A N 1
ATOM 3121 C CA . LEU A 1 407 ? -0.132 -1.614 -37.160 1.00 66.12 407 LEU A CA 1
ATOM 3122 C C . LEU A 1 407 ? 0.317 -2.316 -38.456 1.00 66.12 407 LEU A C 1
ATOM 3124 O O . LEU A 1 407 ? 0.600 -1.636 -39.437 1.00 66.12 407 LEU A O 1
ATOM 3128 N N . LYS A 1 408 ? 0.461 -3.651 -38.481 1.00 59.50 408 LYS A N 1
ATOM 3129 C CA . LYS A 1 408 ? 0.750 -4.410 -39.717 1.00 59.50 408 LYS A CA 1
ATOM 3130 C C . LYS A 1 408 ? -0.502 -4.811 -40.513 1.00 59.50 408 LYS A C 1
ATOM 3132 O O . LYS A 1 408 ? -0.359 -5.459 -41.544 1.00 59.50 408 LYS A O 1
ATOM 3137 N N . GLY A 1 409 ? -1.696 -4.367 -40.117 1.00 44.94 409 GLY A N 1
ATOM 3138 C CA . GLY A 1 409 ? -2.877 -4.449 -40.981 1.00 44.94 409 GLY A CA 1
ATOM 3139 C C . GLY A 1 409 ? -3.561 -5.816 -41.026 1.00 44.94 409 GLY A C 1
ATOM 3140 O O . GLY A 1 409 ? -4.116 -6.180 -42.060 1.00 44.94 409 GLY A O 1
ATOM 3141 N N . GLN A 1 410 ? -3.584 -6.561 -39.920 1.00 41.22 410 GLN A N 1
ATOM 3142 C CA . GLN A 1 410 ? -4.621 -7.572 -39.712 1.00 41.22 410 GLN A CA 1
ATOM 3143 C C . GLN A 1 410 ? -5.321 -7.308 -38.385 1.00 41.22 410 GLN A C 1
ATOM 3145 O O . GLN A 1 410 ? -4.789 -7.563 -37.310 1.00 41.22 410 GLN A O 1
ATOM 3150 N N . VAL A 1 411 ? -6.521 -6.743 -38.492 1.00 35.16 411 VAL A N 1
ATOM 3151 C CA . VAL A 1 411 ? -7.491 -6.718 -37.402 1.00 35.16 411 VAL A CA 1
ATOM 3152 C C . VAL A 1 411 ? -7.979 -8.158 -37.240 1.00 35.16 411 VAL A C 1
ATOM 3154 O O . VAL A 1 411 ? -8.651 -8.673 -38.134 1.00 35.16 411 VAL A O 1
ATOM 3157 N N . THR A 1 412 ? -7.610 -8.815 -36.144 1.00 36.59 412 THR A N 1
ATOM 3158 C CA . THR A 1 412 ? -8.231 -10.071 -35.690 1.00 36.59 412 THR A CA 1
ATOM 3159 C C . THR A 1 412 ? -8.709 -9.922 -34.269 1.00 36.59 412 THR A C 1
ATOM 3161 O O . THR A 1 412 ? -7.880 -9.463 -33.447 1.00 36.59 412 THR A O 1
#

InterPro domains:
  IPR001870 B30.2/SPRY domain [PS50188] (47-224)
  IPR003877 SPRY domain [PF00622] (109-221)
  IPR003877 SPRY domain [SM00449] (107-223)
  IPR011545 DEAD/DEAH-box helicase domain [PF00270] (258-389)
  IPR013320 Concanavalin A-like lectin/glucanase domain superfamily [SSF49899] (65-225)
  IPR014001 Helicase superfamily 1/2, ATP-binding domain [PS51192] (258-404)
  IPR014001 Helicase superfamily 1/2, ATP-binding domain [SM00487] (8-412)
  IPR027417 P-loop containing nucleoside triphosphate hydrolase [G3DSA:3.40.50.300] (255-411)
  IPR027417 P-loop containing nucleoside triphosphate hydrolase [SSF52540] (17-405)
  IPR043136 B30.2/SPRY domain superfamily [G3DSA:2.60.120.920] (63-254)

Foldseek 3Di:
DKKWWDDDPPQDFDLPLDDDPLSQLVRPLQSVLVVLQVVVVVVVVVVVVVPPDDDDDDPCPDLPDDKAWAPLFKFPQWFAFQVRFKIFHQAQPDKMKTWIQKFFFDAAKAKKKKAWAAAFKKWWAKFFPPDDLVAQCCQGHWTQIQCQWIGHVNDTHHFDHHHGHGKMKMWMAGLNQQFTWIAIQQHTRDTDDHHDPVCSGTTMTTMMITRSTMMGMDQPPDDDSHDDPDRHDRNRPDDSVGMDGDPSDPDDDDPPQWDALAAQAEAEDADLVVLVSSQVVSVVSQVVVVPPRAFEDEFEPPDDPVVRLVSSRNPHHYYRYYLVRVCVCVVVVSHAQQNYQEYEYAQVVSCVVVPCLVSSVVSLSRHDQHHNNNHGRMYMYHHPCCVPPVNVVSCVVRDDPIDMGDSPDDDD